Protein 4P0D (pdb70)

CATH classification: 2.60.40.740 (+1 more: 2.60.40.10)

Organism: Streptococcus pyogenes serotype M6 (strain ATCC BAA-946 / MGAS10394) (NCBI:txid286636)

Structure (mmCIF, N/CA/C/O backbone):
data_4P0D
#
_entry.id   4P0D
#
_cell.length_a   104.240
_cell.length_b   104.240
_cell.length_c   84.220
_cell.angle_alpha   90.000
_cell.angle_beta   90.000
_cell.angle_gamma   120.000
#
_symmetry.space_group_name_H-M   'P 63'
#
loop_
_entity.id
_entity.type
_entity.pdbx_description
1 polymer 'Trypsin-resistant surface T6 protein'
2 non-polymer 'IODIDE ION'
3 non-polymer 'CALCIUM ION'
4 water water
#
loop_
_atom_site.group_PDB
_atom_site.id
_atom_site.type_symbol
_atom_site.label_atom_id
_atom_site.label_alt_id
_atom_site.label_comp_id
_atom_site.label_asym_id
_atom_site.label_entity_id
_atom_site.label_seq_id
_atom_site.pdbx_PDB_ins_code
_atom_site.Cartn_x
_atom_site.Cartn_y
_atom_site.Cartn_z
_atom_site.occupancy
_atom_site.B_iso_or_equiv
_atom_site.auth_seq_id
_atom_site.auth_comp_id
_atom_site.auth_asym_id
_atom_site.auth_atom_id
_atom_site.pdbx_PDB_model_num
ATOM 1 N N . SER A 1 1 ? 7.274 91.117 -78.613 1.00 50.35 -2 SER A N 1
ATOM 2 C CA . SER A 1 1 ? 6.390 90.131 -77.922 1.00 48.77 -2 SER A CA 1
ATOM 3 C C . SER A 1 1 ? 6.348 90.395 -76.412 1.00 47.18 -2 SER A C 1
ATOM 4 O O . SER A 1 1 ? 7.227 89.945 -75.672 1.00 50.33 -2 SER A O 1
ATOM 7 N N . LEU A 1 2 ? 5.332 91.146 -75.981 1.00 43.18 -1 LEU A N 1
ATOM 8 C CA . LEU A 1 2 ? 5.077 91.409 -74.563 1.00 40.36 -1 LEU A CA 1
ATOM 9 C C . LEU A 1 2 ? 4.010 90.474 -74.054 1.00 35.99 -1 LEU A C 1
ATOM 10 O O . LEU A 1 2 ? 3.192 89.963 -74.816 1.00 35.42 -1 LEU A O 1
ATOM 15 N N . SER A 1 3 ? 4.061 90.253 -72.772 1.00 30.62 0 SER A N 1
ATOM 16 C CA . SER A 1 3 ? 3.086 89.485 -72.085 1.00 28.78 0 SER A CA 1
ATOM 17 C C . SER A 1 3 ? 2.926 90.179 -70.760 1.00 28.74 0 SER A C 1
ATOM 18 O O . SER A 1 3 ? 3.835 90.440 -69.995 1.00 26.90 0 SER A O 1
ATOM 21 C CA . LYS A 1 4 ? 1.171 89.808 -69.211 1.00 30.63 35 LYS A CA 1
ATOM 22 C C . LYS A 1 4 ? 1.964 89.114 -68.116 1.00 30.19 35 LYS A C 1
ATOM 23 O O . LYS A 1 4 ? 2.053 89.575 -67.003 1.00 29.79 35 LYS A O 1
ATOM 25 N N . ASP A 1 5 ? 2.476 87.953 -68.466 1.00 29.05 36 ASP A N 1
ATOM 26 C CA . ASP A 1 5 ? 3.273 87.086 -67.586 1.00 27.92 36 ASP A CA 1
ATOM 27 C C . ASP A 1 5 ? 4.800 87.249 -67.721 1.00 24.73 36 ASP A C 1
ATOM 28 O O . ASP A 1 5 ? 5.559 86.408 -67.220 1.00 23.30 36 ASP A O 1
ATOM 33 N N . ASP A 1 6 ? 5.245 88.313 -68.381 1.00 22.19 37 ASP A N 1
ATOM 34 C CA . ASP A 1 6 ? 6.663 88.661 -68.384 1.00 21.34 37 ASP A CA 1
ATOM 35 C C . ASP A 1 6 ? 7.147 88.844 -66.952 1.00 20.39 37 ASP A C 1
ATOM 36 O O . ASP A 1 6 ? 6.483 89.505 -66.170 1.00 19.69 37 ASP A O 1
ATOM 41 N N . THR A 1 7 ? 8.289 88.241 -66.636 1.00 19.78 38 THR A N 1
ATOM 42 C CA . THR A 1 7 ? 8.930 88.341 -65.331 1.00 19.54 38 THR A CA 1
ATOM 43 C C . THR A 1 7 ? 10.169 89.261 -65.384 1.00 18.89 38 THR A C 1
ATOM 44 O O . THR A 1 7 ? 10.801 89.408 -66.427 1.00 19.72 38 THR A O 1
ATOM 48 N N . ALA A 1 8 ? 10.462 89.913 -64.261 1.00 18.37 39 ALA A N 1
ATOM 49 C CA . ALA A 1 8 ? 11.719 90.634 -64.065 1.00 18.82 39 ALA A CA 1
ATOM 50 C C . ALA A 1 8 ? 12.029 90.661 -62.573 1.00 18.49 39 ALA A C 1
ATOM 51 O O . ALA A 1 8 ? 11.119 90.616 -61.751 1.00 18.82 39 ALA A O 1
ATOM 53 N N . GLN A 1 9 ? 13.310 90.738 -62.226 1.00 19.22 40 GLN A N 1
ATOM 54 C CA . GLN A 1 9 ? 13.721 90.655 -60.829 1.00 19.08 40 GLN A CA 1
ATOM 55 C C . GLN A 1 9 ? 13.752 92.036 -60.172 1.00 18.71 40 GLN A C 1
ATOM 56 O O . GLN A 1 9 ? 14.389 92.967 -60.668 1.00 18.68 40 GLN A O 1
ATOM 58 N N . LEU A 1 10 ? 13.067 92.141 -59.043 1.00 17.97 41 LEU A N 1
ATOM 59 C CA . LEU A 1 10 ? 13.158 93.306 -58.184 1.00 18.46 41 LEU A CA 1
ATOM 60 C C . LEU A 1 10 ? 14.062 92.928 -57.007 1.00 17.84 41 LEU A C 1
ATOM 61 O O . LEU A 1 10 ? 13.807 91.954 -56.302 1.00 17.68 41 LEU A O 1
ATOM 66 N N . LYS A 1 11 ? 15.119 93.701 -56.817 1.00 18.07 42 LYS A N 1
ATOM 67 C CA . LYS A 1 11 ? 16.190 93.321 -55.919 1.00 18.75 42 LYS A CA 1
ATOM 68 C C . LYS A 1 11 ? 16.537 94.437 -54.939 1.00 16.82 42 LYS A C 1
ATOM 69 O O . LYS A 1 11 ? 16.581 95.616 -55.289 1.00 16.94 42 LYS A O 1
ATOM 75 N N . ILE A 1 12 ? 16.783 94.042 -53.702 1.00 15.89 43 ILE A N 1
ATOM 76 C CA . ILE A 1 12 ? 17.215 94.958 -52.673 1.00 14.93 43 ILE A CA 1
ATOM 77 C C . ILE A 1 12 ? 18.576 94.473 -52.164 1.00 14.66 43 ILE A C 1
ATOM 78 O O . ILE A 1 12 ? 18.732 93.295 -51.840 1.00 14.41 43 ILE A O 1
ATOM 83 N N . THR A 1 13 ? 19.563 95.361 -52.145 1.00 13.89 44 THR A N 1
ATOM 84 C CA . THR A 1 13 ? 20.868 95.052 -51.539 1.00 14.38 44 THR A CA 1
ATOM 85 C C . THR A 1 13 ? 21.098 95.838 -50.239 1.00 14.18 44 THR A C 1
ATOM 86 O O . THR A 1 13 ? 20.267 96.667 -49.841 1.00 13.45 44 THR A O 1
ATOM 90 N N . ASN A 1 14 ? 22.221 95.560 -49.578 1.00 14.26 45 ASN A N 1
ATOM 91 C CA . ASN A 1 14 ? 22.591 96.225 -48.327 1.00 14.91 45 ASN A CA 1
ATOM 92 C C . ASN A 1 14 ? 21.603 95.983 -47.200 1.00 14.21 45 ASN A C 1
ATOM 93 O O . ASN A 1 14 ? 21.321 96.881 -46.395 1.00 14.37 45 ASN A O 1
ATOM 98 N N . ILE A 1 15 ? 21.118 94.749 -47.099 1.00 13.88 46 ILE A N 1
ATOM 99 C CA . ILE A 1 15 ? 20.193 94.372 -46.052 1.00 13.47 46 ILE A CA 1
ATOM 100 C C . ILE A 1 15 ? 20.991 93.866 -44.853 1.00 13.83 46 ILE A C 1
ATOM 101 O O . ILE A 1 15 ? 21.624 92.805 -44.910 1.00 12.79 46 ILE A O 1
ATOM 106 N N . GLU A 1 16 ? 20.970 94.645 -43.774 1.00 13.79 47 GLU A N 1
ATOM 107 C CA . GLU A 1 16 ? 21.695 94.322 -42.561 1.00 14.49 47 GLU A CA 1
ATOM 108 C C . GLU A 1 16 ? 20.717 94.049 -41.436 1.00 13.61 47 GLU A C 1
ATOM 109 O O . GLU A 1 16 ? 19.613 94.586 -41.406 1.00 13.76 47 GLU A O 1
ATOM 115 N N . GLY A 1 17 ? 21.109 93.193 -40.509 1.00 12.82 48 GLY A N 1
ATOM 116 C CA . GLY A 1 17 ? 20.327 92.998 -39.318 1.00 12.93 48 GLY A CA 1
ATOM 117 C C . GLY A 1 17 ? 19.172 92.054 -39.453 1.00 12.37 48 GLY A C 1
ATOM 118 O O . GLY A 1 17 ? 18.425 91.900 -38.515 1.00 12.81 48 GLY A O 1
ATOM 119 N N . GLY A 1 18 ? 19.048 91.391 -40.604 1.00 12.65 49 GLY A N 1
ATOM 120 C CA . GLY A 1 18 ? 18.013 90.384 -40.810 1.00 12.59 49 GLY A CA 1
ATOM 121 C C . GLY A 1 18 ? 16.567 90.813 -40.612 1.00 12.89 49 GLY A C 1
ATOM 122 O O . GLY A 1 18 ? 15.830 90.194 -39.832 1.00 12.70 49 GLY A O 1
ATOM 123 N N . PRO A 1 19 ? 16.129 91.850 -41.338 1.00 12.70 50 PRO A N 1
ATOM 124 C CA . PRO A 1 19 ? 14.743 92.288 -41.207 1.00 12.81 50 PRO A CA 1
ATOM 125 C C . PRO A 1 19 ? 13.777 91.399 -42.001 1.00 13.67 50 PRO A C 1
ATOM 126 O O . PRO A 1 19 ? 14.195 90.558 -42.777 1.00 13.78 50 PRO A O 1
ATOM 130 N N . THR A 1 20 ? 12.489 91.608 -41.782 1.00 14.75 51 THR A N 1
ATOM 131 C CA . THR A 1 20 ? 11.434 91.086 -42.622 1.00 15.65 51 THR A CA 1
ATOM 132 C C . THR A 1 20 ? 11.278 92.049 -43.778 1.00 15.21 51 THR A C 1
ATOM 133 O O . THR A 1 20 ? 11.325 93.273 -43.596 1.00 16.50 51 THR A O 1
ATOM 137 N N . VAL A 1 21 ? 11.109 91.510 -44.972 1.00 15.09 52 VAL A N 1
ATOM 138 C CA . VAL A 1 21 ? 10.868 92.325 -46.146 1.00 15.03 52 VAL A CA 1
ATOM 139 C C . VAL A 1 21 ? 9.463 91.997 -46.680 1.00 15.36 52 VAL A C 1
ATOM 140 O O . VAL A 1 21 ? 9.141 90.825 -46.965 1.00 15.36 52 VAL A O 1
ATOM 144 N N . THR A 1 22 ? 8.643 93.034 -46.784 1.00 15.82 53 THR A N 1
ATOM 145 C CA . THR A 1 22 ? 7.310 92.940 -47.336 1.00 15.90 53 THR A CA 1
ATOM 146 C C . THR A 1 22 ? 7.185 93.891 -48.522 1.00 16.36 53 THR A C 1
ATOM 147 O O . THR A 1 22 ? 7.529 95.068 -48.417 1.00 16.02 53 THR A O 1
ATOM 151 N N . LEU A 1 23 ? 6.684 93.382 -49.644 1.00 15.83 54 LEU A N 1
ATOM 152 C CA . LEU A 1 23 ? 6.447 94.189 -50.827 1.00 17.42 54 LEU A CA 1
ATOM 153 C C . LEU A 1 23 ? 4.932 94.404 -50.966 1.00 18.44 54 LEU A C 1
ATOM 154 O O . LEU A 1 23 ? 4.153 93.448 -50.887 1.00 18.40 54 LEU A O 1
ATOM 159 N N . TYR A 1 24 ? 4.528 95.659 -51.137 1.00 18.52 55 TYR A N 1
ATOM 160 C CA . TYR A 1 24 ? 3.112 95.992 -51.289 1.00 18.68 55 TYR A CA 1
ATOM 161 C C . TYR A 1 24 ? 2.887 96.512 -52.676 1.00 18.75 55 TYR A C 1
ATOM 162 O O . TYR A 1 24 ? 3.452 97.536 -53.052 1.00 19.63 55 TYR A O 1
ATOM 171 N N . LYS A 1 25 ? 2.075 95.813 -53.459 1.00 18.80 56 LYS A N 1
ATOM 172 C CA . LYS A 1 25 ? 1.840 96.256 -54.822 1.00 19.49 56 LYS A CA 1
ATOM 173 C C . LYS A 1 25 ? 0.880 97.448 -54.836 1.00 19.40 56 LYS A C 1
ATOM 174 O O . LYS A 1 25 ? -0.283 97.317 -54.448 1.00 20.89 56 LYS A O 1
ATOM 180 N N . ILE A 1 26 ? 1.386 98.580 -55.312 1.00 18.50 57 ILE A N 1
ATOM 181 C CA . ILE A 1 26 ? 0.631 99.833 -55.397 1.00 19.90 57 ILE A CA 1
ATOM 182 C C . ILE A 1 26 ? 0.305 100.249 -56.829 1.00 20.82 57 ILE A C 1
ATOM 183 O O . ILE A 1 26 ? -0.442 101.206 -57.031 1.00 21.23 57 ILE A O 1
ATOM 188 N N . GLY A 1 27 ? 0.877 99.549 -57.814 1.00 22.56 58 GLY A N 1
ATOM 189 C CA . GLY A 1 27 ? 0.666 99.861 -59.239 1.00 22.39 58 GLY A CA 1
ATOM 190 C C . GLY A 1 27 ? 0.532 98.576 -60.044 1.00 24.53 58 GLY A C 1
ATOM 191 O O . GLY A 1 27 ? 1.472 97.767 -60.082 1.00 22.36 58 GLY A O 1
ATOM 192 N N . GLU A 1 28 ? -0.645 98.381 -60.655 1.00 24.81 59 GLU A N 1
ATOM 193 C CA . GLU A 1 28 ? -0.906 97.260 -61.564 1.00 27.71 59 GLU A CA 1
ATOM 194 C C . GLU A 1 28 ? -0.599 97.676 -62.996 1.00 27.55 59 GLU A C 1
ATOM 195 O O . GLU A 1 28 ? -1.039 98.744 -63.463 1.00 26.70 59 GLU A O 1
ATOM 201 N N . GLY A 1 29 ? 0.146 96.830 -63.698 1.00 27.29 60 GLY A N 1
ATOM 202 C CA . GLY A 1 29 ? 0.359 97.019 -65.134 1.00 26.66 60 GLY A CA 1
ATOM 203 C C . GLY A 1 29 ? -0.914 96.666 -65.899 1.00 27.32 60 GLY A C 1
ATOM 204 O O . GLY A 1 29 ? -1.442 95.556 -65.753 1.00 26.76 60 GLY A O 1
ATOM 205 N N . VAL A 1 30 ? -1.412 97.602 -66.707 1.00 26.07 61 VAL A N 1
ATOM 206 C CA . VAL A 1 30 ? -2.613 97.354 -67.516 1.00 25.63 61 VAL A CA 1
ATOM 207 C C . VAL A 1 30 ? -2.213 97.013 -68.940 1.00 25.76 61 VAL A C 1
ATOM 208 O O . VAL A 1 30 ? -1.543 97.789 -69.619 1.00 23.63 61 VAL A O 1
ATOM 212 N N . TYR A 1 31 ? -2.645 95.842 -69.391 1.00 26.22 62 TYR A N 1
ATOM 213 C CA . TYR A 1 31 ? -2.413 95.418 -70.748 1.00 27.92 62 TYR A CA 1
ATOM 214 C C . TYR A 1 31 ? -3.747 95.426 -71.517 1.00 29.53 62 TYR A C 1
ATOM 215 O O . TYR A 1 31 ? -4.823 95.518 -70.911 1.00 31.49 62 TYR A O 1
ATOM 224 N N . ASN A 1 32 ? -3.660 95.344 -72.842 1.00 30.11 63 ASN A N 1
ATOM 225 C CA . ASN A 1 32 ? -4.835 95.248 -73.726 1.00 29.95 63 ASN A CA 1
ATOM 226 C C . ASN A 1 32 ? -5.604 93.932 -73.623 1.00 29.60 63 ASN A C 1
ATOM 227 O O . ASN A 1 32 ? -5.143 92.974 -72.999 1.00 30.65 63 ASN A O 1
ATOM 232 N N . GLY A 1 35 ? -3.467 91.012 -74.069 1.00 35.54 66 GLY A N 1
ATOM 233 C CA . GLY A 1 35 ? -2.332 90.619 -73.242 1.00 34.64 66 GLY A CA 1
ATOM 234 C C . GLY A 1 35 ? -0.993 90.823 -73.929 1.00 35.05 66 GLY A C 1
ATOM 235 O O . GLY A 1 35 ? 0.052 90.545 -73.340 1.00 34.52 66 GLY A O 1
ATOM 236 N N . ASP A 1 36 ? -1.033 91.331 -75.161 1.00 34.26 67 ASP A N 1
ATOM 237 C CA . ASP A 1 36 ? 0.135 91.430 -76.034 1.00 35.24 67 ASP A CA 1
ATOM 238 C C . ASP A 1 36 ? 0.632 92.869 -76.183 1.00 33.65 67 ASP A C 1
ATOM 239 O O . ASP A 1 36 ? 1.624 93.120 -76.868 1.00 33.22 67 ASP A O 1
ATOM 244 N N . SER A 1 37 ? -0.055 93.804 -75.531 1.00 32.07 68 SER A N 1
ATOM 245 C CA . SER A 1 37 ? 0.316 95.207 -75.554 1.00 31.94 68 SER A CA 1
ATOM 246 C C . SER A 1 37 ? 0.190 95.818 -74.152 1.00 29.87 68 SER A C 1
ATOM 247 O O . SER A 1 37 ? -0.789 95.571 -73.452 1.00 29.88 68 SER A O 1
ATOM 250 N N . PHE A 1 38 ? 1.183 96.606 -73.752 1.00 29.64 69 PHE A N 1
ATOM 251 C CA . PHE A 1 38 ? 1.180 97.303 -72.463 1.00 29.26 69 PHE A CA 1
ATOM 252 C C . PHE A 1 38 ? 0.585 98.700 -72.602 1.00 30.10 69 PHE A C 1
ATOM 253 O O . PHE A 1 38 ? 1.052 99.512 -73.408 1.00 29.48 69 PHE A O 1
ATOM 261 N N . ILE A 1 39 ? -0.400 99.000 -71.764 1.00 31.59 70 ILE A N 1
ATOM 262 C CA . ILE A 1 39 ? -1.115 100.273 -71.827 1.00 32.09 70 ILE A CA 1
ATOM 263 C C . ILE A 1 39 ? -0.519 101.289 -70.836 1.00 32.50 70 ILE A C 1
ATOM 264 O O . ILE A 1 39 ? 0.107 102.276 -71.240 1.00 31.68 70 ILE A O 1
ATOM 269 N N . ASN A 1 40 ? -0.705 101.031 -69.540 1.00 31.75 71 ASN A N 1
ATOM 270 C CA . ASN A 1 40 ? -0.296 101.964 -68.491 1.00 31.85 71 ASN A CA 1
ATOM 271 C C . ASN A 1 40 ? -0.306 101.276 -67.129 1.00 29.57 71 ASN A C 1
ATOM 272 O O . ASN A 1 40 ? -0.612 100.083 -67.021 1.00 27.41 71 ASN A O 1
ATOM 277 N N . PHE A 1 41 ? 0.013 102.043 -66.089 1.00 29.07 72 PHE A N 1
ATOM 278 C CA . PHE A 1 41 ? -0.148 101.580 -64.713 1.00 26.81 72 PHE A CA 1
ATOM 279 C C . PHE A 1 41 ? -1.436 102.065 -64.101 1.00 27.63 72 PHE A C 1
ATOM 280 O O . PHE A 1 41 ? -1.744 103.239 -64.204 1.00 26.67 72 PHE A O 1
ATOM 288 N N . LYS A 1 42 ? -2.165 101.159 -63.453 1.00 29.27 73 LYS A N 1
ATOM 289 C CA . LYS A 1 42 ? -3.266 101.531 -62.575 1.00 30.47 73 LYS A CA 1
ATOM 290 C C . LYS A 1 42 ? -2.803 101.499 -61.114 1.00 29.12 73 LYS A C 1
ATOM 291 O O . LYS A 1 42 ? -2.414 100.451 -60.600 1.00 27.91 73 LYS A O 1
ATOM 297 N N . TYR A 1 43 ? -2.881 102.644 -60.451 1.00 28.20 74 TYR A N 1
ATOM 298 C CA . TYR A 1 43 ? -2.400 102.794 -59.087 1.00 27.09 74 TYR A CA 1
ATOM 299 C C . TYR A 1 43 ? -3.536 102.658 -58.093 1.00 27.00 74 TYR A C 1
ATOM 300 O O . TYR A 1 43 ? -4.656 103.053 -58.381 1.00 27.71 74 TYR A O 1
ATOM 309 N N . ALA A 1 44 ? -3.242 102.123 -56.914 1.00 25.79 75 ALA A N 1
ATOM 310 C CA . ALA A 1 44 ? -4.243 101.998 -55.858 1.00 25.47 75 ALA A CA 1
ATOM 311 C C . ALA A 1 44 ? -4.808 103.375 -55.483 1.00 25.31 75 ALA A C 1
ATOM 312 O O . ALA A 1 44 ? -4.106 104.391 -55.584 1.00 23.77 75 ALA A O 1
ATOM 314 N N . GLU A 1 45 ? -6.091 103.396 -55.107 1.00 25.96 76 GLU A N 1
ATOM 315 C CA . GLU A 1 45 ? -6.787 104.628 -54.731 1.00 25.75 76 GLU A CA 1
ATOM 316 C C . GLU A 1 45 ? -6.053 105.214 -53.553 1.00 26.72 76 GLU A C 1
ATOM 317 O O . GLU A 1 45 ? -5.767 104.487 -52.597 1.00 27.47 76 GLU A O 1
ATOM 319 N N . GLY A 1 46 ? -5.741 106.505 -53.636 1.00 27.43 77 GLY A N 1
ATOM 320 C CA . GLY A 1 46 ? -5.016 107.218 -52.583 1.00 28.39 77 GLY A CA 1
ATOM 321 C C . GLY A 1 46 ? -3.528 107.368 -52.867 1.00 29.32 77 GLY A C 1
ATOM 322 O O . GLY A 1 46 ? -2.833 108.154 -52.204 1.00 29.74 77 GLY A O 1
ATOM 323 N N . VAL A 1 47 ? -3.021 106.603 -53.836 1.00 29.01 78 VAL A N 1
ATOM 324 C CA . VAL A 1 47 ? -1.631 106.706 -54.215 1.00 28.82 78 VAL A CA 1
ATOM 325 C C . VAL A 1 47 ? -1.465 107.928 -55.092 1.00 30.04 78 VAL A C 1
ATOM 326 O O . VAL A 1 47 ? -2.167 108.093 -56.090 1.00 29.60 78 VAL A O 1
ATOM 330 N N . SER A 1 48 ? -0.519 108.772 -54.705 1.00 29.07 79 SER A N 1
ATOM 331 C CA . SER A 1 48 ? -0.179 109.942 -55.454 1.00 30.47 79 SER A CA 1
ATOM 332 C C . SER A 1 48 ? 1.332 109.986 -55.592 1.00 30.34 79 SER A C 1
ATOM 333 O O . SER A 1 48 ? 2.056 109.994 -54.590 1.00 30.75 79 SER A O 1
ATOM 336 N N . LEU A 1 49 ? 1.815 109.996 -56.829 1.00 30.98 80 LEU A N 1
ATOM 337 C CA . LEU A 1 49 ? 3.247 110.148 -57.082 1.00 31.05 80 LEU A CA 1
ATOM 338 C C . LEU A 1 49 ? 3.517 110.828 -58.404 1.00 30.80 80 LEU A C 1
ATOM 339 O O . LEU A 1 49 ? 2.646 110.897 -59.270 1.00 32.25 80 LEU A O 1
ATOM 344 N N . THR A 1 50 ? 4.743 111.308 -58.543 1.00 30.87 81 THR A N 1
ATOM 345 C CA . THR A 1 50 ? 5.218 111.952 -59.752 1.00 31.11 81 THR A CA 1
ATOM 346 C C . THR A 1 50 ? 5.880 110.911 -60.657 1.00 32.85 81 THR A C 1
ATOM 347 O O . THR A 1 50 ? 6.952 110.404 -60.343 1.00 29.18 81 THR A O 1
ATOM 351 N N . GLU A 1 51 ? 5.243 110.613 -61.790 1.00 34.73 82 GLU A N 1
ATOM 352 C CA . GLU A 1 51 ? 5.672 109.519 -62.667 1.00 36.85 82 GLU A CA 1
ATOM 353 C C . GLU A 1 51 ? 7.045 109.773 -63.288 1.00 37.10 82 GLU A C 1
ATOM 354 O O . GLU A 1 51 ? 7.756 108.829 -63.620 1.00 36.09 82 GLU A O 1
ATOM 360 N N . THR A 1 52 ? 7.401 111.053 -63.414 1.00 36.42 83 THR A N 1
ATOM 361 C CA . THR A 1 52 ? 8.711 111.511 -63.857 1.00 37.75 83 THR A CA 1
ATOM 362 C C . THR A 1 52 ? 9.864 111.039 -62.994 1.00 38.71 83 THR A C 1
ATOM 363 O O . THR A 1 52 ? 10.993 110.921 -63.466 1.00 37.45 83 THR A O 1
ATOM 367 N N . GLY A 1 53 ? 9.586 110.844 -61.710 1.00 36.56 84 GLY A N 1
ATOM 368 C CA . GLY A 1 53 ? 10.615 110.509 -60.741 1.00 35.81 84 GLY A CA 1
ATOM 369 C C . GLY A 1 53 ? 10.012 110.689 -59.365 1.00 34.47 84 GLY A C 1
ATOM 370 O O . GLY A 1 53 ? 9.948 111.814 -58.859 1.00 35.43 84 GLY A O 1
ATOM 371 N N . PRO A 1 54 ? 9.506 109.600 -58.773 1.00 31.12 85 PRO A N 1
ATOM 372 C CA . PRO A 1 54 ? 8.842 109.777 -57.483 1.00 30.40 85 PRO A CA 1
ATOM 373 C C . PRO A 1 54 ? 9.792 110.324 -56.421 1.00 28.47 85 PRO A C 1
ATOM 374 O O . PRO A 1 54 ? 10.973 110.012 -56.439 1.00 31.27 85 PRO A O 1
ATOM 378 N N . THR A 1 55 ? 9.268 111.158 -55.530 1.00 26.77 86 THR A N 1
ATOM 379 C CA . THR A 1 55 ? 10.064 111.833 -54.531 1.00 26.85 86 THR A CA 1
ATOM 380 C C . THR A 1 55 ? 10.033 111.053 -53.233 1.00 24.94 86 THR A C 1
ATOM 381 O O . THR A 1 55 ? 9.132 110.248 -53.002 1.00 25.53 86 THR A O 1
ATOM 385 N N . SER A 1 56 ? 10.997 111.344 -52.370 1.00 24.08 87 SER A N 1
ATOM 386 C CA . SER A 1 56 ? 11.032 110.760 -51.034 1.00 23.57 87 SER A CA 1
ATOM 387 C C . SER A 1 56 ? 9.753 111.038 -50.239 1.00 22.85 87 SER A C 1
ATOM 388 O O . SER A 1 56 ? 9.170 110.122 -49.643 1.00 22.24 87 SER A O 1
ATOM 391 N N . GLN A 1 57 ? 9.327 112.304 -50.249 1.00 22.87 88 GLN A N 1
ATOM 392 C CA . GLN A 1 57 ? 8.071 112.737 -49.624 1.00 22.51 88 GLN A CA 1
ATOM 393 C C . GLN A 1 57 ? 6.916 111.838 -50.047 1.00 21.46 88 GLN A C 1
ATOM 394 O O . GLN A 1 57 ? 6.196 111.299 -49.207 1.00 22.18 88 GLN A O 1
ATOM 396 N N . GLU A 1 58 ? 6.750 111.672 -51.355 1.00 22.62 89 GLU A N 1
ATOM 397 C CA . GLU A 1 58 ? 5.675 110.852 -51.905 1.00 22.51 89 GLU A CA 1
ATOM 398 C C . GLU A 1 58 ? 5.771 109.403 -51.469 1.00 20.76 89 GLU A C 1
ATOM 399 O O . GLU A 1 58 ? 4.764 108.804 -51.113 1.00 21.02 89 GLU A O 1
ATOM 405 N N . ILE A 1 59 ? 6.981 108.844 -51.511 1.00 19.67 90 ILE A N 1
ATOM 406 C CA . ILE A 1 59 ? 7.195 107.419 -51.187 1.00 19.39 90 ILE A CA 1
ATOM 407 C C . ILE A 1 59 ? 6.842 107.140 -49.741 1.00 18.39 90 ILE A C 1
ATOM 408 O O . ILE A 1 59 ? 6.072 106.219 -49.448 1.00 19.38 90 ILE A O 1
ATOM 413 N N . THR A 1 60 ? 7.371 107.957 -48.837 1.00 18.34 91 THR A N 1
ATOM 414 C CA . THR A 1 60 ? 7.020 107.845 -47.419 1.00 17.09 91 THR A CA 1
ATOM 415 C C . THR A 1 60 ? 5.505 108.046 -47.169 1.00 16.86 91 THR A C 1
ATOM 416 O O . THR A 1 60 ? 4.890 107.317 -46.392 1.00 15.51 91 THR A O 1
ATOM 420 N N . THR A 1 61 ? 4.913 109.044 -47.811 1.00 17.81 92 THR A N 1
ATOM 421 C CA . THR A 1 61 ? 3.460 109.260 -47.741 1.00 18.07 92 THR A CA 1
ATOM 422 C C . THR A 1 61 ? 2.641 108.008 -48.084 1.00 18.04 92 THR A C 1
ATOM 423 O O . THR A 1 61 ? 1.683 107.673 -47.389 1.00 18.12 92 THR A O 1
ATOM 427 N N . ILE A 1 62 ? 3.033 107.305 -49.147 1.00 18.80 93 ILE A N 1
ATOM 428 C CA . ILE A 1 62 ? 2.334 106.092 -49.569 1.00 18.48 93 ILE A CA 1
ATOM 429 C C . ILE A 1 62 ? 2.463 105.031 -48.492 1.00 17.57 93 ILE A C 1
ATOM 430 O O . ILE A 1 62 ? 1.487 104.372 -48.133 1.00 17.03 93 ILE A O 1
ATOM 435 N N . ALA A 1 63 ? 3.675 104.876 -47.965 1.00 17.60 94 ALA A N 1
ATOM 436 C CA . ALA A 1 63 ? 3.934 103.896 -46.899 1.00 18.16 94 ALA A CA 1
ATOM 437 C C . ALA A 1 63 ? 3.077 104.191 -45.679 1.00 18.46 94 ALA A C 1
ATOM 438 O O . ALA A 1 63 ? 2.495 103.276 -45.087 1.00 19.29 94 ALA A O 1
ATOM 440 N N . ASN A 1 64 ? 3.001 105.466 -45.297 1.00 19.01 95 ASN A N 1
ATOM 441 C CA . ASN A 1 64 ? 2.103 105.877 -44.204 1.00 18.97 95 ASN A CA 1
ATOM 442 C C . ASN A 1 64 ? 0.683 105.351 -44.467 1.00 18.85 95 ASN A C 1
ATOM 443 O O . ASN A 1 64 ? 0.053 104.759 -43.589 1.00 20.05 95 ASN A O 1
ATOM 448 N N . GLY A 1 65 ? 0.206 105.532 -45.694 1.00 19.20 96 GLY A N 1
ATOM 449 C CA . GLY A 1 65 ? -1.164 105.159 -46.070 1.00 19.09 96 GLY A CA 1
ATOM 450 C C . GLY A 1 65 ? -1.388 103.668 -46.040 1.00 19.51 96 GLY A C 1
ATOM 451 O O . GLY A 1 65 ? -2.451 103.197 -45.651 1.00 19.69 96 GLY A O 1
ATOM 452 N N . ILE A 1 66 ? -0.372 102.914 -46.453 1.00 20.08 97 ILE A N 1
ATOM 453 C CA . ILE A 1 66 ? -0.422 101.465 -46.409 1.00 19.68 97 ILE A CA 1
ATOM 454 C C . ILE A 1 66 ? -0.559 100.985 -44.973 1.00 21.26 97 ILE A C 1
ATOM 455 O O . ILE A 1 66 ? -1.341 100.073 -44.676 1.00 20.56 97 ILE A O 1
ATOM 460 N N . ASN A 1 67 ? 0.226 101.580 -44.079 1.00 21.29 98 ASN A N 1
ATOM 461 C CA . ASN A 1 67 ? 0.207 101.172 -42.678 1.00 20.93 98 ASN A CA 1
ATOM 462 C C . ASN A 1 67 ? -1.042 101.579 -41.904 1.00 21.36 98 ASN A C 1
ATOM 463 O O . ASN A 1 67 ? -1.435 100.879 -40.979 1.00 20.88 98 ASN A O 1
ATOM 468 N N . THR A 1 68 ? -1.678 102.685 -42.277 1.00 23.14 99 THR A N 1
ATOM 469 C CA . THR A 1 68 ? -2.994 103.001 -41.687 1.00 25.12 99 THR A CA 1
ATOM 470 C C . THR A 1 68 ? -4.116 102.172 -42.288 1.00 26.72 99 THR A C 1
ATOM 471 O O . THR A 1 68 ? -5.154 101.981 -41.660 1.00 27.44 99 THR A O 1
ATOM 475 N N . GLY A 1 69 ? -3.922 101.690 -43.509 1.00 28.14 100 GLY A N 1
ATOM 476 C CA . GLY A 1 69 ? -4.987 100.999 -44.230 1.00 28.19 100 GLY A CA 1
ATOM 477 C C . GLY A 1 69 ? -5.738 101.896 -45.199 1.00 28.86 100 GLY A C 1
ATOM 478 O O . GLY A 1 69 ? -6.606 101.410 -45.916 1.00 33.19 100 GLY A O 1
ATOM 479 N N . LYS A 1 70 ? -5.417 103.191 -45.233 1.00 27.70 101 LYS A N 1
ATOM 480 C CA . LYS A 1 70 ? -6.034 104.145 -46.185 1.00 27.90 101 LYS A CA 1
ATOM 481 C C . LYS A 1 70 ? -5.763 103.809 -47.651 1.00 29.20 101 LYS A C 1
ATOM 482 O O . LYS A 1 70 ? -6.611 104.042 -48.523 1.00 25.77 101 LYS A O 1
ATOM 484 N N . ILE A 1 71 ? -4.550 103.319 -47.918 1.00 27.39 102 ILE A N 1
ATOM 485 C CA . ILE A 1 71 ? -4.183 102.795 -49.227 1.00 26.84 102 ILE A CA 1
ATOM 486 C C . ILE A 1 71 ? -4.171 101.271 -49.144 1.00 27.00 102 ILE A C 1
ATOM 487 O O . ILE A 1 71 ? -3.450 100.693 -48.313 1.00 26.86 102 ILE A O 1
ATOM 492 N N . LYS A 1 72 ? -4.984 100.608 -49.969 1.00 25.32 103 LYS A N 1
ATOM 493 C CA . LYS A 1 72 ? -5.003 99.148 -49.976 1.00 24.32 103 LYS A CA 1
ATOM 494 C C . LYS A 1 72 ? -4.177 98.679 -51.165 1.00 24.58 103 LYS A C 1
ATOM 495 O O . LYS A 1 72 ? -4.501 98.970 -52.320 1.00 23.97 103 LYS A O 1
ATOM 497 N N . PRO A 1 73 ? -3.086 97.952 -50.891 1.00 23.97 104 PRO A N 1
ATOM 498 C CA . PRO A 1 73 ? -2.312 97.470 -52.016 1.00 23.91 104 PRO A CA 1
ATOM 499 C C . PRO A 1 73 ? -3.065 96.358 -52.732 1.00 22.61 104 PRO A C 1
ATOM 500 O O . PRO A 1 73 ? -3.941 95.722 -52.150 1.00 21.49 104 PRO A O 1
ATOM 504 N N . PHE A 1 74 ? -2.731 96.148 -53.999 1.00 23.58 105 PHE A N 1
ATOM 505 C CA . PHE A 1 74 ? -3.354 95.077 -54.784 1.00 23.56 105 PHE A CA 1
ATOM 506 C C . PHE A 1 74 ? -2.914 93.702 -54.323 1.00 23.58 105 PHE A C 1
ATOM 507 O O . PHE A 1 74 ? -3.628 92.719 -54.501 1.00 22.41 105 PHE A O 1
ATOM 515 N N . SER A 1 75 ? -1.710 93.625 -53.773 1.00 23.60 106 SER A N 1
ATOM 516 C CA . SER A 1 75 ? -1.226 92.382 -53.202 1.00 23.51 106 SER A CA 1
ATOM 517 C C . SER A 1 75 ? -0.096 92.689 -52.241 1.00 23.31 106 SER A C 1
ATOM 518 O O . SER A 1 75 ? 0.505 93.763 -52.304 1.00 21.58 106 SER A O 1
ATOM 521 N N . THR A 1 76 ? 0.151 91.745 -51.341 1.00 24.17 107 THR A N 1
ATOM 522 C CA . THR A 1 76 ? 1.235 91.825 -50.375 1.00 25.03 107 THR A CA 1
ATOM 523 C C . THR A 1 76 ? 2.112 90.595 -50.529 1.00 25.53 107 THR A C 1
ATOM 524 O O . THR A 1 76 ? 1.598 89.475 -50.478 1.00 25.84 107 THR A O 1
ATOM 528 N N . GLU A 1 77 ? 3.422 90.802 -50.705 1.00 25.62 108 GLU A N 1
ATOM 529 C CA . GLU A 1 77 ? 4.397 89.692 -50.834 1.00 25.78 108 GLU A CA 1
ATOM 530 C C . GLU A 1 77 ? 5.448 89.706 -49.733 1.00 25.08 108 GLU A C 1
ATOM 531 O O . GLU A 1 77 ? 5.996 90.762 -49.375 1.00 22.94 108 GLU A O 1
ATOM 537 N N . ASN A 1 78 ? 5.749 88.520 -49.222 1.00 23.70 109 ASN A N 1
ATOM 538 C CA . ASN A 1 78 ? 6.807 88.333 -48.246 1.00 24.03 109 ASN A CA 1
ATOM 539 C C . ASN A 1 78 ? 8.037 87.856 -49.003 1.00 22.44 109 ASN A C 1
ATOM 540 O O . ASN A 1 78 ? 7.943 86.905 -49.766 1.00 20.99 109 ASN A O 1
ATOM 545 N N . VAL A 1 79 ? 9.173 88.524 -48.817 1.00 20.08 110 VAL A N 1
ATOM 546 C CA . VAL A 1 79 ? 10.353 88.230 -49.610 1.00 19.48 110 VAL A CA 1
ATOM 547 C C . VAL A 1 79 ? 11.476 87.767 -48.678 1.00 19.06 110 VAL A C 1
ATOM 548 O O . VAL A 1 79 ? 11.782 88.418 -47.690 1.00 17.11 110 VAL A O 1
ATOM 552 N N . SER A 1 80 ? 12.069 86.618 -48.986 1.00 18.97 111 SER A N 1
ATOM 553 C CA . SER A 1 80 ? 13.128 86.096 -48.140 1.00 19.05 111 SER A CA 1
ATOM 554 C C . SER A 1 80 ? 14.411 86.884 -48.365 1.00 16.87 111 SER A C 1
ATOM 555 O O . SER A 1 80 ? 14.575 87.544 -49.390 1.00 16.11 111 SER A O 1
ATOM 558 N N . ILE A 1 81 ? 15.315 86.805 -47.392 1.00 16.05 112 ILE A N 1
ATOM 559 C CA . ILE A 1 81 ? 16.631 87.415 -47.518 1.00 15.52 112 ILE A CA 1
ATOM 560 C C . ILE A 1 81 ? 17.741 86.362 -47.432 1.00 15.00 112 ILE A C 1
ATOM 561 O O . ILE A 1 81 ? 17.562 85.282 -46.857 1.00 13.75 112 ILE A O 1
ATOM 566 N N . SER A 1 82 ? 18.896 86.708 -47.994 1.00 14.07 113 SER A N 1
ATOM 567 C CA . SER A 1 82 ? 20.109 85.944 -47.762 1.00 14.18 113 SER A CA 1
ATOM 568 C C . SER A 1 82 ? 21.325 86.774 -48.109 1.00 13.90 113 SER A C 1
ATOM 569 O O . SER A 1 82 ? 21.339 87.466 -49.118 1.00 12.57 113 SER A O 1
ATOM 572 N N . ASN A 1 83 ? 22.344 86.704 -47.258 1.00 14.17 114 ASN A N 1
ATOM 573 C CA . ASN A 1 83 ? 23.633 87.305 -47.577 1.00 14.52 114 ASN A CA 1
ATOM 574 C C . ASN A 1 83 ? 23.503 88.777 -47.980 1.00 14.38 114 ASN A C 1
ATOM 575 O O . ASN A 1 83 ? 24.211 89.245 -48.868 1.00 13.72 114 ASN A O 1
ATOM 580 N N . GLY A 1 84 ? 22.563 89.495 -47.363 1.00 13.67 115 GLY A N 1
ATOM 581 C CA . GLY A 1 84 ? 22.443 90.934 -47.586 1.00 14.00 115 GLY A CA 1
ATOM 582 C C . GLY A 1 84 ? 21.578 91.376 -48.763 1.00 14.05 115 GLY A C 1
ATOM 583 O O . GLY A 1 84 ? 21.503 92.569 -49.058 1.00 13.91 115 GLY A O 1
ATOM 584 N N . THR A 1 85 ? 20.921 90.436 -49.439 1.00 14.43 116 THR A N 1
ATOM 585 C CA . THR A 1 85 ? 20.091 90.787 -50.569 1.00 15.00 116 THR A CA 1
ATOM 586 C C . THR A 1 85 ? 18.748 90.070 -50.548 1.00 15.45 116 THR A C 1
ATOM 587 O O . THR A 1 85 ? 18.581 89.020 -49.924 1.00 14.39 116 THR A O 1
ATOM 591 N N . ALA A 1 86 ? 17.778 90.664 -51.224 1.00 17.13 117 ALA A N 1
ATOM 592 C CA . ALA A 1 86 ? 16.473 90.013 -51.403 1.00 17.58 117 ALA A CA 1
ATOM 593 C C . ALA A 1 86 ? 16.093 90.164 -52.848 1.00 18.36 117 ALA A C 1
ATOM 594 O O . ALA A 1 86 ? 16.343 91.234 -53.441 1.00 19.08 117 ALA A O 1
ATOM 596 N N . THR A 1 87 ? 15.530 89.096 -53.424 1.00 18.02 118 THR A N 1
ATOM 597 C CA . THR A 1 87 ? 15.073 89.100 -54.806 1.00 18.78 118 THR A CA 1
ATOM 598 C C . THR A 1 87 ? 13.629 88.604 -54.918 1.00 17.64 118 THR A C 1
ATOM 599 O O . THR A 1 87 ? 13.243 87.610 -54.318 1.00 16.64 118 THR A O 1
ATOM 603 N N . TYR A 1 88 ? 12.852 89.318 -55.715 1.00 18.48 119 TYR A N 1
ATOM 604 C CA . TYR A 1 88 ? 11.453 89.025 -55.952 1.00 18.48 119 TYR A CA 1
ATOM 605 C C . TYR A 1 88 ? 11.217 88.998 -57.471 1.00 18.67 119 TYR A C 1
ATOM 606 O O . TYR A 1 88 ? 11.700 89.874 -58.200 1.00 18.07 119 TYR A O 1
ATOM 615 N N . ASN A 1 89 ? 10.500 87.980 -57.943 1.00 18.10 120 ASN A N 1
ATOM 616 C CA . ASN A 1 89 ? 10.230 87.833 -59.367 1.00 17.71 120 ASN A CA 1
ATOM 617 C C . ASN A 1 89 ? 8.848 88.392 -59.648 1.00 18.42 120 ASN A C 1
ATOM 618 O O . ASN A 1 89 ? 7.836 87.752 -59.346 1.00 19.44 120 ASN A O 1
ATOM 623 N N . ALA A 1 90 ? 8.806 89.593 -60.206 1.00 19.33 121 ALA A N 1
ATOM 624 C CA . ALA A 1 90 ? 7.546 90.284 -60.457 1.00 20.23 121 ALA A CA 1
ATOM 625 C C . ALA A 1 90 ? 6.890 89.641 -61.664 1.00 20.75 121 ALA A C 1
ATOM 626 O O . ALA A 1 90 ? 7.582 89.244 -62.600 1.00 21.60 121 ALA A O 1
ATOM 628 N N . ARG A 1 91 ? 5.567 89.520 -61.627 1.00 21.09 122 ARG A N 1
ATOM 629 C CA . ARG A 1 91 ? 4.800 89.031 -62.776 1.00 22.44 122 ARG A CA 1
ATOM 630 C C . ARG A 1 91 ? 4.157 90.215 -63.498 1.00 21.24 122 ARG A C 1
ATOM 631 O O . ARG A 1 91 ? 3.141 90.740 -63.056 1.00 20.87 122 ARG A O 1
ATOM 636 N N . GLY A 1 92 ? 4.770 90.632 -64.597 1.00 20.14 123 GLY A N 1
ATOM 637 C CA . GLY A 1 92 ? 4.281 91.745 -65.396 1.00 20.00 123 GLY A CA 1
ATOM 638 C C . GLY A 1 92 ? 4.707 93.067 -64.807 1.00 19.50 123 GLY A C 1
ATOM 639 O O . GLY A 1 92 ? 5.120 93.131 -63.653 1.00 19.19 123 GLY A O 1
ATOM 640 N N . ALA A 1 93 ? 4.605 94.119 -65.604 1.00 19.34 124 ALA A N 1
ATOM 641 C CA . ALA A 1 93 ? 4.952 95.450 -65.162 1.00 19.82 124 ALA A CA 1
ATOM 642 C C . ALA A 1 93 ? 4.085 95.772 -63.954 1.00 19.40 124 ALA A C 1
ATOM 643 O O . ALA A 1 93 ? 2.894 95.460 -63.931 1.00 18.63 124 ALA A O 1
ATOM 645 N N . SER A 1 94 ? 4.726 96.320 -62.927 1.00 19.86 125 SER A N 1
ATOM 646 C CA . SER A 1 94 ? 4.101 96.551 -61.639 1.00 19.72 125 SER A CA 1
ATOM 647 C C . SER A 1 94 ? 5.000 97.420 -60.781 1.00 19.41 125 SER A C 1
ATOM 648 O O . SER A 1 94 ? 6.205 97.524 -61.032 1.00 19.52 125 SER A O 1
ATOM 651 N N . VAL A 1 95 ? 4.389 98.048 -59.777 1.00 19.04 126 VAL A N 1
ATOM 652 C CA . VAL A 1 95 ? 5.056 99.031 -58.919 1.00 19.04 126 VAL A CA 1
ATOM 653 C C . VAL A 1 95 ? 4.796 98.632 -57.478 1.00 17.92 126 VAL A C 1
ATOM 654 O O . VAL A 1 95 ? 3.660 98.336 -57.120 1.00 17.82 126 VAL A O 1
ATOM 658 N N . TYR A 1 96 ? 5.849 98.619 -56.668 1.00 18.43 127 TYR A N 1
ATOM 659 C CA . TYR A 1 96 ? 5.786 98.180 -55.272 1.00 17.82 127 TYR A CA 1
ATOM 660 C C . TYR A 1 96 ? 6.442 99.168 -54.303 1.00 16.78 127 TYR A C 1
ATOM 661 O O . TYR A 1 96 ? 7.374 99.870 -54.640 1.00 17.47 127 TYR A O 1
ATOM 670 N N . ILE A 1 97 ? 5.954 99.175 -53.075 1.00 17.25 128 ILE A N 1
ATOM 671 C CA . ILE A 1 97 ? 6.685 99.759 -51.954 1.00 17.49 128 ILE A CA 1
ATOM 672 C C . ILE A 1 97 ? 7.209 98.594 -51.140 1.00 17.41 128 ILE A C 1
ATOM 673 O O . ILE A 1 97 ? 6.441 97.715 -50.774 1.00 17.52 128 ILE A O 1
ATOM 678 N N . ALA A 1 98 ? 8.511 98.591 -50.855 1.00 16.74 129 ALA A N 1
ATOM 679 C CA . ALA A 1 98 ? 9.081 97.599 -49.959 1.00 15.98 129 ALA A CA 1
ATOM 680 C C . ALA A 1 98 ? 9.330 98.235 -48.599 1.00 15.56 129 ALA A C 1
ATOM 681 O O . ALA A 1 98 ? 9.884 99.333 -48.522 1.00 16.32 129 ALA A O 1
ATOM 683 N N . LEU A 1 99 ? 8.879 97.563 -47.543 1.00 14.9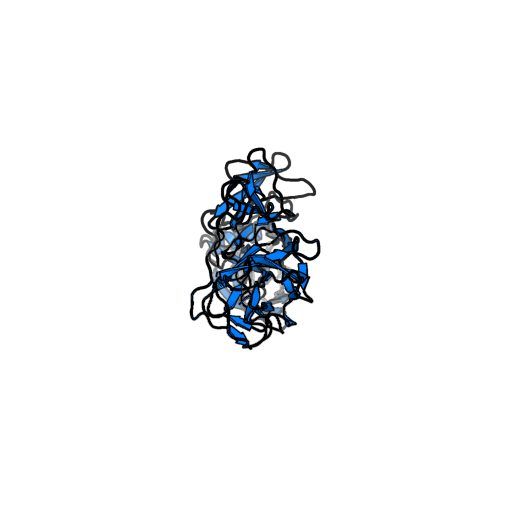0 130 LEU A N 1
ATOM 684 C CA . LEU A 1 99 ? 9.220 97.918 -46.170 1.00 15.30 130 LEU A CA 1
ATOM 685 C C . LEU A 1 99 ? 10.069 96.814 -45.514 1.00 15.39 130 LEU A C 1
ATOM 686 O O . LEU A 1 99 ? 9.720 95.609 -45.558 1.00 14.47 130 LEU A O 1
ATOM 691 N N . LEU A 1 100 ? 11.167 97.248 -44.898 1.00 15.25 131 LEU A N 1
ATOM 692 C CA . LEU A 1 100 ? 12.056 96.365 -44.144 1.00 16.00 131 LEU A CA 1
ATOM 693 C C . LEU A 1 100 ? 11.875 96.671 -42.652 1.00 16.61 131 LEU A C 1
ATOM 694 O O . LEU A 1 100 ? 12.141 97.808 -42.209 1.00 18.03 131 LEU A O 1
ATOM 699 N N . THR A 1 101 ? 11.396 95.681 -41.900 1.00 15.92 132 THR A N 1
ATOM 700 C CA . THR A 1 101 ? 10.985 95.869 -40.499 1.00 16.27 132 THR A CA 1
ATOM 701 C C . THR A 1 101 ? 11.612 94.804 -39.625 1.00 15.88 132 THR A C 1
ATOM 702 O O . THR A 1 101 ? 12.123 93.808 -40.125 1.00 14.59 132 THR A O 1
ATOM 706 N N . GLY A 1 102 ? 11.603 95.050 -38.315 1.00 16.30 133 GLY A N 1
ATOM 707 C CA . GLY A 1 102 ? 12.030 94.075 -37.324 1.00 15.76 133 GLY A CA 1
ATOM 708 C C . GLY A 1 102 ? 13.471 93.579 -37.357 1.00 15.78 133 GLY A C 1
ATOM 709 O O . GLY A 1 102 ? 13.735 92.484 -36.887 1.00 14.85 133 GLY A O 1
ATOM 710 N N . ALA A 1 103 ? 14.399 94.353 -37.911 1.00 15.92 134 ALA A N 1
ATOM 711 C CA . ALA A 1 103 ? 15.821 93.965 -37.902 1.00 16.36 134 ALA A CA 1
ATOM 712 C C . ALA A 1 103 ? 16.233 93.669 -36.470 1.00 17.04 134 ALA A C 1
ATOM 713 O O . ALA A 1 103 ? 15.918 94.441 -35.549 1.00 16.43 134 ALA A O 1
ATOM 715 N N . THR A 1 104 ? 16.924 92.556 -36.267 1.00 17.54 135 THR A N 1
ATOM 716 C CA . THR A 1 104 ? 17.245 92.130 -34.900 1.00 18.17 135 THR A CA 1
ATOM 717 C C . THR A 1 104 ? 18.386 92.911 -34.254 1.00 17.45 135 THR A C 1
ATOM 718 O O . THR A 1 104 ? 18.582 92.828 -33.042 1.00 17.40 135 THR A O 1
ATOM 722 N N . ASP A 1 105 ? 19.140 93.658 -35.050 1.00 16.51 136 ASP A N 1
ATOM 723 C CA . ASP A 1 105 ? 20.151 94.558 -34.517 1.00 16.81 136 ASP A CA 1
ATOM 724 C C . ASP A 1 105 ? 19.626 95.959 -34.141 1.00 17.38 136 ASP A C 1
ATOM 725 O O . ASP A 1 105 ? 20.410 96.830 -33.763 1.00 18.76 136 ASP A O 1
ATOM 730 N N . GLY A 1 106 ? 18.324 96.192 -34.268 1.00 17.16 137 GLY A N 1
ATOM 731 C CA . GLY A 1 106 ? 17.740 97.475 -33.883 1.00 17.47 137 GLY A CA 1
ATOM 732 C C . GLY A 1 106 ? 17.754 98.553 -34.954 1.00 17.70 137 GLY A C 1
ATOM 733 O O . GLY A 1 106 ? 17.341 99.683 -34.701 1.00 18.23 137 GLY A O 1
ATOM 734 N N . ARG A 1 107 ? 18.211 98.238 -36.161 1.00 16.57 138 ARG A N 1
ATOM 735 C CA . ARG A 1 107 ? 18.257 99.267 -37.173 1.00 16.37 138 ARG A CA 1
ATOM 736 C C . ARG A 1 107 ? 16.883 99.586 -37.732 1.00 15.14 138 ARG A C 1
ATOM 737 O O . ARG A 1 107 ? 15.937 98.797 -37.638 1.00 13.45 138 ARG A O 1
ATOM 745 N N . THR A 1 108 ? 16.797 100.775 -38.306 1.00 15.43 139 THR A N 1
ATOM 746 C CA . THR A 1 108 ? 15.559 101.271 -38.895 1.00 15.68 139 THR A CA 1
ATOM 747 C C . THR A 1 108 ? 15.848 101.703 -40.323 1.00 15.95 139 THR A C 1
ATOM 748 O O . THR A 1 108 ? 16.890 102.308 -40.596 1.00 16.86 139 THR A O 1
ATOM 752 N N . TYR A 1 109 ? 14.920 101.369 -41.222 1.00 15.87 140 TYR A N 1
ATOM 753 C CA . TYR A 1 109 ? 15.108 101.476 -42.668 1.00 16.15 140 TYR A CA 1
ATOM 754 C C . TYR A 1 109 ? 14.167 102.508 -43.270 1.00 16.48 140 TYR A C 1
ATOM 755 O O . TYR A 1 109 ? 13.055 102.683 -42.783 1.00 16.40 140 TYR A O 1
ATOM 764 N N . ASN A 1 110 ? 14.622 103.183 -44.327 1.00 17.06 141 ASN A N 1
ATOM 765 C CA . ASN A 1 110 ? 13.733 103.973 -45.155 1.00 18.26 141 ASN A CA 1
ATOM 766 C C . ASN A 1 110 ? 12.911 103.029 -46.040 1.00 18.14 141 ASN A C 1
ATOM 767 O O . ASN A 1 110 ? 13.344 101.896 -46.312 1.00 16.87 141 ASN A O 1
ATOM 772 N N . PRO A 1 111 ? 11.745 103.503 -46.508 1.00 18.46 142 PRO A N 1
ATOM 773 C CA . PRO A 1 111 ? 10.920 102.780 -47.509 1.00 17.97 142 PRO A CA 1
ATOM 774 C C . PRO A 1 111 ? 11.606 102.695 -48.875 1.00 16.89 142 PRO A C 1
ATOM 775 O O . PRO A 1 111 ? 12.446 103.524 -49.179 1.00 16.02 142 PRO A O 1
ATOM 779 N N . ILE A 1 112 ? 11.254 101.708 -49.685 1.00 16.83 143 ILE A N 1
ATOM 780 C CA . ILE A 1 112 ? 11.824 101.570 -51.026 1.00 17.23 143 ILE A CA 1
ATOM 781 C C . ILE A 1 112 ? 10.713 101.451 -52.059 1.00 17.94 143 ILE A C 1
ATOM 782 O O . ILE A 1 112 ? 9.721 100.756 -51.840 1.00 17.72 143 ILE A O 1
ATOM 787 N N . LEU A 1 113 ? 10.870 102.188 -53.158 1.00 19.17 144 LEU A N 1
ATOM 788 C CA . LEU A 1 113 ? 10.009 102.041 -54.323 1.00 19.57 144 LEU A CA 1
ATOM 789 C C . LEU A 1 113 ? 10.690 101.186 -55.388 1.00 19.40 144 LEU A C 1
ATOM 790 O O . LEU A 1 113 ? 11.772 101.525 -55.870 1.00 18.85 144 LEU A O 1
ATOM 795 N N . LEU A 1 114 ? 10.026 100.103 -55.773 1.00 19.13 145 LEU A N 1
ATOM 796 C CA . LEU A 1 114 ? 10.525 99.226 -56.812 1.00 19.47 145 LEU A CA 1
ATOM 797 C C . LEU A 1 114 ? 9.478 99.061 -57.904 1.00 18.41 145 LEU A C 1
ATOM 798 O O . LEU A 1 114 ? 8.278 98.977 -57.629 1.00 19.47 145 LEU A O 1
ATOM 803 N N . ALA A 1 115 ? 9.939 98.980 -59.136 1.00 17.87 146 ALA A N 1
ATOM 804 C CA . ALA A 1 115 ? 9.023 98.813 -60.266 1.00 18.80 146 ALA A CA 1
ATOM 805 C C . ALA A 1 115 ? 9.646 97.929 -61.332 1.00 18.94 146 ALA A C 1
ATOM 806 O O . ALA A 1 115 ? 10.841 98.042 -61.584 1.00 18.74 146 ALA A O 1
ATOM 808 N N . ALA A 1 116 ? 8.842 97.038 -61.931 1.00 19.78 147 ALA A N 1
ATOM 809 C CA . ALA A 1 116 ? 9.225 96.372 -63.178 1.00 20.07 147 ALA A CA 1
ATOM 810 C C . ALA A 1 116 ? 8.569 97.127 -64.329 1.00 20.99 147 ALA A C 1
ATOM 811 O O . ALA A 1 116 ? 7.348 97.362 -64.316 1.00 20.63 147 ALA A O 1
ATOM 813 N N . SER A 1 117 ? 9.386 97.521 -65.307 1.00 21.92 148 SER A N 1
ATOM 814 C CA . SER A 1 117 ? 8.965 98.474 -66.355 1.00 22.78 148 SER A CA 1
ATOM 815 C C . SER A 1 117 ? 9.509 98.160 -67.744 1.00 22.53 148 SER A C 1
ATOM 816 O O . SER A 1 117 ? 10.646 97.724 -67.882 1.00 21.63 148 SER A O 1
ATOM 819 N N . TYR A 1 118 ? 8.696 98.420 -68.770 1.00 23.22 149 TYR A N 1
ATOM 820 C CA . TYR A 1 118 ? 9.119 98.270 -70.155 1.00 23.73 149 TYR A CA 1
ATOM 821 C C . TYR A 1 118 ? 9.856 99.496 -70.670 1.00 25.76 149 TYR A C 1
ATOM 822 O O . TYR A 1 118 ? 10.347 99.475 -71.792 1.00 27.65 149 TYR A O 1
ATOM 831 N N . ASN A 1 119 ? 9.941 100.559 -69.870 1.00 28.05 150 ASN A N 1
ATOM 832 C CA . ASN A 1 119 ? 10.524 101.822 -70.320 1.00 30.67 150 ASN A CA 1
ATOM 833 C C . ASN A 1 119 ? 11.834 102.177 -69.640 1.00 30.95 150 ASN A C 1
ATOM 834 O O . ASN A 1 119 ? 12.180 103.357 -69.540 1.00 31.74 150 ASN A O 1
ATOM 839 N N . GLY A 1 120 ? 12.553 101.165 -69.164 1.00 30.90 151 GLY A N 1
ATOM 840 C CA . GLY A 1 120 ? 13.827 101.363 -68.465 1.00 30.67 151 GLY A CA 1
ATOM 841 C C . GLY A 1 120 ? 13.716 101.118 -66.969 1.00 30.18 151 GLY A C 1
ATOM 842 O O . GLY A 1 120 ? 12.639 101.238 -66.390 1.00 27.18 151 GLY A O 1
ATOM 843 N N . GLU A 1 121 ? 14.842 100.781 -66.338 1.00 30.96 152 GLU A N 1
ATOM 844 C CA . GLU A 1 121 ? 14.847 100.432 -64.914 1.00 29.82 152 GLU A CA 1
ATOM 845 C C . GLU A 1 121 ? 14.095 101.474 -64.101 1.00 29.84 152 GLU A C 1
ATOM 846 O O . GLU A 1 121 ? 14.448 102.645 -64.121 1.00 30.07 152 GLU A O 1
ATOM 848 N N . GLY A 1 122 ? 13.028 101.046 -63.428 1.00 29.85 153 GLY A N 1
ATOM 849 C CA . GLY A 1 122 ? 12.268 101.903 -62.509 1.00 30.62 153 GLY A CA 1
ATOM 850 C C . GLY A 1 122 ? 11.389 102.970 -63.140 1.00 31.07 153 GLY A C 1
ATOM 851 O O . GLY A 1 122 ? 10.713 103.712 -62.430 1.00 31.57 153 GLY A O 1
ATOM 852 N N . ASN A 1 123 ? 11.353 103.026 -64.468 1.00 31.43 154 ASN A N 1
ATOM 853 C CA . ASN A 1 123 ? 10.730 104.141 -65.183 1.00 31.38 154 ASN A CA 1
ATOM 854 C C . ASN A 1 123 ? 9.214 104.028 -65.183 1.00 30.99 154 ASN A C 1
ATOM 855 O O . ASN A 1 123 ? 8.661 103.091 -65.751 1.00 31.20 154 ASN A O 1
ATOM 860 N N . LEU A 1 124 ? 8.539 104.991 -64.561 1.00 30.97 155 LEU A N 1
ATOM 861 C CA . LEU A 1 124 ? 7.074 104.933 -64.418 1.00 32.35 155 LEU A CA 1
ATOM 862 C C . LEU A 1 124 ? 6.272 105.679 -65.497 1.00 32.44 155 LEU A C 1
ATOM 863 O O . LEU A 1 124 ? 5.051 105.555 -65.525 1.00 32.97 155 LEU A O 1
ATOM 868 N N . VAL A 1 125 ? 6.929 106.430 -66.384 1.00 33.46 156 VAL A N 1
ATOM 869 C CA . VAL A 1 125 ? 6.196 107.116 -67.475 1.00 35.39 156 VAL A CA 1
ATOM 870 C C . VAL A 1 125 ? 5.775 106.109 -68.553 1.00 35.96 156 VAL A C 1
ATOM 871 O O . VAL A 1 125 ? 6.593 105.323 -69.039 1.00 34.56 156 VAL A O 1
ATOM 875 N N . THR A 1 126 ? 4.487 106.109 -68.896 1.00 39.64 157 THR A N 1
ATOM 876 C CA . THR A 1 126 ? 3.935 105.121 -69.832 1.00 40.71 157 THR A CA 1
ATOM 877 C C . THR A 1 126 ? 3.474 105.709 -71.170 1.00 43.24 157 THR A C 1
ATOM 878 O O . THR A 1 126 ? 3.077 104.954 -72.060 1.00 43.65 157 THR A O 1
ATOM 882 N N . LYS A 1 127 ? 3.533 107.036 -71.314 1.00 44.56 158 LYS A N 1
ATOM 883 C CA . LYS A 1 127 ? 3.166 107.710 -72.570 1.00 43.65 158 LYS A CA 1
ATOM 884 C C . LYS A 1 127 ? 4.298 107.621 -73.593 1.00 44.36 158 LYS A C 1
ATOM 885 O O . LYS A 1 127 ? 4.161 106.993 -74.648 1.00 44.98 158 LYS A O 1
ATOM 887 N N . ASN A 1 134 ? 9.843 96.110 -75.779 1.00 33.54 165 ASN A N 1
ATOM 888 C CA . ASN A 1 134 ? 9.917 94.643 -75.872 1.00 33.02 165 ASN A CA 1
ATOM 889 C C . ASN A 1 134 ? 10.216 93.972 -74.526 1.00 32.18 165 ASN A C 1
ATOM 890 O O . ASN A 1 134 ? 9.583 92.993 -74.142 1.00 33.33 165 ASN A O 1
ATOM 892 N N . TYR A 1 135 ? 11.181 94.517 -73.806 1.00 30.49 166 TYR A N 1
ATOM 893 C CA . TYR A 1 135 ? 11.808 93.808 -72.699 1.00 29.62 166 TYR A CA 1
ATOM 894 C C . TYR A 1 135 ? 11.387 94.394 -71.346 1.00 26.92 166 TYR A C 1
ATOM 895 O O . TYR A 1 135 ? 11.393 95.606 -71.173 1.00 28.59 166 TYR A O 1
ATOM 904 N N . LEU A 1 136 ? 11.018 93.541 -70.393 1.00 24.84 167 LEU A N 1
ATOM 905 C CA . LEU A 1 136 ? 10.596 94.024 -69.067 1.00 23.51 167 LEU A CA 1
ATOM 906 C C . LEU A 1 136 ? 11.811 94.184 -68.156 1.00 22.85 167 LEU A C 1
ATOM 907 O O . LEU A 1 136 ? 12.430 93.203 -67.777 1.00 22.10 167 LEU A O 1
ATOM 912 N N . TYR A 1 137 ? 12.141 95.422 -67.806 1.00 23.26 168 TYR A N 1
ATOM 913 C CA . TYR A 1 137 ? 13.288 95.688 -66.936 1.00 23.14 168 TYR A CA 1
ATOM 914 C C . TYR A 1 137 ? 12.920 95.474 -65.465 1.00 22.52 168 TYR A C 1
ATOM 915 O O . TYR A 1 137 ? 11.838 95.849 -65.029 1.00 21.42 168 TYR A O 1
ATOM 924 N N . GLY A 1 138 ? 13.845 94.891 -64.709 1.00 21.54 169 GLY A N 1
ATOM 925 C CA . GLY A 1 138 ? 13.756 94.856 -63.266 1.00 20.86 169 GLY A CA 1
ATOM 926 C C . GLY A 1 138 ? 14.348 96.116 -62.625 1.00 20.97 169 GLY A C 1
ATOM 927 O O . GLY A 1 138 ? 14.522 97.158 -63.268 1.00 20.01 169 GLY A O 1
ATOM 928 N N . GLN A 1 139 ? 14.645 96.012 -61.340 1.00 19.93 170 GLN A N 1
ATOM 929 C CA . GLN A 1 139 ? 15.199 97.134 -60.614 1.00 20.19 170 GLN A CA 1
ATOM 930 C C . GLN A 1 139 ? 15.977 96.603 -59.432 1.00 19.50 170 GLN A C 1
ATOM 931 O O . GLN A 1 139 ? 15.569 95.642 -58.806 1.00 19.09 170 GLN A O 1
ATOM 937 N N . THR A 1 140 ? 17.103 97.241 -59.152 1.00 19.85 171 THR A N 1
ATOM 938 C CA . THR A 1 140 ? 17.900 96.965 -57.959 1.00 20.35 171 THR A CA 1
ATOM 939 C C . THR A 1 140 ? 18.027 98.254 -57.167 1.00 20.09 171 THR A C 1
ATOM 940 O O . THR A 1 140 ? 18.390 99.293 -57.733 1.00 20.51 171 THR A O 1
ATOM 944 N N . SER A 1 141 ? 17.716 98.194 -55.871 1.00 19.16 172 SER A N 1
ATOM 945 C CA . SER A 1 141 ? 17.854 99.347 -54.987 1.00 19.00 172 SER A CA 1
ATOM 946 C C . SER A 1 141 ? 18.700 99.003 -53.770 1.00 17.51 172 SER A C 1
ATOM 947 O O . SER A 1 141 ? 18.576 97.931 -53.216 1.00 16.90 172 SER A O 1
ATOM 950 N N . VAL A 1 142 ? 19.536 99.944 -53.359 1.00 17.31 173 VAL A N 1
ATOM 951 C CA . VAL A 1 142 ? 20.335 99.821 -52.133 1.00 16.62 173 VAL A CA 1
ATOM 952 C C . VAL A 1 142 ? 19.510 100.278 -50.923 1.00 15.56 173 VAL A C 1
ATOM 953 O O . VAL A 1 142 ? 19.064 101.434 -50.839 1.00 14.98 173 VAL A O 1
ATOM 957 N N . ALA A 1 143 ? 19.287 99.366 -49.993 1.00 14.48 174 ALA A N 1
ATOM 958 C CA . ALA A 1 143 ? 18.538 99.685 -48.813 1.00 14.61 174 ALA A CA 1
ATOM 959 C C . ALA A 1 143 ? 19.336 100.695 -48.015 1.00 15.60 174 ALA A C 1
ATOM 960 O O . ALA A 1 143 ? 20.582 100.703 -48.068 1.00 14.88 174 ALA A O 1
ATOM 962 N N . LYS A 1 144 ? 18.603 101.545 -47.296 1.00 16.23 175 LYS A N 1
ATOM 963 C CA . LYS A 1 144 ? 19.176 102.574 -46.451 1.00 16.85 175 LYS A CA 1
ATOM 964 C C . LYS A 1 144 ? 18.622 102.482 -45.025 1.00 16.69 175 LYS A C 1
ATOM 965 O O . LYS A 1 144 ? 17.414 102.534 -44.794 1.00 14.90 175 LYS A O 1
ATOM 971 N N . SER A 1 145 ? 19.530 102.370 -44.068 1.00 15.99 176 SER A N 1
ATOM 972 C CA . SER A 1 145 ? 19.160 102.206 -42.685 1.00 16.14 176 SER A CA 1
ATOM 973 C C . SER A 1 145 ? 20.103 103.006 -41.767 1.00 15.65 176 SER A C 1
ATOM 974 O O . SER A 1 145 ? 21.195 103.409 -42.188 1.00 15.50 176 SER A O 1
ATOM 977 N N . SER A 1 146 ? 19.664 103.220 -40.529 1.00 15.02 177 SER A N 1
ATOM 978 C CA . SER A 1 146 ? 20.488 103.822 -39.485 1.00 14.73 177 SER A CA 1
ATOM 979 C C . SER A 1 146 ? 20.435 102.958 -38.226 1.00 14.66 177 SER A C 1
ATOM 980 O O . SER A 1 146 ? 19.474 102.226 -37.987 1.00 14.38 177 SER A O 1
ATOM 983 N N . LEU A 1 147 ? 21.498 103.010 -37.429 1.00 15.05 178 LEU A N 1
ATOM 984 C CA . LEU A 1 147 ? 21.594 102.185 -36.228 1.00 14.92 178 LEU A CA 1
ATOM 985 C C . LEU A 1 147 ? 21.806 103.131 -35.055 1.00 14.28 178 LEU A C 1
ATOM 986 O O . LEU A 1 147 ? 22.894 103.652 -34.879 1.00 14.37 178 LEU A O 1
ATOM 991 N N . PRO A 1 148 ? 20.750 103.385 -34.275 1.00 14.03 179 PRO A N 1
ATOM 992 C CA . PRO A 1 148 ? 20.938 104.224 -33.104 1.00 13.82 179 PRO A CA 1
ATOM 993 C C . PRO A 1 148 ? 21.786 103.557 -32.025 1.00 14.45 179 PRO A C 1
ATOM 994 O O . PRO A 1 148 ? 22.041 102.342 -32.075 1.00 15.12 179 PRO A O 1
ATOM 998 N N . SER A 1 149 ? 22.225 104.349 -31.059 1.00 14.43 180 SER A N 1
ATOM 999 C CA . SER A 1 149 ? 22.952 103.809 -29.911 1.00 15.13 180 SER A CA 1
ATOM 1000 C C . SER A 1 149 ? 22.772 104.737 -28.738 1.00 15.45 180 SER A C 1
ATOM 1001 O O . SER A 1 149 ? 22.387 105.885 -28.906 1.00 15.22 180 SER A O 1
ATOM 1004 N N . ILE A 1 150 ? 23.049 104.214 -27.553 1.00 16.27 181 ILE A N 1
ATOM 1005 C CA . ILE A 1 150 ? 23.082 105.015 -26.343 1.00 16.94 181 ILE A CA 1
ATOM 1006 C C . ILE A 1 150 ? 24.258 104.531 -25.517 1.00 17.36 181 ILE A C 1
ATOM 1007 O O . ILE A 1 150 ? 24.456 103.326 -25.397 1.00 17.29 181 ILE A O 1
ATOM 1012 N N . THR A 1 151 ? 25.024 105.476 -24.971 1.00 16.76 182 THR A N 1
ATOM 1013 C CA . THR A 1 151 ? 26.201 105.184 -24.151 1.00 17.47 182 THR A CA 1
ATOM 1014 C C . THR A 1 151 ? 26.099 105.979 -22.859 1.00 17.17 182 THR A C 1
ATOM 1015 O O . THR A 1 151 ? 25.892 107.195 -22.901 1.00 16.11 182 THR A O 1
ATOM 1019 N N . LYS A 1 152 ? 26.227 105.292 -21.725 1.00 16.81 183 LYS A N 1
ATOM 1020 C CA . LYS A 1 152 ? 26.200 105.941 -20.434 1.00 16.97 183 LYS A CA 1
ATOM 1021 C C . LYS A 1 152 ? 27.547 105.845 -19.732 1.00 16.75 183 LYS A C 1
ATOM 1022 O O . LYS A 1 152 ? 28.193 104.792 -19.720 1.00 15.57 183 LYS A O 1
ATOM 1028 N N . LYS A 1 153 ? 27.948 106.959 -19.133 1.00 16.80 184 LYS A N 1
ATOM 1029 C CA . LYS A 1 153 ? 29.161 107.026 -18.362 1.00 17.66 184 LYS A CA 1
ATOM 1030 C C . LYS A 1 153 ? 28.865 107.586 -16.968 1.00 16.71 184 LYS A C 1
ATOM 1031 O O . LYS A 1 153 ? 27.889 108.313 -16.775 1.00 15.51 184 LYS A O 1
ATOM 1037 N N . VAL A 1 154 ? 29.722 107.235 -16.013 1.00 15.90 185 VAL A N 1
ATOM 1038 C CA . VAL A 1 154 ? 29.631 107.736 -14.656 1.00 16.37 185 VAL A CA 1
ATOM 1039 C C . VAL A 1 154 ? 31.003 108.203 -14.177 1.00 16.10 185 VAL A C 1
ATOM 1040 O O . VAL A 1 154 ? 32.025 107.600 -14.496 1.00 14.70 185 VAL A O 1
ATOM 1044 N N . THR A 1 155 ? 31.012 109.316 -13.447 1.00 15.73 186 THR A N 1
ATOM 1045 C CA . THR A 1 155 ? 32.230 109.783 -12.802 1.00 15.65 186 THR A CA 1
ATOM 1046 C C . THR A 1 155 ? 31.893 110.159 -11.370 1.00 15.27 186 THR A C 1
ATOM 1047 O O . THR A 1 155 ? 30.721 110.198 -11.004 1.00 14.87 186 THR A O 1
ATOM 1051 N N . GLY A 1 156 ? 32.920 110.393 -10.559 1.00 14.52 187 GLY A N 1
ATOM 1052 C CA . GLY A 1 156 ? 32.734 110.646 -9.121 1.00 14.36 187 GLY A CA 1
ATOM 1053 C C . GLY A 1 156 ? 33.045 109.408 -8.292 1.00 14.52 187 GLY A C 1
ATOM 1054 O O . GLY A 1 156 ? 32.987 109.440 -7.061 1.00 13.11 187 GLY A O 1
ATOM 1055 N N . THR A 1 157 ? 33.366 108.324 -8.999 1.00 14.61 188 THR A N 1
ATOM 1056 C CA . THR A 1 157 ? 33.644 107.022 -8.429 1.00 15.61 188 THR A CA 1
ATOM 1057 C C . THR A 1 157 ? 35.149 106.823 -8.281 1.00 16.45 188 THR A C 1
ATOM 1058 O O . THR A 1 157 ? 35.964 107.626 -8.787 1.00 16.08 188 THR A O 1
ATOM 1062 N N . ILE A 1 158 ? 35.513 105.729 -7.611 1.00 17.10 189 ILE A N 1
ATOM 1063 C CA . ILE A 1 158 ? 36.899 105.354 -7.428 1.00 17.80 189 ILE A CA 1
ATOM 1064 C C . ILE A 1 158 ? 37.124 104.023 -8.145 1.00 18.61 189 ILE A C 1
ATOM 1065 O O . ILE A 1 158 ? 36.434 103.054 -7.858 1.00 17.20 189 ILE A O 1
ATOM 1070 N N . ASP A 1 159 ? 38.092 103.980 -9.061 1.00 19.19 190 ASP A N 1
ATOM 1071 C CA . ASP A 1 159 ? 38.351 102.760 -9.836 1.00 21.06 190 ASP A CA 1
ATOM 1072 C C . ASP A 1 159 ? 39.018 101.696 -8.974 1.00 20.65 190 ASP A C 1
ATOM 1073 O O . ASP A 1 159 ? 40.042 101.946 -8.345 1.00 21.12 190 ASP A O 1
ATOM 1078 N N . ASP A 1 160 ? 38.403 100.522 -8.943 1.00 20.73 191 ASP A N 1
ATOM 1079 C CA . ASP A 1 160 ? 38.956 99.352 -8.279 1.00 21.29 191 ASP A CA 1
ATOM 1080 C C . ASP A 1 160 ? 39.187 98.278 -9.350 1.00 21.39 191 ASP A C 1
ATOM 1081 O O . ASP A 1 160 ? 38.289 97.488 -9.642 1.00 19.22 191 ASP A O 1
ATOM 1086 N N . VAL A 1 161 ? 40.380 98.286 -9.948 1.00 22.30 192 VAL A N 1
ATOM 1087 C CA . VAL A 1 161 ? 40.660 97.488 -11.141 1.00 24.23 192 VAL A CA 1
ATOM 1088 C C . VAL A 1 161 ? 39.599 97.879 -12.192 1.00 25.39 192 VAL A C 1
ATOM 1089 O O . VAL A 1 161 ? 39.494 99.064 -12.541 1.00 27.36 192 VAL A O 1
ATOM 1093 N N . ASN A 1 162 ? 38.792 96.943 -12.672 1.00 26.82 193 ASN A N 1
ATOM 1094 C CA . ASN A 1 162 ? 37.741 97.285 -13.628 1.00 29.24 193 ASN A CA 1
ATOM 1095 C C . ASN A 1 162 ? 36.380 97.577 -12.967 1.00 28.54 193 ASN A C 1
ATOM 1096 O O . ASN A 1 162 ? 35.361 97.587 -13.645 1.00 29.04 193 ASN A O 1
ATOM 1101 N N . LYS A 1 163 ? 36.358 97.791 -11.649 1.00 26.87 194 LYS A N 1
ATOM 1102 C CA . LYS A 1 163 ? 35.107 98.053 -10.928 1.00 26.24 194 LYS A CA 1
ATOM 1103 C C . LYS A 1 163 ? 35.043 99.510 -10.503 1.00 24.34 194 LYS A C 1
ATOM 1104 O O . LYS A 1 163 ? 35.968 100.000 -9.865 1.00 25.00 194 LYS A O 1
ATOM 1110 N N . LYS A 1 164 ? 33.956 100.203 -10.824 1.00 22.60 195 LYS A N 1
ATOM 1111 C CA . LYS A 1 164 ? 33.767 101.538 -10.277 1.00 21.47 195 LYS A CA 1
ATOM 1112 C C . LYS A 1 164 ? 33.100 101.452 -8.909 1.00 18.88 195 LYS A C 1
ATOM 1113 O O . LYS A 1 164 ? 32.058 100.844 -8.765 1.00 18.31 195 LYS A O 1
ATOM 1119 N N . THR A 1 165 ? 33.740 102.051 -7.905 1.00 17.24 196 THR A N 1
ATOM 1120 C CA . THR A 1 165 ? 33.267 101.967 -6.527 1.00 16.37 196 THR A CA 1
ATOM 1121 C C . THR A 1 165 ? 32.946 103.350 -5.943 1.00 15.59 196 THR A C 1
ATOM 1122 O O . THR A 1 165 ? 33.419 104.368 -6.422 1.00 16.66 196 THR A O 1
ATOM 1126 N N . THR A 1 166 ? 32.149 103.367 -4.891 1.00 15.00 197 THR A N 1
ATOM 1127 C CA . THR A 1 166 ? 31.731 104.615 -4.274 1.00 14.81 197 THR A CA 1
ATOM 1128 C C . THR A 1 166 ? 31.443 104.409 -2.783 1.00 15.12 197 THR A C 1
ATOM 1129 O O . THR A 1 166 ? 31.592 103.293 -2.247 1.00 15.98 197 THR A O 1
ATOM 1133 N N . SER A 1 167 ? 31.006 105.465 -2.111 1.00 15.51 198 SER A N 1
ATOM 1134 C CA . SER A 1 167 ? 30.758 105.398 -0.686 1.00 15.30 198 SER A CA 1
ATOM 1135 C C . SER A 1 167 ? 29.480 106.152 -0.337 1.00 15.25 198 SER A C 1
ATOM 1136 O O . SER A 1 167 ? 28.998 106.986 -1.123 1.00 14.68 198 SER A O 1
ATOM 1139 N N . LEU A 1 168 ? 28.922 105.845 0.830 1.00 14.75 199 LEU A N 1
ATOM 1140 C CA . LEU A 1 168 ? 27.726 106.546 1.338 1.00 14.61 199 LEU A CA 1
ATOM 1141 C C . LEU A 1 168 ? 27.931 108.061 1.328 1.00 14.25 199 LEU A C 1
ATOM 1142 O O . LEU A 1 168 ? 28.953 108.567 1.800 1.00 14.22 199 LEU A O 1
ATOM 1147 N N . GLY A 1 169 ? 26.971 108.775 0.764 1.00 13.68 200 GLY A N 1
ATOM 1148 C CA . GLY A 1 169 ? 27.025 110.236 0.693 1.00 13.69 200 GLY A CA 1
ATOM 1149 C C . GLY A 1 169 ? 27.786 110.789 -0.496 1.00 13.30 200 GLY A C 1
ATOM 1150 O O . GLY A 1 169 ? 27.879 111.991 -0.629 1.00 13.12 200 GLY A O 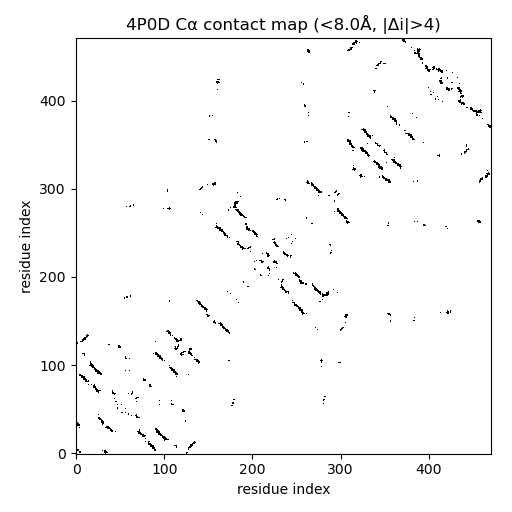1
ATOM 1151 N N . SER A 1 170 ? 28.302 109.937 -1.383 1.00 13.19 201 SER A N 1
ATOM 1152 C CA . SER A 1 170 ? 29.007 110.413 -2.580 1.00 13.32 201 SER A CA 1
ATOM 1153 C C . SER A 1 170 ? 28.048 110.830 -3.703 1.00 13.16 201 SER A C 1
ATOM 1154 O O . SER A 1 170 ? 27.067 110.146 -3.976 1.00 13.12 201 SER A O 1
ATOM 1157 N N . VAL A 1 171 ? 28.338 111.942 -4.363 1.00 13.56 202 VAL A N 1
ATOM 1158 C CA . VAL A 1 171 ? 27.549 112.370 -5.518 1.00 13.66 202 VAL A CA 1
ATOM 1159 C C . VAL A 1 171 ? 28.199 111.819 -6.790 1.00 13.12 202 VAL A C 1
ATOM 1160 O O . VAL A 1 171 ? 29.391 112.032 -7.063 1.00 12.52 202 VAL A O 1
ATOM 1164 N N . LEU A 1 172 ? 27.399 111.099 -7.562 1.00 12.64 203 LEU A N 1
ATOM 1165 C CA . LEU A 1 172 ? 27.864 110.492 -8.810 1.00 12.59 203 LEU A CA 1
ATOM 1166 C C . LEU A 1 172 ? 27.274 111.232 -10.000 1.00 12.61 203 LEU A C 1
ATOM 1167 O O . LEU A 1 172 ? 26.082 111.603 -9.976 1.00 14.17 203 LEU A O 1
ATOM 1172 N N . SER A 1 173 ? 28.087 111.435 -11.026 1.00 12.12 204 SER A N 1
ATOM 1173 C CA . SER A 1 173 ? 27.723 112.270 -12.170 1.00 12.71 204 SER A CA 1
ATOM 1174 C C . SER A 1 173 ? 27.618 111.381 -13.397 1.00 13.12 204 SER A C 1
ATOM 1175 O O . SER A 1 173 ? 28.598 110.812 -13.843 1.00 13.28 204 SER A O 1
ATOM 1178 N N . TYR A 1 174 ? 26.410 111.283 -13.924 1.00 12.70 205 TYR A N 1
ATOM 1179 C CA . TYR A 1 174 ? 26.121 110.440 -15.062 1.00 13.18 205 TYR A CA 1
ATOM 1180 C C . TYR A 1 174 ? 25.951 111.300 -16.316 1.00 13.42 205 TYR A C 1
ATOM 1181 O O . TYR A 1 174 ? 25.502 112.442 -16.260 1.00 12.48 205 TYR A O 1
ATOM 1190 N N . SER A 1 175 ? 26.313 110.721 -17.447 1.00 15.05 206 SER A N 1
ATOM 1191 C CA . SER A 1 175 ? 26.231 111.388 -18.743 1.00 15.96 206 SER A CA 1
ATOM 1192 C C . SER A 1 175 ? 25.803 110.396 -19.825 1.00 16.46 206 SER A C 1
ATOM 1193 O O . SER A 1 175 ? 26.253 109.242 -19.837 1.00 15.83 206 SER A O 1
ATOM 1196 N N . LEU A 1 176 ? 24.913 110.851 -20.701 1.00 16.10 207 LEU A N 1
ATOM 1197 C CA . LEU A 1 176 ? 24.416 110.037 -21.791 1.00 17.35 207 LEU A CA 1
ATOM 1198 C C . LEU A 1 176 ? 24.771 110.701 -23.098 1.00 17.46 207 LEU A C 1
ATOM 1199 O O . LEU A 1 176 ? 24.627 111.917 -23.243 1.00 17.28 207 LEU A O 1
ATOM 1204 N N . THR A 1 177 ? 25.256 109.920 -24.052 1.00 17.94 208 THR A N 1
ATOM 1205 C CA . THR A 1 177 ? 25.319 110.383 -25.440 1.00 19.16 208 THR A CA 1
ATOM 1206 C C . THR A 1 177 ? 24.596 109.351 -26.297 1.00 19.61 208 THR A C 1
ATOM 1207 O O . THR A 1 177 ? 24.471 108.189 -25.906 1.00 18.97 208 THR A O 1
ATOM 1211 N N . PHE A 1 178 ? 24.110 109.761 -27.457 1.00 19.77 209 PHE A N 1
ATOM 1212 C CA . PHE A 1 178 ? 23.432 108.817 -28.329 1.00 20.55 209 PHE A CA 1
ATOM 1213 C C . PHE A 1 178 ? 23.486 109.174 -29.802 1.00 20.49 209 PHE A C 1
ATOM 1214 O O . PHE A 1 178 ? 23.719 110.335 -30.159 1.00 20.69 209 PHE A O 1
ATOM 1222 N N . GLU A 1 179 ? 23.321 108.150 -30.647 1.00 18.07 210 GLU A N 1
ATOM 1223 C CA . GLU A 1 179 ? 23.242 108.330 -32.096 1.00 17.62 210 GLU A CA 1
ATOM 1224 C C . GLU A 1 179 ? 21.782 108.232 -32.485 1.00 15.79 210 GLU A C 1
ATOM 1225 O O . GLU A 1 179 ? 21.092 107.325 -32.068 1.00 14.53 210 GLU A O 1
ATOM 1231 N N . LEU A 1 180 ? 21.314 109.201 -33.261 1.00 15.02 211 LEU A N 1
ATOM 1232 C CA . LEU A 1 180 ? 19.911 109.280 -33.635 1.00 14.19 211 LEU A CA 1
ATOM 1233 C C . LEU A 1 180 ? 19.539 108.328 -34.756 1.00 14.20 211 LEU A C 1
ATOM 1234 O O . LEU A 1 180 ? 20.355 108.036 -35.623 1.00 13.42 211 LEU A O 1
ATOM 1239 N N . PRO A 1 181 ? 18.273 107.887 -34.781 1.00 14.03 212 PRO A N 1
ATOM 1240 C CA . PRO A 1 181 ? 17.788 107.275 -36.011 1.00 14.59 212 PRO A CA 1
ATOM 1241 C C . PRO A 1 181 ? 17.734 108.347 -37.099 1.00 15.05 212 PRO A C 1
ATOM 1242 O O . PRO A 1 181 ? 17.762 109.543 -36.786 1.00 14.03 212 PRO A O 1
ATOM 1246 N N . SER A 1 182 ? 17.691 107.918 -38.349 1.00 15.71 213 SER A N 1
ATOM 1247 C CA . SER A 1 182 ? 17.488 108.808 -39.467 1.00 17.22 213 SER A CA 1
ATOM 1248 C C . SER A 1 182 ? 16.082 108.541 -39.990 1.00 17.11 213 SER A C 1
ATOM 1249 O O . SER A 1 182 ? 15.805 107.454 -40.473 1.00 16.95 213 SER A O 1
ATOM 1252 N N . TYR A 1 183 ? 15.186 109.521 -39.855 1.00 16.91 214 TYR A N 1
ATOM 1253 C CA . TYR A 1 183 ? 13.800 109.394 -40.355 1.00 16.84 214 TYR A CA 1
ATOM 1254 C C . TYR A 1 183 ? 13.618 110.299 -41.561 1.00 17.49 214 TYR A C 1
ATOM 1255 O O . TYR A 1 183 ? 14.140 111.411 -41.573 1.00 18.03 214 TYR A O 1
ATOM 1264 N N . THR A 1 184 ? 12.896 109.833 -42.571 1.00 18.18 215 THR A N 1
ATOM 1265 C CA . THR A 1 184 ? 12.479 110.702 -43.667 1.00 19.05 215 THR A CA 1
ATOM 1266 C C . THR A 1 184 ? 11.463 111.712 -43.135 1.00 20.35 215 THR A C 1
ATOM 1267 O O . THR A 1 184 ? 10.769 111.464 -42.147 1.00 19.35 215 THR A O 1
ATOM 1271 N N . LYS A 1 185 ? 11.390 112.848 -43.810 1.00 23.68 216 LYS A N 1
ATOM 1272 C CA . LYS A 1 185 ? 10.629 114.017 -43.334 1.00 24.42 216 LYS A CA 1
ATOM 1273 C C . LYS A 1 185 ? 9.154 113.737 -43.017 1.00 24.36 216 LYS A C 1
ATOM 1274 O O . LYS A 1 185 ? 8.632 114.218 -42.013 1.00 23.31 216 LYS A O 1
ATOM 1278 N N . GLU A 1 186 ? 8.490 112.929 -43.849 1.00 24.52 217 GLU A N 1
ATOM 1279 C CA . GLU A 1 186 ? 7.049 112.645 -43.674 1.00 22.50 217 GLU A CA 1
ATOM 1280 C C . GLU A 1 186 ? 6.726 111.471 -42.763 1.00 20.18 217 GLU A C 1
ATOM 1281 O O . GLU A 1 186 ? 5.556 111.119 -42.608 1.00 18.96 217 GLU A O 1
ATOM 1287 N N . ALA A 1 187 ? 7.731 110.862 -42.125 1.00 19.81 218 ALA A N 1
ATOM 1288 C CA . ALA A 1 187 ? 7.456 109.729 -41.231 1.00 18.78 218 ALA A CA 1
ATOM 1289 C C . ALA A 1 187 ? 6.444 110.125 -40.170 1.00 18.10 218 ALA A C 1
ATOM 1290 O O . ALA A 1 187 ? 6.521 111.221 -39.644 1.00 18.38 218 ALA A O 1
ATOM 1292 N N . VAL A 1 188 ? 5.513 109.224 -39.862 1.00 17.86 219 VAL A N 1
ATOM 1293 C CA . VAL A 1 188 ? 4.481 109.445 -38.837 1.00 17.79 219 VAL A CA 1
ATOM 1294 C C . VAL A 1 188 ? 4.942 109.086 -37.412 1.00 17.56 219 VAL A C 1
ATOM 1295 O O . VAL A 1 188 ? 4.379 109.591 -36.439 1.00 17.69 219 VAL A O 1
ATOM 1299 N N . ASN A 1 189 ? 5.945 108.207 -37.294 1.00 16.19 220 ASN A N 1
ATOM 1300 C CA . ASN A 1 189 ? 6.518 107.852 -36.008 1.00 15.85 220 ASN A CA 1
ATOM 1301 C C . ASN A 1 189 ? 7.995 108.293 -35.946 1.00 16.20 220 ASN A C 1
ATOM 1302 O O . ASN A 1 189 ? 8.908 107.615 -36.472 1.00 15.28 220 ASN A O 1
ATOM 1307 N N . LYS A 1 190 ? 8.222 109.463 -35.343 1.00 16.21 221 LYS A N 1
ATOM 1308 C CA . LYS A 1 190 ? 9.579 109.964 -35.165 1.00 15.93 221 LYS A CA 1
ATOM 1309 C C . LYS A 1 190 ? 9.973 109.950 -33.692 1.00 15.12 221 LYS A C 1
ATOM 1310 O O . LYS A 1 190 ? 10.589 110.886 -33.214 1.00 14.19 221 LYS A O 1
ATOM 1316 N N . THR A 1 191 ? 9.634 108.875 -32.991 1.00 14.33 222 THR A N 1
ATOM 1317 C CA . THR A 1 191 ? 9.907 108.769 -31.576 1.00 14.90 222 THR A CA 1
ATOM 1318 C C . THR A 1 191 ? 11.421 108.933 -31.316 1.00 15.01 222 THR A C 1
ATOM 1319 O O . THR A 1 191 ? 12.261 108.309 -31.979 1.00 14.09 222 THR A O 1
ATOM 1323 N N . VAL A 1 192 ? 11.729 109.821 -30.373 1.00 14.95 223 VAL A N 1
ATOM 1324 C CA . VAL A 1 192 ? 13.093 110.048 -29.855 1.00 16.36 223 VAL A CA 1
ATOM 1325 C C . VAL A 1 192 ? 12.927 110.244 -28.359 1.00 15.37 223 VAL A C 1
ATOM 1326 O O . VAL A 1 192 ? 12.644 111.355 -27.931 1.00 15.32 223 VAL A O 1
ATOM 1330 N N . TYR A 1 193 ? 13.080 109.186 -27.565 1.00 14.78 224 TYR A N 1
ATOM 1331 C CA . TYR A 1 193 ? 12.629 109.193 -26.174 1.00 14.33 224 TYR A CA 1
ATOM 1332 C C . TYR A 1 193 ? 13.670 108.562 -25.235 1.00 14.01 224 TYR A C 1
ATOM 1333 O O . TYR A 1 193 ? 14.031 107.398 -25.412 1.00 13.77 224 TYR A O 1
ATOM 1342 N N . VAL A 1 194 ? 14.103 109.314 -24.221 1.00 14.07 225 VAL A N 1
ATOM 1343 C CA . VAL A 1 194 ? 15.174 108.870 -23.312 1.00 14.84 225 VAL A CA 1
ATOM 1344 C C . VAL A 1 194 ? 14.668 108.672 -21.874 1.00 15.96 225 VAL A C 1
ATOM 1345 O O . VAL A 1 194 ? 13.870 109.474 -21.351 1.00 15.35 225 VAL A O 1
ATOM 1349 N N . SER A 1 195 ? 15.079 107.552 -21.263 1.00 17.01 226 SER A N 1
ATOM 1350 C CA . SER A 1 195 ? 14.710 107.235 -19.883 1.00 18.06 226 SER A CA 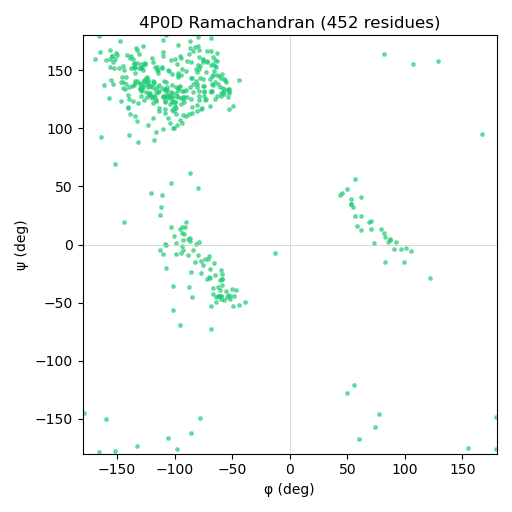1
ATOM 1351 C C . SER A 1 195 ? 15.912 106.740 -19.081 1.00 17.98 226 SER A C 1
ATOM 1352 O O . SER A 1 195 ? 16.861 106.174 -19.632 1.00 17.53 226 SER A O 1
ATOM 1355 N N . ASP A 1 196 ? 15.862 106.967 -17.772 1.00 17.66 227 ASP A N 1
ATOM 1356 C CA . ASP A 1 196 ? 16.719 106.254 -16.825 1.00 16.80 227 ASP A CA 1
ATOM 1357 C C . ASP A 1 196 ? 15.971 106.104 -15.525 1.00 17.45 227 ASP A C 1
ATOM 1358 O O . ASP A 1 196 ? 15.066 106.891 -15.219 1.00 16.05 227 ASP A O 1
ATOM 1363 N N . ASN A 1 197 ? 16.300 105.042 -14.794 1.00 17.96 228 ASN A N 1
ATOM 1364 C CA . ASN A 1 197 ? 15.840 104.878 -13.425 1.00 19.99 228 ASN A CA 1
ATOM 1365 C C . ASN A 1 197 ? 16.985 104.303 -12.601 1.00 19.56 228 ASN A C 1
ATOM 1366 O O . ASN A 1 197 ? 17.623 103.321 -12.978 1.00 19.22 228 ASN A O 1
ATOM 1371 N N . MET A 1 198 ? 17.258 104.957 -11.496 1.00 20.26 229 MET A N 1
ATOM 1372 C CA . MET A 1 198 ? 18.362 104.579 -10.630 1.00 21.40 229 MET A CA 1
ATOM 1373 C C . MET A 1 198 ? 17.894 103.481 -9.692 1.00 19.01 229 MET A C 1
ATOM 1374 O O . MET A 1 198 ? 16.758 103.514 -9.225 1.00 19.14 229 MET A O 1
ATOM 1379 N N . SER A 1 199 ? 18.768 102.529 -9.387 1.00 18.10 230 SER A N 1
ATOM 1380 C CA . SER A 1 199 ? 18.462 101.529 -8.352 1.00 18.59 230 SER A CA 1
ATOM 1381 C C . SER A 1 199 ? 18.304 102.243 -7.012 1.00 18.68 230 SER A C 1
ATOM 1382 O O . SER A 1 199 ? 18.696 103.417 -6.869 1.00 17.06 230 SER A O 1
ATOM 1385 N N . GLU A 1 200 ? 17.732 101.547 -6.034 1.00 19.54 231 GLU A N 1
ATOM 1386 C CA . GLU A 1 200 ? 17.217 102.245 -4.857 1.00 20.72 231 GLU A CA 1
ATOM 1387 C C . GLU A 1 200 ? 18.291 102.845 -3.963 1.00 18.38 231 GLU A C 1
ATOM 1388 O O . GLU A 1 200 ? 17.996 103.760 -3.225 1.00 17.51 231 GLU A O 1
ATOM 1394 N N . GLY A 1 201 ? 19.524 102.352 -4.052 1.00 17.82 232 GLY A N 1
ATOM 1395 C CA . GLY A 1 201 ? 20.635 102.867 -3.250 1.00 17.63 232 GLY A CA 1
ATOM 1396 C C . GLY A 1 201 ? 21.245 104.173 -3.753 1.00 17.23 232 GLY A C 1
ATOM 1397 O O . GLY A 1 201 ? 22.239 104.656 -3.200 1.00 17.28 232 GLY A O 1
ATOM 1398 N N . LEU A 1 202 ? 20.670 104.717 -4.825 1.00 16.69 233 LEU A N 1
ATOM 1399 C CA . LEU A 1 202 ? 21.070 105.999 -5.384 1.00 17.52 233 LEU A CA 1
ATOM 1400 C C . LEU A 1 202 ? 19.841 106.880 -5.402 1.00 17.41 233 LEU A C 1
ATOM 1401 O O . LEU A 1 202 ? 18.776 106.411 -5.766 1.00 18.61 233 LEU A O 1
ATOM 1406 N N . THR A 1 203 ? 19.960 108.133 -4.985 1.00 16.37 234 THR A N 1
ATOM 1407 C CA . THR A 1 203 ? 18.836 109.038 -4.980 1.00 16.16 234 THR A CA 1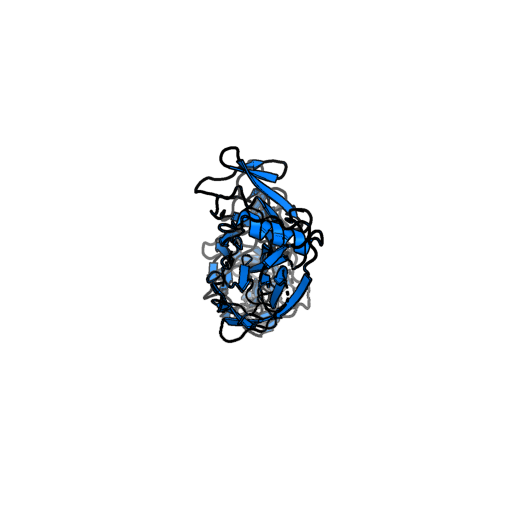
ATOM 1408 C C . THR A 1 203 ? 19.040 110.019 -6.137 1.00 16.01 234 THR A C 1
ATOM 1409 O O . THR A 1 203 ? 19.943 110.855 -6.110 1.00 16.72 234 THR A O 1
ATOM 1413 N N . PHE A 1 204 ? 18.215 109.872 -7.168 1.00 15.17 235 PHE A N 1
ATOM 1414 C CA . PHE A 1 204 ? 18.267 110.702 -8.375 1.00 14.69 235 PHE A CA 1
ATOM 1415 C C . PHE A 1 204 ? 17.897 112.132 -8.065 1.00 15.16 235 PHE A C 1
ATOM 1416 O O . PHE A 1 204 ? 16.955 112.355 -7.316 1.00 15.35 235 PHE A O 1
ATOM 1424 N N . ASN A 1 205 ? 18.639 113.084 -8.631 1.00 15.63 236 ASN A N 1
ATOM 1425 C CA . ASN A 1 205 ? 18.349 114.507 -8.471 1.00 16.84 236 ASN A CA 1
ATOM 1426 C C . ASN A 1 205 ? 17.850 115.089 -9.784 1.00 16.16 236 ASN A C 1
ATOM 1427 O O . ASN A 1 205 ? 18.646 115.434 -10.663 1.00 15.66 236 ASN A O 1
ATOM 1432 N N . PHE A 1 206 ? 16.533 115.221 -9.906 1.00 15.90 237 PHE A N 1
ATOM 1433 C CA . PHE A 1 206 ? 15.941 115.730 -11.146 1.00 16.22 237 PHE A CA 1
ATOM 1434 C C . PHE A 1 206 ? 16.408 117.145 -11.468 1.00 15.14 237 PHE A C 1
ATOM 1435 O O . PHE A 1 206 ? 16.660 117.469 -12.616 1.00 14.08 237 PHE A O 1
ATOM 1443 N N . ASN A 1 207 ? 16.532 117.973 -10.435 1.00 15.16 238 ASN A N 1
ATOM 1444 C CA . ASN A 1 207 ? 17.029 119.329 -10.571 1.00 15.49 238 ASN A CA 1
ATOM 1445 C C . ASN A 1 207 ? 18.443 119.418 -11.144 1.00 15.54 238 ASN A C 1
ATOM 1446 O O . ASN A 1 207 ? 18.812 120.463 -11.666 1.00 14.92 238 ASN A O 1
ATOM 1448 N N . SER A 1 208 ? 19.231 118.336 -11.045 1.00 14.17 239 SER A N 1
ATOM 1449 C CA . SER A 1 208 ? 20.570 118.297 -11.633 1.00 14.21 239 SER A CA 1
ATOM 1450 C C . SER A 1 208 ? 20.560 118.020 -13.136 1.00 14.19 239 SER A C 1
ATOM 1451 O O . SER A 1 208 ? 21.585 118.094 -13.752 1.00 13.87 239 SER A O 1
ATOM 1454 N N . LEU A 1 209 ? 19.412 117.677 -13.707 1.00 14.82 240 LEU A N 1
ATOM 1455 C CA . LEU A 1 209 ? 19.339 117.263 -15.115 1.00 16.29 240 LEU A CA 1
ATOM 1456 C C . LEU A 1 209 ? 19.712 118.411 -16.033 1.00 16.14 240 LEU A C 1
ATOM 1457 O O . LEU A 1 209 ? 19.150 119.504 -15.945 1.00 16.71 240 LEU A O 1
ATOM 1462 N N . THR A 1 210 ? 20.679 118.173 -16.904 1.00 16.02 241 THR A N 1
ATOM 1463 C CA . THR A 1 210 ? 21.068 119.172 -17.868 1.00 16.46 241 THR A CA 1
ATOM 1464 C C . THR A 1 210 ? 21.087 118.567 -19.249 1.00 16.01 241 THR A C 1
ATOM 1465 O O . THR A 1 210 ? 21.230 117.360 -19.429 1.00 17.33 241 THR A O 1
ATOM 1469 N N . VAL A 1 211 ? 20.926 119.418 -20.241 1.00 16.01 242 VAL A N 1
ATOM 1470 C CA . VAL A 1 211 ? 20.915 118.992 -21.620 1.00 15.51 242 VAL A CA 1
ATOM 1471 C C . VAL A 1 211 ? 21.761 120.009 -22.381 1.00 15.79 242 VAL A C 1
ATOM 1472 O O . VAL A 1 211 ? 21.537 121.212 -22.250 1.00 16.84 242 VAL A O 1
ATOM 1476 N N A GLU A 1 212 ? 22.760 119.537 -23.125 0.70 15.71 243 GLU A N 1
ATOM 1477 N N B GLU A 1 212 ? 22.705 119.515 -23.173 0.30 15.47 243 GLU A N 1
ATOM 1478 C CA A GLU A 1 212 ? 23.525 120.372 -24.045 0.70 16.24 243 GLU A CA 1
ATOM 1479 C CA B GLU A 1 212 ? 23.517 120.353 -24.032 0.30 15.40 243 GLU A CA 1
ATOM 1480 C C A GLU A 1 212 ? 23.153 119.931 -25.452 0.70 16.04 243 GLU A C 1
ATOM 1481 C C B GLU A 1 212 ? 23.289 119.924 -25.478 0.30 15.58 243 GLU A C 1
ATOM 1482 O O A GLU A 1 212 ? 22.967 118.748 -25.713 0.70 16.34 243 GLU A O 1
ATOM 1483 O O B GLU A 1 212 ? 23.377 118.738 -25.802 0.30 15.68 243 GLU A O 1
ATOM 1494 N N . TRP A 1 213 ? 23.016 120.895 -26.344 1.00 15.65 244 TRP A N 1
ATOM 1495 C CA . TRP A 1 213 ? 22.687 120.632 -27.746 1.00 16.10 244 TRP A CA 1
ATOM 1496 C C . TRP A 1 213 ? 23.322 121.752 -28.570 1.00 17.25 244 TRP A C 1
ATOM 1497 O O . TRP A 1 213 ? 23.197 122.931 -28.233 1.00 15.72 244 TRP A O 1
ATOM 1508 N N . LYS A 1 214 ? 24.026 121.363 -29.626 1.00 19.05 245 LYS A N 1
ATOM 1509 C CA . LYS A 1 214 ? 24.794 122.298 -30.457 1.00 20.90 245 LYS A CA 1
ATOM 1510 C C . LYS A 1 214 ? 25.763 123.165 -29.649 1.00 20.28 245 LYS A C 1
ATOM 1511 O O . LYS A 1 214 ? 25.975 124.320 -29.977 1.00 19.90 245 LYS A O 1
ATOM 1517 N N . GLY A 1 215 ? 26.336 122.611 -28.586 1.00 18.77 246 GLY A N 1
ATOM 1518 C CA . GLY A 1 215 ? 27.284 123.344 -27.773 1.00 18.51 246 GLY A CA 1
ATOM 1519 C C . GLY A 1 215 ? 26.668 124.459 -26.939 1.00 18.16 246 GLY A C 1
ATOM 1520 O O . GLY A 1 215 ? 27.376 125.365 -26.511 1.00 17.60 246 GLY A O 1
ATOM 1521 N N . LYS A 1 216 ? 25.356 124.381 -26.712 1.00 17.57 247 LYS A N 1
ATOM 1522 C CA . LYS A 1 216 ? 24.620 125.338 -25.882 1.00 18.68 247 LYS A CA 1
ATOM 1523 C C . LYS A 1 216 ? 23.897 124.597 -24.765 1.00 18.02 247 LYS A C 1
ATOM 1524 O O . LYS A 1 216 ? 23.348 123.537 -24.993 1.00 16.72 247 LYS A O 1
ATOM 1530 N N . MET A 1 217 ? 23.873 125.157 -23.563 1.00 18.30 248 MET A N 1
ATOM 1531 C CA . MET A 1 217 ? 23.127 124.536 -22.474 1.00 19.21 248 MET A CA 1
ATOM 1532 C C . MET A 1 217 ? 21.655 124.897 -22.611 1.00 19.18 248 MET A C 1
ATOM 1533 O O . MET A 1 217 ? 21.294 126.048 -22.878 1.00 18.01 248 MET A O 1
ATOM 1538 N N . ALA A 1 218 ? 20.819 123.901 -22.428 1.00 17.85 249 ALA A N 1
ATOM 1539 C CA . ALA A 1 218 ? 19.396 124.118 -22.360 1.00 18.48 249 ALA A CA 1
ATOM 1540 C C . ALA A 1 218 ? 19.019 124.671 -20.999 1.00 18.52 249 ALA A C 1
ATOM 1541 O O . ALA A 1 218 ? 19.748 124.482 -20.015 1.00 18.31 249 ALA A O 1
ATOM 1543 N N . ASN A 1 219 ? 17.914 125.409 -20.968 1.00 18.52 250 ASN A N 1
ATOM 1544 C CA . ASN A 1 219 ? 17.234 125.741 -19.726 1.00 19.86 250 ASN A CA 1
ATOM 1545 C C . ASN A 1 219 ? 15.997 124.876 -19.691 1.00 18.76 250 ASN A C 1
ATOM 1546 O O . ASN A 1 219 ? 15.211 124.856 -20.641 1.00 17.21 250 ASN A O 1
ATOM 1551 N N . ILE A 1 220 ? 15.840 124.131 -18.612 1.00 17.89 251 ILE A N 1
ATOM 1552 C CA . ILE A 1 220 ? 14.670 123.313 -18.444 1.00 17.87 251 ILE A CA 1
ATOM 1553 C C . ILE A 1 220 ? 13.738 124.103 -17.532 1.00 18.50 251 ILE A C 1
ATOM 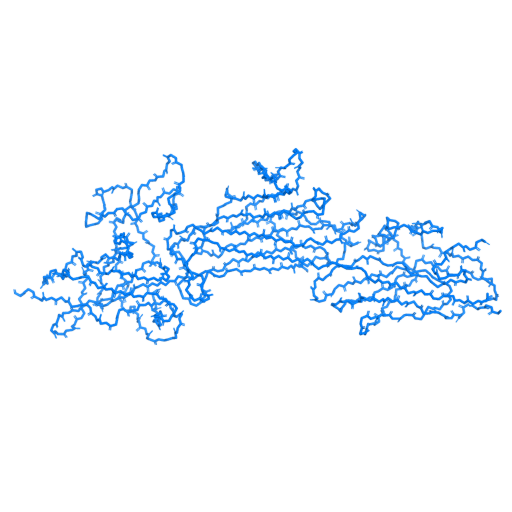1554 O O . ILE A 1 220 ? 14.074 124.377 -16.391 1.00 16.92 251 ILE A O 1
ATOM 1559 N N . THR A 1 221 ? 12.565 124.469 -18.036 1.00 18.84 252 THR A N 1
ATOM 1560 C CA . THR A 1 221 ? 11.638 125.228 -17.233 1.00 18.64 252 THR A CA 1
ATOM 1561 C C . THR A 1 221 ? 10.737 124.355 -16.366 1.00 19.71 252 THR A C 1
ATOM 1562 O O . THR A 1 221 ? 10.767 123.122 -16.424 1.00 19.16 252 THR A O 1
ATOM 1566 N N . GLU A 1 222 ? 9.945 125.030 -15.541 1.00 21.01 253 GLU A N 1
ATOM 1567 C CA . GLU A 1 222 ? 9.075 124.407 -14.557 1.00 22.26 253 GLU A CA 1
ATOM 1568 C C . GLU A 1 222 ? 8.218 123.267 -15.107 1.00 20.52 253 GLU A C 1
ATOM 1569 O O . GLU A 1 222 ? 8.127 122.232 -14.477 1.00 20.29 253 GLU A O 1
ATOM 1575 N N . ASP A 1 223 ? 7.606 123.442 -16.272 1.00 18.71 254 ASP A N 1
ATOM 1576 C CA . ASP A 1 223 ? 6.750 122.394 -16.864 1.00 19.13 254 ASP A CA 1
ATOM 1577 C C . ASP A 1 223 ? 7.510 121.283 -17.625 1.00 18.19 254 ASP A C 1
ATOM 1578 O O . ASP A 1 223 ? 6.884 120.364 -18.169 1.00 18.67 254 ASP A O 1
ATOM 1583 N N . GLY A 1 224 ? 8.838 121.388 -17.649 1.00 17.40 255 GLY A N 1
ATOM 1584 C CA . GLY A 1 224 ? 9.715 120.340 -18.162 1.00 17.08 255 GLY A CA 1
ATOM 1585 C C . GLY A 1 224 ? 10.299 120.666 -19.520 1.00 16.51 255 GLY A C 1
ATOM 1586 O O . GLY A 1 224 ? 11.149 119.926 -20.012 1.00 16.37 255 GLY A O 1
ATOM 1587 N N . SER A 1 225 ? 9.856 121.785 -20.108 1.00 15.15 256 SER A N 1
ATOM 1588 C CA . SER A 1 225 ? 10.291 122.183 -21.424 1.00 14.22 256 SER A CA 1
ATOM 1589 C C . SER A 1 225 ? 11.784 122.377 -21.458 1.00 13.52 256 SER A C 1
ATOM 1590 O O . SER A 1 225 ? 12.354 123.099 -20.639 1.00 13.20 256 SER A O 1
ATOM 1593 N N . VAL A 1 226 ? 12.406 121.727 -22.421 1.00 13.39 257 VAL A N 1
ATOM 1594 C CA . VAL A 1 226 ? 13.838 121.830 -22.637 1.00 13.54 257 VAL A CA 1
ATOM 1595 C C . VAL A 1 226 ? 14.041 122.896 -23.709 1.00 13.93 257 VAL A C 1
ATOM 1596 O O . VAL A 1 226 ? 13.746 122.660 -24.891 1.00 14.06 257 VAL A O 1
ATOM 1600 N N . MET A 1 227 ? 14.529 124.066 -23.293 1.00 14.00 258 MET A N 1
ATOM 1601 C CA . MET A 1 227 ? 14.625 125.230 -24.184 1.00 14.51 258 MET A CA 1
ATOM 1602 C C . MET A 1 227 ? 16.066 125.554 -24.552 1.00 14.66 258 MET A C 1
ATOM 1603 O O . MET A 1 227 ? 16.907 125.705 -23.666 1.00 14.27 258 MET A O 1
ATOM 1608 N N . VAL A 1 228 ? 16.345 125.655 -25.847 1.00 15.54 259 VAL A N 1
ATOM 1609 C CA . VAL A 1 228 ? 17.609 126.181 -26.362 1.00 17.37 259 VAL A CA 1
ATOM 1610 C C . VAL A 1 228 ? 17.302 127.146 -27.504 1.00 19.68 259 VAL A C 1
ATOM 1611 O O . VAL A 1 228 ? 16.461 126.856 -28.360 1.00 20.64 259 VAL A O 1
ATOM 1615 N N . GLU A 1 229 ? 17.995 128.274 -27.531 1.00 21.43 260 GLU A N 1
ATOM 1616 C CA . GLU A 1 229 ? 17.811 129.309 -28.577 1.00 23.26 260 GLU A CA 1
ATOM 1617 C C . GLU A 1 229 ? 16.334 129.648 -28.892 1.00 21.48 260 GLU A C 1
ATOM 1618 O O . GLU A 1 229 ? 15.964 129.817 -30.055 1.00 22.04 260 GLU A O 1
ATOM 1624 N N . ASN A 1 230 ? 15.527 129.796 -27.828 1.00 19.65 261 ASN A N 1
ATOM 1625 C CA . ASN A 1 230 ? 14.076 130.015 -27.915 1.00 18.41 261 ASN A CA 1
ATOM 1626 C C . ASN A 1 230 ? 13.319 128.865 -28.592 1.00 18.26 261 ASN A C 1
ATOM 1627 O O . ASN A 1 230 ? 12.145 129.004 -28.938 1.00 18.75 261 ASN A O 1
ATOM 1632 N N . THR A 1 231 ? 13.987 127.737 -28.773 1.00 17.94 262 THR A N 1
ATOM 1633 C CA . THR A 1 231 ? 13.391 126.560 -29.373 1.00 18.45 262 THR A CA 1
ATOM 1634 C C . THR A 1 231 ? 13.192 125.509 -28.308 1.00 18.30 262 THR A C 1
ATOM 1635 O O . THR A 1 231 ? 14.091 125.231 -27.525 1.00 18.89 262 THR A O 1
ATOM 1639 N N . LYS A 1 232 ? 12.018 124.916 -28.285 1.00 18.40 263 LYS A N 1
ATOM 1640 C CA . LYS A 1 232 ? 11.775 123.764 -27.427 1.00 19.00 263 LYS A CA 1
ATOM 1641 C C . LYS A 1 232 ? 12.231 122.486 -28.147 1.00 18.17 263 LYS A C 1
ATOM 1642 O O . LYS A 1 232 ? 11.639 122.088 -29.153 1.00 18.91 263 LYS A O 1
ATOM 1648 N N . ILE A 1 233 ? 13.276 121.837 -27.644 1.00 16.55 264 ILE A N 1
ATOM 1649 C CA . ILE A 1 233 ? 13.773 120.629 -28.303 1.00 15.84 264 ILE A CA 1
ATOM 1650 C C . ILE A 1 233 ? 13.272 119.350 -27.640 1.00 15.67 264 ILE A C 1
ATOM 1651 O O . ILE A 1 233 ? 13.507 118.249 -28.141 1.00 15.35 264 ILE A O 1
ATOM 1656 N N . GLY A 1 234 ? 12.615 119.485 -26.501 1.00 15.07 265 GLY A N 1
ATOM 1657 C CA . GLY A 1 234 ? 12.085 118.338 -25.813 1.00 15.07 265 GLY A CA 1
ATOM 1658 C C . GLY A 1 234 ? 11.393 118.732 -24.523 1.00 15.85 265 GLY A C 1
ATOM 1659 O O . GLY A 1 234 ? 11.262 119.913 -24.212 1.00 16.15 265 GLY A O 1
ATOM 1660 N N . ILE A 1 235 ? 10.954 117.725 -23.784 1.00 16.17 266 ILE A N 1
ATOM 1661 C CA . ILE A 1 235 ? 10.286 117.910 -22.497 1.00 16.15 266 ILE A CA 1
ATOM 1662 C C . ILE A 1 235 ? 10.711 116.759 -21.596 1.00 16.03 266 ILE A C 1
ATOM 1663 O O . ILE A 1 235 ? 10.729 115.590 -22.017 1.00 15.42 266 ILE A O 1
ATOM 1668 N N . ALA A 1 236 ? 11.049 117.111 -20.360 1.00 15.38 267 ALA A N 1
ATOM 1669 C CA . ALA A 1 236 ? 11.512 116.187 -19.363 1.00 15.23 267 ALA A CA 1
ATOM 1670 C C . ALA A 1 236 ? 10.531 116.116 -18.217 1.00 16.57 267 ALA A C 1
ATOM 1671 O O . ALA A 1 236 ? 9.874 117.129 -17.891 1.00 16.36 267 ALA A O 1
ATOM 1673 N N . LYS A 1 237 ? 10.474 114.944 -17.582 1.00 16.18 268 LYS A N 1
ATOM 1674 C CA . LYS A 1 237 ? 9.651 114.723 -16.396 1.00 17.49 268 LYS A CA 1
ATOM 1675 C C . LYS A 1 237 ? 10.315 113.737 -15.446 1.00 16.58 268 LYS A C 1
ATOM 1676 O O . LYS A 1 237 ? 10.901 112.738 -15.876 1.00 15.55 268 LYS A O 1
ATOM 1682 N N . GLU A 1 238 ? 10.211 114.035 -14.153 1.00 15.98 269 GLU A N 1
ATOM 1683 C CA . GLU A 1 238 ? 10.697 113.166 -13.106 1.00 16.26 269 GLU A CA 1
ATOM 1684 C C . GLU A 1 238 ? 9.703 112.035 -12.890 1.00 16.83 269 GLU A C 1
ATOM 1685 O O . GLU A 1 238 ? 8.525 112.283 -12.621 1.00 16.90 269 GLU A O 1
ATOM 1691 N N . VAL A 1 239 ? 10.180 110.800 -12.990 1.00 16.45 270 VAL A N 1
ATOM 1692 C CA . VAL A 1 239 ? 9.338 109.623 -12.820 1.00 17.17 270 VAL A CA 1
ATOM 1693 C C . VAL A 1 239 ? 10.114 108.584 -12.027 1.00 17.75 270 VAL A C 1
ATOM 1694 O O . VAL A 1 239 ? 11.210 108.196 -12.418 1.00 17.31 270 VAL A O 1
ATOM 1698 N N . ASN A 1 240 ? 9.513 108.134 -10.928 1.00 19.76 271 ASN A N 1
ATOM 1699 C CA . ASN A 1 240 ? 10.162 107.251 -9.951 1.00 20.89 271 ASN A CA 1
ATOM 1700 C C . ASN A 1 240 ? 11.546 107.811 -9.541 1.00 18.81 271 ASN A C 1
ATOM 1701 O O . ASN A 1 240 ? 11.633 108.976 -9.179 1.00 18.52 271 ASN A O 1
ATOM 1706 N N . ASN A 1 241 ? 12.603 107.017 -9.618 1.00 17.39 272 ASN A N 1
ATOM 1707 C CA . ASN A 1 241 ? 13.935 107.470 -9.217 1.00 16.29 272 ASN A CA 1
ATOM 1708 C C . ASN A 1 241 ? 14.736 107.784 -10.474 1.00 15.89 272 ASN A C 1
ATOM 1709 O O . ASN A 1 241 ? 15.830 107.246 -10.690 1.00 15.16 272 ASN A O 1
ATOM 1714 N N . GLY A 1 242 ? 14.156 108.625 -11.337 1.00 15.07 273 GLY A N 1
ATOM 1715 C CA . GLY A 1 242 ? 14.741 108.892 -12.644 1.00 14.30 273 GLY A CA 1
ATOM 1716 C C . GLY A 1 242 ? 13.880 109.862 -13.439 1.00 13.89 273 GLY A C 1
ATOM 1717 O O . GLY A 1 242 ? 13.210 110.725 -12.863 1.00 14.23 273 GLY A O 1
ATOM 1718 N N . PHE A 1 243 ? 13.895 109.704 -14.758 1.00 13.05 274 PHE A N 1
ATOM 1719 C CA . PHE A 1 243 ? 13.239 110.628 -15.656 1.00 12.54 274 PHE A CA 1
ATOM 1720 C C . PHE A 1 243 ? 12.876 109.988 -16.988 1.00 12.80 274 PHE A C 1
ATOM 1721 O O . PHE A 1 243 ? 13.460 108.974 -17.397 1.00 11.71 274 PHE A O 1
ATOM 1729 N N . ASN A 1 244 ? 11.926 110.630 -17.657 1.00 13.53 275 ASN A N 1
ATOM 1730 C CA . ASN A 1 244 ? 11.676 110.438 -19.078 1.00 14.08 275 ASN A CA 1
ATOM 1731 C C . ASN A 1 244 ? 11.892 111.773 -19.769 1.00 14.34 275 ASN A C 1
ATOM 1732 O O . ASN A 1 244 ? 11.572 112.825 -19.212 1.00 15.28 275 ASN A O 1
ATOM 1737 N N . LEU A 1 245 ? 12.486 111.727 -20.951 1.00 15.29 276 LEU A N 1
ATOM 1738 C CA . LEU A 1 245 ? 12.750 112.920 -21.737 1.00 15.38 276 LEU A CA 1
ATOM 1739 C C . LEU A 1 245 ? 12.444 112.594 -23.210 1.00 15.46 276 LEU A C 1
ATOM 1740 O O . LEU A 1 245 ? 13.124 111.780 -23.842 1.00 14.19 276 LEU A O 1
ATOM 1745 N N . SER A 1 246 ? 11.402 113.222 -23.738 1.00 15.37 277 SER A N 1
ATOM 1746 C CA . SER A 1 246 ? 11.005 113.007 -25.116 1.00 16.25 277 SER A CA 1
ATOM 1747 C C . SER A 1 246 ? 11.489 114.193 -25.914 1.00 16.77 277 SER A C 1
ATOM 1748 O O . SER A 1 246 ? 11.129 115.330 -25.602 1.00 18.26 277 SER A O 1
ATOM 1751 N N . PHE A 1 247 ? 12.296 113.944 -26.942 1.00 16.68 278 PHE A N 1
ATOM 1752 C CA . PHE A 1 247 ? 12.746 115.032 -27.818 1.00 16.59 278 PHE A CA 1
ATOM 1753 C C . PHE A 1 247 ? 11.852 115.173 -29.043 1.00 16.94 278 PHE A C 1
ATOM 1754 O O . PHE A 1 247 ? 11.118 114.254 -29.405 1.00 16.12 278 PHE A O 1
ATOM 1762 N N . ILE A 1 248 ? 11.930 116.345 -29.664 1.00 16.49 279 ILE A N 1
ATOM 1763 C CA . ILE A 1 248 ? 11.193 116.662 -30.871 1.00 17.55 279 ILE A CA 1
ATOM 1764 C C . ILE A 1 248 ? 12.141 116.518 -32.055 1.00 16.16 279 ILE A C 1
ATOM 1765 O O . ILE A 1 248 ? 12.952 117.420 -32.337 1.00 15.14 279 ILE A O 1
ATOM 1770 N N . TYR A 1 249 ? 12.032 115.380 -32.749 1.00 16.01 280 TYR A N 1
ATOM 1771 C CA . TYR A 1 249 ? 13.021 114.980 -33.781 1.00 15.94 280 TYR A CA 1
ATOM 1772 C C . TYR A 1 249 ? 13.434 116.099 -34.719 1.00 16.57 280 TYR A C 1
ATOM 1773 O O . TYR A 1 249 ? 14.632 116.360 -34.916 1.00 16.18 280 TYR A O 1
ATOM 1782 N N . ASP A 1 250 ? 12.436 116.752 -35.304 1.00 18.63 281 ASP A N 1
ATOM 1783 C CA . ASP A 1 250 ? 12.686 117.792 -36.295 1.00 21.06 281 ASP A CA 1
ATOM 1784 C C . ASP A 1 250 ? 13.511 118.952 -35.709 1.00 21.25 281 ASP A C 1
ATOM 1785 O O . ASP A 1 250 ? 14.397 119.477 -36.399 1.00 24.16 281 ASP A O 1
ATOM 1790 N N A SER A 1 251 ? 13.261 119.308 -34.443 0.70 20.26 282 SER A N 1
ATOM 1791 N N B SER A 1 251 ? 13.259 119.318 -34.453 0.30 20.10 282 SER A N 1
ATOM 1792 C CA A SER A 1 251 ? 13.971 120.419 -33.787 0.70 19.77 282 SER A CA 1
ATOM 1793 C CA B SER A 1 251 ? 13.965 120.437 -33.827 0.30 19.24 282 SER A CA 1
ATOM 1794 C C A SER A 1 251 ? 15.460 120.154 -33.521 0.70 19.48 282 SER A C 1
ATOM 1795 C C B SER A 1 251 ? 15.437 120.147 -33.470 0.30 19.20 282 SER A C 1
ATOM 1796 O O A SER A 1 251 ? 16.213 121.080 -33.216 0.70 18.00 282 SER A O 1
ATOM 1797 O O B SER A 1 251 ? 16.162 121.060 -33.068 0.30 18.57 282 SER A O 1
ATOM 1802 N N . LEU A 1 252 ? 15.877 118.893 -33.605 1.00 19.14 283 LEU A N 1
ATOM 1803 C CA . LEU A 1 252 ? 17.270 118.524 -33.317 1.00 18.58 283 LEU A CA 1
ATOM 1804 C C . LEU A 1 252 ? 18.238 118.812 -34.459 1.00 19.19 283 LEU A C 1
ATOM 1805 O O . LEU A 1 252 ? 19.457 118.864 -34.241 1.00 17.76 283 LEU A O 1
ATOM 1810 N N . GLU A 1 253 ? 17.718 119.023 -35.674 1.00 20.11 284 GLU A N 1
ATOM 1811 C CA . GLU A 1 253 ? 18.571 119.312 -36.837 1.00 21.12 284 GLU A CA 1
ATOM 1812 C C . GLU A 1 253 ? 19.657 118.236 -37.004 1.00 21.16 284 GLU A C 1
ATOM 1813 O O . GLU A 1 253 ? 20.805 118.552 -37.285 1.00 20.12 284 GLU A O 1
ATOM 1819 N N . SER A 1 254 ? 19.291 116.981 -36.763 1.00 21.28 285 SER A N 1
ATOM 1820 C CA . SER A 1 254 ? 20.212 115.837 -36.864 1.00 22.25 285 SER A CA 1
ATOM 1821 C C . SER A 1 254 ? 21.473 115.929 -35.982 1.00 21.63 285 SER A C 1
ATOM 1822 O O . SER A 1 254 ? 22.490 115.307 -36.282 1.00 21.28 285 SER A O 1
ATOM 1825 N N . ILE A 1 255 ? 21.406 116.697 -34.896 1.00 21.10 286 ILE A N 1
ATOM 1826 C CA . ILE A 1 255 ? 22.515 116.794 -33.941 1.00 21.01 286 ILE A CA 1
ATOM 1827 C C . ILE A 1 255 ? 22.005 116.246 -32.607 1.00 19.91 286 ILE A C 1
ATOM 1828 O O . ILE A 1 255 ? 20.956 116.669 -32.128 1.00 18.79 286 ILE A O 1
ATOM 1833 N N . SER A 1 256 ? 22.716 115.289 -32.019 1.00 19.63 287 SER A N 1
ATOM 1834 C CA . SER A 1 256 ? 22.246 114.652 -30.777 1.00 19.85 287 SER A CA 1
ATOM 1835 C C . SER A 1 256 ? 22.529 115.520 -29.569 1.00 18.17 287 SER A C 1
ATOM 1836 O O . SER A 1 256 ? 23.635 116.000 -29.424 1.00 17.55 287 SER A O 1
ATOM 1839 N N A PRO A 1 257 ? 21.548 115.665 -28.678 0.70 18.24 288 PRO A N 1
ATOM 1840 N N B PRO A 1 257 ? 21.522 115.740 -28.706 0.30 18.15 288 PRO A N 1
ATOM 1841 C CA A PRO A 1 257 ? 21.787 116.339 -27.412 0.70 18.38 288 PRO A CA 1
ATOM 1842 C CA B PRO A 1 257 ? 21.784 116.380 -27.411 0.30 18.21 288 PRO A CA 1
ATOM 1843 C C A PRO A 1 257 ? 22.619 115.451 -26.489 0.70 18.56 288 PRO A C 1
ATOM 1844 C C B PRO A 1 257 ? 22.521 115.464 -26.425 0.30 18.42 288 PRO A C 1
ATOM 1845 O O A PRO A 1 257 ? 22.668 114.242 -26.694 0.70 19.13 288 PRO A O 1
ATOM 1846 O O B PRO A 1 257 ? 22.360 114.250 -26.483 0.30 18.75 288 PRO A O 1
ATOM 1853 N N . ASN A 1 258 ? 23.300 116.063 -25.522 1.00 18.61 289 ASN A N 1
ATOM 1854 C CA . ASN A 1 258 ? 24.080 115.352 -24.522 1.00 18.85 289 ASN A CA 1
ATOM 1855 C C . ASN A 1 258 ? 23.420 115.627 -23.165 1.00 19.11 289 ASN A C 1
ATOM 1856 O O . ASN A 1 258 ? 23.127 116.778 -22.832 1.00 18.93 289 ASN A O 1
ATOM 1861 N N . ILE A 1 259 ? 23.119 114.558 -22.420 1.00 17.78 290 ILE A N 1
ATOM 1862 C CA . ILE A 1 259 ? 22.332 114.653 -21.206 1.00 16.79 290 ILE A CA 1
ATOM 1863 C C . ILE A 1 259 ? 23.238 114.345 -20.011 1.00 16.88 290 ILE A C 1
ATOM 1864 O O . ILE A 1 259 ? 23.990 113.375 -20.049 1.00 18.77 290 ILE A O 1
ATOM 1869 N N . SER A 1 260 ? 23.146 115.148 -18.958 1.00 16.44 291 SER A N 1
ATOM 1870 C CA . SER A 1 260 ? 23.857 114.877 -17.722 1.00 16.27 291 SER A CA 1
ATOM 1871 C C . SER A 1 260 ? 22.921 114.938 -16.526 1.00 14.52 291 SER A C 1
ATOM 1872 O O . SER A 1 260 ? 21.895 115.622 -16.555 1.00 14.38 291 SER A O 1
ATOM 1875 N N . TYR A 1 261 ? 23.261 114.188 -15.487 1.00 13.57 292 TYR A N 1
ATOM 1876 C CA . TYR A 1 261 ? 22.496 114.209 -14.245 1.00 13.57 292 TYR A CA 1
ATOM 1877 C C . TYR A 1 261 ? 23.280 113.570 -13.109 1.00 13.85 292 TYR A C 1
ATOM 1878 O O . TYR A 1 261 ? 24.283 112.901 -13.330 1.00 13.15 292 TYR A O 1
ATOM 1887 N N . LYS A 1 262 ? 22.820 113.797 -11.891 1.00 13.92 293 LYS A N 1
ATOM 1888 C CA . LYS A 1 262 ? 23.531 113.329 -10.722 1.00 14.50 293 LYS A CA 1
ATOM 1889 C C . LYS A 1 262 ? 22.650 112.507 -9.837 1.00 13.65 293 LYS A C 1
ATOM 1890 O O . LYS A 1 262 ? 21.441 112.690 -9.831 1.00 14.20 293 LYS A O 1
ATOM 1896 N N . ALA A 1 263 ? 23.266 111.634 -9.050 1.00 13.05 294 ALA A N 1
ATOM 1897 C CA . ALA A 1 263 ? 22.597 110.971 -7.971 1.00 13.10 294 ALA A CA 1
ATOM 1898 C C . ALA A 1 263 ? 23.539 110.829 -6.782 1.00 13.37 294 ALA A C 1
ATOM 1899 O O . ALA A 1 263 ? 24.756 110.872 -6.942 1.00 14.03 294 ALA A O 1
ATOM 1901 N N A VAL A 1 264 ? 22.984 110.688 -5.582 0.50 13.48 295 VAL A N 1
ATOM 1902 N N B VAL A 1 264 ? 22.956 110.687 -5.596 0.50 13.57 295 VAL A N 1
ATOM 1903 C CA A VAL A 1 264 ? 23.807 110.558 -4.374 0.50 13.17 295 VAL A CA 1
ATOM 1904 C CA B VAL A 1 264 ? 23.711 110.549 -4.352 0.50 13.36 295 VAL A CA 1
ATOM 1905 C C A VAL A 1 264 ? 23.564 109.223 -3.664 0.50 13.32 295 VAL A C 1
ATOM 1906 C C B VAL A 1 264 ? 23.580 109.115 -3.833 0.50 13.53 295 VAL A C 1
ATOM 1907 O O A VAL A 1 264 ? 22.415 108.815 -3.442 0.50 13.20 295 VAL A O 1
ATOM 1908 O O B VAL A 1 264 ? 22.523 108.491 -3.979 0.50 13.67 295 VAL A O 1
ATOM 1915 N N . VAL A 1 265 ? 24.660 108.580 -3.271 1.00 13.30 296 VAL A N 1
ATOM 1916 C CA . VAL A 1 265 ? 24.634 107.226 -2.723 1.00 13.58 296 VAL A CA 1
ATOM 1917 C C . VAL A 1 265 ? 23.996 107.339 -1.346 1.00 13.69 296 VAL A C 1
ATOM 1918 O O . VAL A 1 265 ? 24.425 108.155 -0.528 1.00 12.75 296 VAL A O 1
ATOM 1922 N N . ASN A 1 266 ? 22.925 106.578 -1.120 1.00 14.83 297 ASN A N 1
ATOM 1923 C CA . ASN A 1 266 ? 22.185 106.605 0.162 1.00 15.02 297 ASN A CA 1
ATOM 1924 C C . ASN A 1 266 ? 22.434 105.331 0.983 1.00 15.75 297 ASN A C 1
ATOM 1925 O O . ASN A 1 266 ? 23.196 104.468 0.582 1.00 15.45 297 ASN A O 1
ATOM 1930 N N . ASN A 1 267 ? 21.821 105.252 2.150 1.00 17.57 298 ASN A N 1
ATOM 1931 C CA . ASN A 1 267 ? 22.068 104.147 3.087 1.00 19.68 298 ASN A CA 1
ATOM 1932 C C . ASN A 1 267 ? 21.606 102.768 2.593 1.00 19.63 298 ASN A C 1
ATOM 1933 O O . ASN A 1 267 ? 22.038 101.763 3.138 1.00 18.76 298 ASN A O 1
ATOM 1938 N N . LYS A 1 268 ? 20.756 102.730 1.561 1.00 19.22 299 LYS A N 1
ATOM 1939 C CA . LYS A 1 268 ? 20.303 101.467 0.960 1.00 20.55 299 LYS A CA 1
ATOM 1940 C C . LYS A 1 268 ? 21.245 100.940 -0.124 1.00 19.60 299 LYS A C 1
ATOM 1941 O O . LYS A 1 268 ? 20.945 99.929 -0.772 1.00 20.14 299 LYS A O 1
ATOM 1947 N N . ALA A 1 269 ? 22.388 101.593 -0.322 1.00 19.18 300 ALA A N 1
ATOM 1948 C CA . ALA A 1 269 ? 23.319 101.143 -1.328 1.00 19.37 300 ALA A CA 1
ATOM 1949 C C . ALA A 1 269 ? 23.717 99.709 -1.021 1.00 20.05 300 ALA A C 1
ATOM 1950 O O . ALA A 1 269 ? 24.078 99.365 0.114 1.00 19.84 300 ALA A O 1
ATOM 1952 N N . ILE A 1 270 ? 23.649 98.884 -2.048 1.00 19.95 301 ILE A N 1
ATOM 1953 C CA . ILE A 1 270 ? 24.015 97.471 -1.941 1.00 20.71 301 ILE A CA 1
ATOM 1954 C C . ILE A 1 270 ? 25.526 97.305 -1.858 1.00 19.75 301 ILE A C 1
ATOM 1955 O O . ILE A 1 270 ? 26.259 97.944 -2.618 1.00 18.15 301 ILE A O 1
ATOM 1960 N N . VAL A 1 271 ? 25.992 96.426 -0.959 1.00 20.04 302 VAL A N 1
ATOM 1961 C CA . VAL A 1 271 ? 27.412 96.080 -0.895 1.00 21.58 302 VAL A CA 1
ATOM 1962 C C . VAL A 1 271 ? 27.692 94.781 -1.674 1.00 23.86 302 VAL A C 1
ATOM 1963 O O . VAL A 1 271 ? 26.871 93.867 -1.673 1.00 26.04 302 VAL A O 1
ATOM 1967 N N . GLY A 1 272 ? 28.845 94.716 -2.330 1.00 24.90 303 GLY A N 1
ATOM 1968 C CA . GLY A 1 272 ? 29.277 93.524 -3.049 1.00 26.14 303 GLY A CA 1
ATOM 1969 C C . GLY A 1 272 ? 28.548 93.275 -4.366 1.00 26.43 303 GLY A C 1
ATOM 1970 O O . GLY A 1 272 ? 27.929 94.167 -4.919 1.00 23.78 303 GLY A O 1
ATOM 1971 N N . GLY A 1 273 ? 28.567 92.014 -4.789 1.00 28.29 304 GLY A N 1
ATOM 1972 C CA . GLY A 1 273 ? 28.253 91.555 -6.150 1.00 29.09 304 GLY A CA 1
ATOM 1973 C C . GLY A 1 273 ? 27.136 92.173 -6.964 1.00 27.88 304 GLY A C 1
ATOM 1974 O O . GLY A 1 273 ? 27.335 92.486 -8.136 1.00 31.43 304 GLY A O 1
ATOM 1975 N N . GLU A 1 274 ? 25.959 92.297 -6.377 1.00 26.12 305 GLU A N 1
ATOM 1976 C CA . GLU A 1 274 ? 24.824 92.883 -7.061 1.00 27.15 305 GLU A CA 1
ATOM 1977 C C . GLU A 1 274 ? 25.112 94.327 -7.523 1.00 26.55 305 GLU A C 1
ATOM 1978 O O . GLU A 1 274 ? 24.635 94.761 -8.570 1.00 26.80 305 GLU A O 1
ATOM 1980 N N . GLY A 1 275 ? 25.879 95.078 -6.736 1.00 23.70 306 GLY A N 1
ATOM 1981 C CA . GLY A 1 275 ? 26.175 96.467 -7.088 1.00 21.77 306 GLY A CA 1
ATOM 1982 C C . GLY A 1 275 ? 24.934 97.332 -7.200 1.00 20.33 306 GLY A C 1
ATOM 1983 O O . GLY A 1 275 ? 23.834 96.954 -6.780 1.00 19.34 306 GLY A O 1
ATOM 1984 N N . ASN A 1 276 ? 25.110 98.521 -7.764 1.00 18.58 307 ASN A N 1
ATOM 1985 C CA . ASN A 1 276 ? 24.045 99.509 -7.766 1.00 17.65 307 ASN A CA 1
ATOM 1986 C C . ASN A 1 276 ? 23.893 100.066 -9.178 1.00 18.64 307 ASN A C 1
ATOM 1987 O O . ASN A 1 276 ? 24.559 101.059 -9.518 1.00 17.69 307 ASN A O 1
ATOM 1992 N N . PRO A 1 277 ? 23.059 99.401 -10.011 1.00 18.06 308 PRO A N 1
ATOM 1993 C CA . PRO A 1 277 ? 22.941 99.792 -11.392 1.00 18.96 308 PRO A CA 1
ATOM 1994 C C . PRO A 1 277 ? 21.877 100.847 -11.668 1.00 18.32 308 PRO A C 1
ATOM 1995 O O . PRO A 1 277 ? 20.932 101.028 -10.897 1.00 18.78 308 PRO A O 1
ATOM 1999 N N . ASN A 1 278 ? 22.038 101.537 -12.770 1.00 18.20 309 ASN A N 1
ATOM 2000 C CA . ASN A 1 278 ? 20.985 102.269 -13.412 1.00 18.43 309 ASN A CA 1
ATOM 2001 C C . ASN A 1 278 ? 20.524 101.518 -14.671 1.00 20.56 309 ASN A C 1
ATOM 2002 O O . ASN A 1 278 ? 20.855 100.392 -14.847 1.00 22.08 309 ASN A O 1
ATOM 2006 N N . LYS A 1 279 ? 19.768 102.165 -15.529 1.00 20.86 310 LYS A N 1
ATOM 2007 C CA . LYS A 1 279 ? 19.347 101.549 -16.770 1.00 23.08 310 LYS A CA 1
ATOM 2008 C C . LYS A 1 279 ? 18.839 102.616 -17.715 1.00 20.24 310 LYS A C 1
ATOM 2009 O O . LYS A 1 279 ? 17.679 102.996 -17.670 1.00 19.96 310 LYS A O 1
ATOM 2015 N N . ALA A 1 280 ? 19.723 103.116 -18.551 1.00 18.71 311 ALA A N 1
ATOM 2016 C CA . ALA A 1 280 ? 19.364 104.162 -19.477 1.00 18.02 311 ALA A CA 1
ATOM 2017 C C . ALA A 1 280 ? 18.806 103.533 -20.731 1.00 17.31 311 ALA A C 1
ATOM 2018 O O . ALA A 1 280 ? 19.363 102.567 -21.239 1.00 17.76 311 ALA A O 1
ATOM 2020 N N . GLU A 1 281 ? 17.704 104.083 -21.232 1.00 17.05 312 GLU A N 1
ATOM 2021 C CA . GLU A 1 281 ? 17.017 103.525 -22.396 1.00 17.27 312 GLU A CA 1
ATOM 2022 C C . GLU A 1 281 ? 16.752 104.601 -23.415 1.00 16.36 312 GLU A C 1
ATOM 2023 O O . GLU A 1 281 ? 16.334 105.697 -23.046 1.00 16.20 312 GLU A O 1
ATOM 2029 N N . PHE A 1 282 ? 17.025 104.291 -24.684 1.00 15.76 313 PHE A N 1
ATOM 2030 C CA . PHE A 1 282 ? 16.742 105.173 -25.805 1.00 15.68 313 PHE A CA 1
ATOM 2031 C C . PHE A 1 282 ? 15.763 104.484 -26.749 1.00 15.66 313 PHE A C 1
ATOM 2032 O O . PHE A 1 282 ? 16.119 103.507 -27.427 1.00 15.59 313 PHE A O 1
ATOM 2040 N N . PHE A 1 283 ? 14.526 104.996 -26.757 1.00 15.02 314 PHE A N 1
ATOM 2041 C CA . PHE A 1 283 ? 13.437 104.453 -27.570 1.00 15.68 314 PHE A CA 1
ATOM 2042 C C . PHE A 1 283 ? 13.307 105.244 -28.840 1.00 14.54 314 PHE A C 1
ATOM 2043 O O . PHE A 1 283 ? 13.296 106.476 -28.796 1.00 13.62 314 PHE A O 1
ATOM 2051 N N . TYR A 1 284 ? 13.159 104.530 -29.958 1.00 14.16 315 TYR A N 1
ATOM 2052 C CA . TYR A 1 284 ? 12.958 105.153 -31.269 1.00 14.29 315 TYR A CA 1
ATOM 2053 C C . TYR A 1 284 ? 12.065 104.212 -32.104 1.00 14.19 315 TYR A C 1
ATOM 2054 O O . TYR A 1 284 ? 11.714 103.114 -31.639 1.00 14.04 315 TYR A O 1
ATOM 2063 N N . SER A 1 285 ? 11.674 104.649 -33.302 1.00 14.38 316 SER A N 1
ATOM 2064 C CA . SER A 1 285 ? 10.871 103.802 -34.180 1.00 14.26 316 SER A CA 1
ATOM 2065 C C . SER A 1 285 ? 11.734 103.009 -35.160 1.00 14.49 316 SER A C 1
ATOM 2066 O O . SER A 1 285 ? 12.590 103.567 -35.818 1.00 14.07 316 SER A O 1
ATOM 2069 N N . ASN A 1 286 ? 11.472 101.705 -35.259 1.00 15.29 317 ASN A N 1
ATOM 2070 C CA . ASN A 1 286 ? 12.058 100.885 -36.325 1.00 16.49 317 ASN A CA 1
ATOM 2071 C C . ASN A 1 286 ? 11.058 100.565 -37.447 1.00 17.09 317 ASN A C 1
ATOM 2072 O O . ASN A 1 286 ? 11.288 99.678 -38.277 1.00 17.69 317 ASN A O 1
ATOM 2077 N N . ASN A 1 287 ? 9.953 101.304 -37.462 1.00 17.28 318 ASN A N 1
ATOM 2078 C CA . ASN A 1 287 ? 8.954 101.214 -38.520 1.00 16.78 318 ASN A CA 1
ATOM 2079 C C . ASN A 1 287 ? 8.294 102.576 -38.585 1.00 15.97 318 ASN A C 1
ATOM 2080 O O . ASN A 1 287 ? 7.131 102.734 -38.206 1.00 14.90 318 ASN A O 1
ATOM 2085 N N . PRO A 1 288 ? 9.052 103.588 -39.046 1.00 15.46 319 PRO A N 1
ATOM 2086 C CA . PRO A 1 288 ? 8.603 104.954 -38.851 1.00 15.87 319 PRO A CA 1
ATOM 2087 C C . PRO A 1 288 ? 7.378 105.379 -39.684 1.00 16.97 319 PRO A C 1
ATOM 2088 O O . PRO A 1 288 ? 6.851 106.477 -39.470 1.00 16.76 319 PRO A O 1
ATOM 2092 N N . THR A 1 289 ? 6.963 104.558 -40.648 1.00 17.89 320 THR A N 1
ATOM 2093 C CA . THR A 1 289 ? 5.769 104.874 -41.432 1.00 18.52 320 THR A CA 1
ATOM 2094 C C . THR A 1 289 ? 4.514 104.247 -40.819 1.00 18.26 320 THR A C 1
ATOM 2095 O O . THR A 1 289 ? 3.453 104.283 -41.410 1.00 18.90 320 THR A O 1
ATOM 2099 N N . LYS A 1 290 ? 4.639 103.696 -39.622 1.00 19.74 321 LYS A N 1
ATOM 2100 C CA . LYS A 1 290 ? 3.529 103.073 -38.918 1.00 20.76 321 LYS A CA 1
ATOM 2101 C C . LYS A 1 290 ? 3.342 103.733 -37.564 1.00 21.98 321 LYS A C 1
ATOM 2102 O O . LYS A 1 290 ? 4.319 104.002 -36.872 1.00 20.81 321 LYS A O 1
ATOM 2108 N N . GLY A 1 291 ? 2.081 103.956 -37.180 1.00 21.85 322 GLY A N 1
ATOM 2109 C CA . GLY A 1 291 ? 1.760 104.514 -35.877 1.00 22.08 322 GLY A CA 1
ATOM 2110 C C . GLY A 1 291 ? 1.984 106.019 -35.783 1.00 22.21 322 GLY A C 1
ATOM 2111 O O . GLY A 1 291 ? 1.772 106.761 -36.747 1.00 22.35 322 GLY A O 1
ATOM 2112 N N . ASN A 1 292 ? 2.402 106.450 -34.594 1.00 21.99 323 ASN A N 1
ATOM 2113 C CA . ASN A 1 292 ? 2.525 107.844 -34.220 1.00 22.17 323 ASN A CA 1
ATOM 2114 C C . ASN A 1 292 ? 3.740 108.015 -33.325 1.00 20.30 323 ASN A C 1
ATOM 2115 O O . ASN A 1 292 ? 4.088 107.116 -32.574 1.00 21.02 323 ASN A O 1
ATOM 2120 N N . THR A 1 293 ? 4.344 109.185 -33.378 1.00 18.65 324 THR A N 1
ATOM 2121 C CA . THR A 1 293 ? 5.380 109.576 -32.437 1.00 17.88 324 THR A CA 1
ATOM 2122 C C . THR A 1 293 ? 4.909 109.433 -30.993 1.00 17.81 324 THR A C 1
ATOM 2123 O O . THR A 1 293 ? 3.843 109.928 -30.624 1.00 17.11 324 THR A O 1
ATOM 2127 N N . TYR A 1 294 ? 5.684 108.725 -30.182 1.00 17.82 325 TYR A N 1
ATOM 2128 C CA . TYR A 1 294 ? 5.369 108.577 -28.769 1.00 18.23 325 TYR A CA 1
ATOM 2129 C C . TYR A 1 294 ? 6.060 109.650 -27.939 1.00 20.07 325 TYR A C 1
ATOM 2130 O O . TYR A 1 294 ? 7.295 109.822 -28.009 1.00 19.72 325 TYR A O 1
ATOM 2139 N N . ASP A 1 295 ? 5.274 110.357 -27.133 1.00 20.95 326 ASP A N 1
ATOM 2140 C CA . ASP A 1 295 ? 5.840 111.391 -26.269 1.00 21.94 326 ASP A CA 1
ATOM 2141 C C . ASP A 1 295 ? 5.161 111.487 -24.914 1.00 21.42 326 ASP A C 1
ATOM 2142 O O . ASP A 1 295 ? 5.278 112.516 -24.249 1.00 23.80 326 ASP A O 1
ATOM 2147 N N . ASN A 1 296 ? 4.445 110.443 -24.493 1.00 19.79 327 ASN A N 1
ATOM 2148 C CA . ASN A 1 296 ? 3.850 110.449 -23.176 1.00 19.54 327 ASN A CA 1
ATOM 2149 C C . ASN A 1 296 ? 4.981 110.349 -22.143 1.00 18.21 327 ASN A C 1
ATOM 2150 O O . ASN A 1 296 ? 5.709 109.377 -22.142 1.00 17.35 327 ASN A O 1
ATOM 2155 N N . LEU A 1 297 ? 5.126 111.350 -21.279 1.00 18.10 328 LEU A N 1
ATOM 2156 C CA . LEU A 1 297 ? 6.237 111.376 -20.323 1.00 18.40 328 LEU A CA 1
ATOM 2157 C C . LEU A 1 297 ? 5.947 110.680 -19.004 1.00 18.09 328 LEU A C 1
ATOM 2158 O O . LEU A 1 297 ? 6.854 110.485 -18.213 1.00 17.91 328 LEU A O 1
ATOM 2163 N N . ASP A 1 298 ? 4.697 110.292 -18.759 1.00 18.39 329 ASP A N 1
ATOM 2164 C CA . ASP A 1 298 ? 4.371 109.546 -17.550 1.00 19.27 329 ASP A CA 1
ATOM 2165 C C . ASP A 1 298 ? 4.959 108.151 -17.583 1.00 20.42 329 ASP A C 1
ATOM 2166 O O . ASP A 1 298 ? 5.246 107.583 -16.547 1.00 20.39 329 ASP A O 1
ATOM 2171 N N . LYS A 1 299 ? 5.121 107.596 -18.773 1.00 21.03 330 LYS A N 1
ATOM 2172 C CA . LYS A 1 299 ? 5.403 106.196 -18.899 1.00 22.91 330 LYS A CA 1
ATOM 2173 C C . LYS A 1 299 ? 6.084 105.953 -20.221 1.00 22.79 330 LYS A C 1
ATOM 2174 O O . LYS A 1 299 ? 5.564 106.324 -21.288 1.00 20.75 330 LYS A O 1
ATOM 2180 N N . LYS A 1 300 ? 7.242 105.317 -20.150 1.00 22.06 331 LYS A N 1
ATOM 2181 C CA . LYS A 1 300 ? 7.984 105.000 -21.352 1.00 23.20 331 LYS A CA 1
ATOM 2182 C C . LYS A 1 300 ? 7.184 104.027 -22.222 1.00 22.93 331 LYS A C 1
ATOM 2183 O O . LYS A 1 300 ? 6.348 103.286 -21.727 1.00 21.86 331 LYS A O 1
ATOM 2189 N N . PRO A 1 301 ? 7.408 104.065 -23.533 1.00 23.71 332 PRO A N 1
ATOM 2190 C CA . PRO A 1 301 ? 6.599 103.247 -24.425 1.00 24.88 332 PRO A CA 1
ATOM 2191 C C . PRO A 1 301 ? 6.923 101.752 -24.335 1.00 26.72 332 PRO A C 1
ATOM 2192 O O . PRO A 1 301 ? 8.025 101.378 -23.912 1.00 27.41 332 PRO A O 1
ATOM 2196 N N . ASP A 1 302 ? 5.971 100.918 -24.747 1.00 29.17 333 ASP A N 1
ATOM 2197 C CA . ASP A 1 302 ? 6.215 99.482 -24.923 1.00 31.66 333 ASP A CA 1
ATOM 2198 C C . ASP A 1 302 ? 6.920 99.237 -26.257 1.00 31.59 333 ASP A C 1
ATOM 2199 O O . ASP A 1 302 ? 6.779 100.036 -27.192 1.00 31.50 333 ASP A O 1
ATOM 2204 N N . LYS A 1 303 ? 7.669 98.136 -26.344 1.00 31.48 334 LYS A N 1
ATOM 2205 C CA . LYS A 1 303 ? 8.517 97.853 -27.514 1.00 32.19 334 LYS A CA 1
ATOM 2206 C C . LYS A 1 303 ? 7.898 96.876 -28.518 1.00 32.80 334 LYS A C 1
ATOM 2207 O O . LYS A 1 303 ? 6.976 96.145 -28.179 1.00 31.90 334 LYS A O 1
ATOM 2213 N N . GLY A 1 306 ? 6.454 98.698 -33.531 1.00 21.67 337 GLY A N 1
ATOM 2214 C CA . GLY A 1 306 ? 7.082 99.805 -34.273 1.00 20.86 337 GLY A CA 1
ATOM 2215 C C . GLY A 1 306 ? 8.020 100.673 -33.444 1.00 20.20 337 GLY A C 1
ATOM 2216 O O . GLY A 1 306 ? 8.673 101.564 -33.982 1.00 20.10 337 GLY A O 1
ATOM 2217 N N . ILE A 1 307 ? 8.054 100.433 -32.136 1.00 18.34 338 ILE A N 1
ATOM 2218 C CA . ILE A 1 307 ? 9.012 101.071 -31.244 1.00 18.80 338 ILE A CA 1
ATOM 2219 C C . ILE A 1 307 ? 9.959 100.013 -30.686 1.00 18.10 338 ILE A C 1
ATOM 2220 O O . ILE A 1 307 ? 9.541 98.945 -30.229 1.00 18.93 338 ILE A O 1
ATOM 2225 N N . THR A 1 308 ? 11.246 100.314 -30.747 1.00 17.71 339 THR A N 1
ATOM 2226 C CA . THR A 1 308 ? 12.250 99.490 -30.102 1.00 17.57 339 THR A CA 1
ATOM 2227 C C . THR A 1 308 ? 13.221 100.371 -29.306 1.00 17.27 339 THR A C 1
ATOM 2228 O O . THR A 1 308 ? 12.976 101.566 -29.149 1.00 16.84 339 THR A O 1
ATOM 2232 N N . SER A 1 309 ? 14.287 99.784 -28.765 1.00 17.53 340 SER A N 1
ATOM 2233 C CA . SER A 1 309 ? 15.226 100.568 -27.977 1.00 18.62 340 SER A CA 1
ATOM 2234 C C . SER A 1 309 ? 16.635 100.042 -27.980 1.00 19.94 340 SER A C 1
ATOM 2235 O O . SER A 1 309 ? 16.876 98.882 -28.302 1.00 21.02 340 SER A O 1
ATOM 2238 N N . LYS A 1 310 ? 17.564 100.932 -27.643 1.00 18.95 341 LYS A N 1
ATOM 2239 C CA . LYS A 1 310 ? 18.896 100.563 -27.211 1.00 19.27 341 LYS A CA 1
ATOM 2240 C C . LYS A 1 310 ? 18.995 100.894 -25.734 1.00 19.87 341 LYS A C 1
ATOM 2241 O O . LYS A 1 310 ? 18.199 101.677 -25.191 1.00 18.95 341 LYS A O 1
ATOM 2247 N N . GLU A 1 311 ? 19.975 100.319 -25.065 1.00 20.66 342 GLU A N 1
ATOM 2248 C CA . GLU A 1 311 ? 20.125 100.605 -23.649 1.00 21.54 342 GLU A CA 1
ATOM 2249 C C . GLU A 1 311 ? 21.554 100.493 -23.192 1.00 20.08 342 GLU A C 1
ATOM 2250 O O . GLU A 1 311 ? 22.407 99.982 -23.903 1.00 18.35 342 GLU A O 1
ATOM 2256 N N . ASP A 1 312 ? 21.806 101.048 -22.011 1.00 19.63 343 ASP A N 1
ATOM 2257 C CA . ASP A 1 312 ? 23.105 100.977 -21.378 1.00 19.10 343 ASP A CA 1
ATOM 2258 C C . ASP A 1 312 ? 22.921 101.155 -19.870 1.00 19.06 343 ASP A C 1
ATOM 2259 O O . ASP A 1 312 ? 21.968 101.792 -19.409 1.00 17.55 343 ASP A O 1
ATOM 2264 N N . SER A 1 313 ?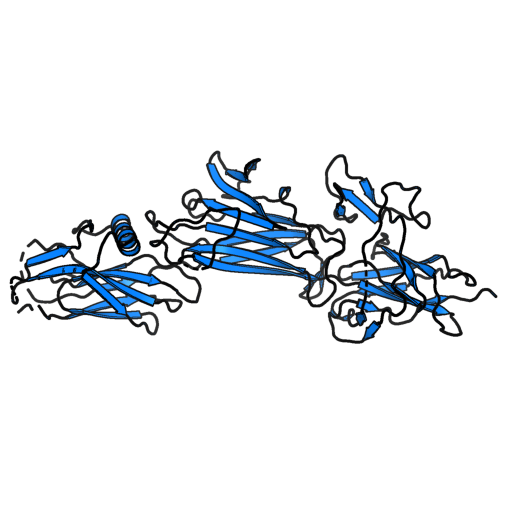 23.856 100.571 -19.128 1.00 19.59 344 SER A N 1
ATOM 2265 C CA . SER A 1 313 ? 23.818 100.533 -17.684 1.00 19.45 344 SER A CA 1
ATOM 2266 C C . SER A 1 313 ? 25.236 100.601 -17.142 1.00 19.89 344 SER A C 1
ATOM 2267 O O . SER A 1 313 ? 26.178 100.065 -17.749 1.00 19.67 344 SER A O 1
ATOM 2270 N N . LYS A 1 314 ? 25.404 101.286 -16.017 1.00 19.15 345 LYS A N 1
ATOM 2271 C CA . LYS A 1 314 ? 26.672 101.288 -15.287 1.00 19.37 345 LYS A CA 1
ATOM 2272 C C . LYS A 1 314 ? 26.381 100.770 -13.882 1.00 18.91 345 LYS A C 1
ATOM 2273 O O . LYS A 1 314 ? 25.381 101.132 -13.268 1.00 20.26 345 LYS A O 1
ATOM 2279 N N . ILE A 1 315 ? 27.227 99.897 -13.385 1.00 19.29 346 ILE A N 1
ATOM 2280 C CA . ILE A 1 315 ? 27.038 99.360 -12.047 1.00 19.33 346 ILE A CA 1
ATOM 2281 C C . ILE A 1 315 ? 28.103 100.006 -11.206 1.00 19.08 346 ILE A C 1
ATOM 2282 O O . ILE A 1 315 ? 29.287 100.066 -11.600 1.00 20.49 346 ILE A O 1
ATOM 2287 N N . VAL A 1 316 ? 27.705 100.504 -10.049 1.00 18.63 347 VAL A N 1
ATOM 2288 C CA . VAL A 1 316 ? 28.666 101.036 -9.125 1.00 18.09 347 VAL A CA 1
ATOM 2289 C C . VAL A 1 316 ? 28.616 100.206 -7.855 1.00 17.53 347 VAL A C 1
ATOM 2290 O O . VAL A 1 316 ? 27.548 99.814 -7.413 1.00 16.08 347 VAL A O 1
ATOM 2294 N N . TYR A 1 317 ? 29.792 99.949 -7.293 1.00 17.12 348 TYR A N 1
ATOM 2295 C CA . TYR A 1 317 ? 29.945 99.015 -6.164 1.00 17.72 348 TYR A CA 1
ATOM 2296 C C . TYR A 1 317 ? 30.313 99.723 -4.854 1.00 18.00 348 TYR A C 1
ATOM 2297 O O . TYR A 1 317 ? 30.921 100.795 -4.857 1.00 18.14 348 TYR A O 1
ATOM 2306 N N . THR A 1 318 ? 29.925 99.121 -3.731 1.00 18.00 349 THR A N 1
ATOM 2307 C CA . THR A 1 318 ? 30.403 99.564 -2.421 1.00 17.79 349 THR A CA 1
ATOM 2308 C C . THR A 1 318 ? 30.775 98.331 -1.613 1.00 17.27 349 THR A C 1
ATOM 2309 O O . THR A 1 318 ? 30.287 97.226 -1.889 1.00 16.72 349 THR A O 1
ATOM 2313 N N . TYR A 1 319 ? 31.605 98.548 -0.593 1.00 16.69 350 TYR A N 1
ATOM 2314 C CA . TYR A 1 319 ? 31.992 97.509 0.353 1.00 16.49 350 TYR A CA 1
ATOM 2315 C C . TYR A 1 319 ? 31.740 98.006 1.768 1.00 16.86 350 TYR A C 1
ATOM 2316 O O . TYR A 1 319 ? 31.465 99.190 1.995 1.00 15.05 350 TYR A O 1
ATOM 2325 N N . GLN A 1 320 ? 31.874 97.098 2.726 1.00 16.91 351 GLN A N 1
ATOM 2326 C CA . GLN A 1 320 ? 31.773 97.476 4.120 1.00 17.26 351 GLN A CA 1
ATOM 2327 C C . GLN A 1 320 ? 32.895 96.843 4.909 1.00 16.67 351 GLN A C 1
ATOM 2328 O O . GLN A 1 320 ? 33.373 95.758 4.568 1.00 15.71 351 GLN A O 1
ATOM 2334 N N . ILE A 1 321 ? 33.337 97.561 5.931 1.00 15.78 352 ILE A N 1
ATOM 2335 C CA . ILE A 1 321 ? 34.428 97.125 6.777 1.00 17.21 352 ILE A CA 1
ATOM 2336 C C . ILE A 1 321 ? 33.871 96.512 8.058 1.00 17.06 352 ILE A C 1
ATOM 2337 O O . ILE A 1 321 ? 32.988 97.076 8.686 1.00 17.93 352 ILE A O 1
ATOM 2342 N N . ALA A 1 322 ? 34.444 95.376 8.442 1.00 17.07 353 ALA A N 1
ATOM 2343 C CA . ALA A 1 322 ? 34.044 94.646 9.635 1.00 17.49 353 ALA A CA 1
ATOM 2344 C C . ALA A 1 322 ? 35.291 94.220 10.402 1.00 16.84 353 ALA A C 1
ATOM 2345 O O . ALA A 1 322 ? 36.365 94.051 9.824 1.00 16.02 353 ALA A O 1
ATOM 2347 N N . PHE A 1 323 ? 35.150 94.072 11.707 1.00 17.88 354 PHE A N 1
ATOM 2348 C CA . PHE A 1 323 ? 36.245 93.596 12.543 1.00 18.20 354 PHE A CA 1
ATOM 2349 C C . PHE A 1 323 ? 35.672 92.975 13.815 1.00 19.83 354 PHE A C 1
ATOM 2350 O O . PHE A 1 323 ? 34.491 93.124 14.118 1.00 18.88 354 PHE A O 1
ATOM 2358 N N . ARG A 1 324 ? 36.518 92.272 14.555 1.00 21.06 355 ARG A N 1
ATOM 2359 C CA . ARG A 1 324 ? 36.089 91.695 15.810 1.00 22.67 355 ARG A CA 1
ATOM 2360 C C . ARG A 1 324 ? 36.972 92.190 16.946 1.00 21.74 355 ARG A C 1
ATOM 2361 O O . ARG A 1 324 ? 38.199 92.267 16.808 1.00 22.61 355 ARG A O 1
ATOM 2369 N N . LYS A 1 325 ? 36.322 92.524 18.062 1.00 21.76 356 LYS A N 1
ATOM 2370 C CA . LYS A 1 325 ? 36.990 92.985 19.262 1.00 21.77 356 LYS A CA 1
ATOM 2371 C C . LYS A 1 325 ? 37.082 91.855 20.280 1.00 21.69 356 LYS A C 1
ATOM 2372 O O . LYS A 1 325 ? 36.060 91.265 20.626 1.00 22.16 356 LYS A O 1
ATOM 2378 N N . VAL A 1 326 ? 38.292 91.570 20.773 1.00 21.81 357 VAL A N 1
ATOM 2379 C CA . VAL A 1 326 ? 38.480 90.473 21.730 1.00 21.41 357 VAL A CA 1
ATOM 2380 C C . VAL A 1 326 ? 39.424 90.847 22.872 1.00 21.72 357 VAL A C 1
ATOM 2381 O O . VAL A 1 326 ? 40.178 91.818 22.776 1.00 21.49 357 VAL A O 1
ATOM 2385 N N . ASP A 1 327 ? 39.359 90.060 23.951 1.00 21.96 358 ASP A N 1
ATOM 2386 C CA . ASP A 1 327 ? 40.301 90.155 25.071 1.00 21.67 358 ASP A CA 1
ATOM 2387 C C . ASP A 1 327 ? 41.677 89.696 24.599 1.00 22.42 358 ASP A C 1
ATOM 2388 O O . ASP A 1 327 ? 41.817 88.641 23.955 1.00 21.58 358 ASP A O 1
ATOM 2393 N N . SER A 1 328 ? 42.702 90.475 24.914 1.00 22.40 359 SER A N 1
ATOM 2394 C CA . SER A 1 328 ? 44.045 90.205 24.388 1.00 24.33 359 SER A CA 1
ATOM 2395 C C . SER A 1 328 ? 44.625 88.818 24.754 1.00 25.66 359 SER A C 1
ATOM 2396 O O . SER A 1 328 ? 45.495 88.308 24.042 1.00 25.64 359 SER A O 1
ATOM 2399 N N . VAL A 1 329 ? 44.174 88.232 25.864 1.00 25.64 360 VAL A N 1
ATOM 2400 C CA . VAL A 1 329 ? 44.672 86.913 26.305 1.00 26.18 360 VAL A CA 1
ATOM 2401 C C . VAL A 1 329 ? 43.715 85.774 25.982 1.00 25.78 360 VAL A C 1
ATOM 2402 O O . VAL A 1 329 ? 44.095 84.793 25.342 1.00 25.68 360 VAL A O 1
ATOM 2406 N N . SER A 1 330 ? 42.482 85.894 26.458 1.00 26.56 361 SER A N 1
ATOM 2407 C CA . SER A 1 330 ? 41.480 84.843 26.291 1.00 27.56 361 SER A CA 1
ATOM 2408 C C . SER A 1 330 ? 40.893 84.752 24.875 1.00 29.39 361 SER A C 1
ATOM 2409 O O . SER A 1 330 ? 40.278 83.740 24.519 1.00 28.19 361 SER A O 1
ATOM 2412 N N . LYS A 1 331 ? 41.066 85.822 24.094 1.00 29.03 362 LYS A N 1
ATOM 2413 C CA . LYS A 1 331 ? 40.469 85.981 22.762 1.00 29.81 362 LYS A CA 1
ATOM 2414 C C . LYS A 1 331 ? 38.947 85.898 22.742 1.00 28.90 362 LYS A C 1
ATOM 2415 O O . LYS A 1 331 ? 38.348 85.757 21.679 1.00 29.85 362 LYS A O 1
ATOM 2421 N N . THR A 1 332 ? 38.308 86.019 23.897 1.00 28.86 363 THR A N 1
ATOM 2422 C CA . THR A 1 332 ? 36.866 85.986 23.934 1.00 29.30 363 THR A CA 1
ATOM 2423 C C . THR A 1 332 ? 36.346 87.355 23.471 1.00 28.69 363 THR A C 1
ATOM 2424 O O . THR A 1 332 ? 36.971 88.389 23.759 1.00 27.82 363 THR A O 1
ATOM 2428 N N . PRO A 1 333 ? 35.222 87.366 22.736 1.00 28.18 364 PRO A N 1
ATOM 2429 C CA . PRO A 1 333 ? 34.679 88.589 22.129 1.00 28.47 364 PRO A CA 1
ATOM 2430 C C . PRO A 1 333 ? 34.178 89.585 23.157 1.00 27.11 364 PRO A C 1
ATOM 2431 O O . PRO A 1 333 ? 33.650 89.177 24.179 1.00 26.47 364 PRO A O 1
ATOM 2435 N N . LEU A 1 334 ? 34.349 90.877 22.872 1.00 25.61 365 LEU A N 1
ATOM 2436 C CA . LEU A 1 334 ? 33.968 91.954 23.790 1.00 24.34 365 LEU A CA 1
ATOM 2437 C C . LEU A 1 334 ? 32.861 92.832 23.212 1.00 24.76 365 LEU A C 1
ATOM 2438 O O . LEU A 1 334 ? 32.940 93.314 22.077 1.00 23.59 365 LEU A O 1
ATOM 2443 N N . ILE A 1 335 ? 31.835 93.052 24.020 1.00 24.87 366 ILE A N 1
ATOM 2444 C CA . ILE A 1 335 ? 30.681 93.858 23.631 1.00 25.13 366 ILE A CA 1
ATOM 2445 C C . ILE A 1 335 ? 30.894 95.324 23.989 1.00 25.26 366 ILE A C 1
ATOM 2446 O O . ILE A 1 335 ? 31.598 95.636 24.951 1.00 25.58 366 ILE A O 1
ATOM 2451 N N . GLY A 1 336 ? 30.304 96.213 23.192 1.00 23.45 367 GLY A N 1
ATOM 2452 C CA . GLY A 1 336 ? 30.157 97.616 23.540 1.00 23.15 367 GLY A CA 1
ATOM 2453 C C . GLY A 1 336 ? 31.367 98.510 23.363 1.00 22.07 367 GLY A C 1
ATOM 2454 O O . GLY A 1 336 ? 31.380 99.617 23.883 1.00 22.64 367 GLY A O 1
ATOM 2455 N N . ALA A 1 337 ? 32.392 98.025 22.658 1.00 21.85 368 ALA A N 1
ATOM 2456 C CA . ALA A 1 337 ? 33.554 98.836 22.297 1.00 20.23 368 ALA A CA 1
ATOM 2457 C C . ALA A 1 337 ? 33.143 99.792 21.174 1.00 21.22 368 ALA A C 1
ATOM 2458 O O . ALA A 1 337 ? 32.515 99.373 20.192 1.00 21.04 368 ALA A O 1
ATOM 2460 N N . ILE A 1 338 ? 33.462 101.069 21.330 1.00 20.66 369 ILE A N 1
ATOM 2461 C CA . ILE A 1 338 ? 33.148 102.067 20.299 1.00 20.77 369 ILE A CA 1
ATOM 2462 C C . ILE A 1 338 ? 34.396 102.429 19.514 1.00 19.93 369 ILE A C 1
ATOM 2463 O O . ILE A 1 338 ? 35.421 102.806 20.092 1.00 21.51 369 ILE A O 1
ATOM 2468 N N . PHE A 1 339 ? 34.279 102.316 18.192 1.00 19.63 370 PHE A N 1
ATOM 2469 C CA . PHE A 1 339 ? 35.355 102.562 17.247 1.00 19.60 370 PHE A CA 1
ATOM 2470 C C . PHE A 1 339 ? 34.963 103.595 16.219 1.00 18.83 370 PHE A C 1
ATOM 2471 O O . PHE A 1 339 ? 33.808 103.642 15.786 1.00 20.48 370 PHE A O 1
ATOM 2479 N N . GLY A 1 340 ? 35.936 104.409 15.834 1.00 17.88 371 GLY A N 1
ATOM 2480 C CA . GLY A 1 340 ? 35.850 105.239 14.649 1.00 18.73 371 GLY A CA 1
ATOM 2481 C C . GLY A 1 340 ? 36.490 104.545 13.452 1.00 18.51 371 GLY A C 1
ATOM 2482 O O . GLY A 1 340 ? 37.450 103.793 13.587 1.00 18.85 371 GLY A O 1
ATOM 2483 N N . VAL A 1 341 ? 35.929 104.786 12.278 1.00 18.81 372 VAL A N 1
ATOM 2484 C CA . VAL A 1 341 ? 36.485 104.309 11.027 1.00 19.46 372 VAL A CA 1
ATOM 2485 C C . VAL A 1 341 ? 36.802 105.543 10.208 1.00 20.24 372 VAL A C 1
ATOM 2486 O O . VAL A 1 341 ? 35.906 106.336 9.946 1.00 20.72 372 VAL A O 1
ATOM 2490 N N . TYR A 1 342 ? 38.066 105.704 9.825 1.00 21.16 373 TYR A N 1
ATOM 2491 C CA . TYR A 1 342 ? 38.534 106.900 9.134 1.00 21.78 373 TYR A CA 1
ATOM 2492 C C . TYR A 1 342 ? 39.014 106.523 7.755 1.00 23.26 373 TYR A C 1
ATOM 2493 O O . TYR A 1 342 ? 39.427 105.386 7.532 1.00 22.85 373 TYR A O 1
ATOM 2502 N N . ASP A 1 343 ? 38.946 107.478 6.832 1.00 25.15 374 ASP A N 1
ATOM 2503 C CA . ASP A 1 343 ? 39.528 107.303 5.518 1.00 26.46 374 ASP A CA 1
ATOM 2504 C C . ASP A 1 343 ? 41.021 107.547 5.616 1.00 29.14 374 ASP A C 1
ATOM 2505 O O . ASP A 1 343 ? 41.538 107.873 6.691 1.00 29.65 374 ASP A O 1
ATOM 2510 N N . THR A 1 344 ? 41.709 107.394 4.494 1.00 33.04 375 THR A N 1
ATOM 2511 C CA . THR A 1 344 ? 43.166 107.513 4.451 1.00 35.33 375 THR A CA 1
ATOM 2512 C C . THR A 1 344 ? 43.703 108.879 4.926 1.00 37.30 375 THR A C 1
ATOM 2513 O O . THR A 1 344 ? 44.811 108.965 5.451 1.00 39.90 375 THR A O 1
ATOM 2517 N N . SER A 1 345 ? 42.921 109.941 4.751 1.00 39.14 376 SER A N 1
ATOM 2518 C CA . SER A 1 345 ? 43.320 111.266 5.228 1.00 40.25 376 SER A CA 1
ATOM 2519 C C . SER A 1 345 ? 42.832 111.560 6.658 1.00 39.10 376 SER A C 1
ATOM 2520 O O . SER A 1 345 ? 42.867 112.702 7.103 1.00 37.59 376 SER A O 1
ATOM 2523 N N . ASN A 1 346 ? 42.414 110.523 7.380 1.00 37.46 377 ASN A N 1
ATOM 2524 C CA . ASN A 1 346 ? 41.957 110.632 8.776 1.00 36.92 377 ASN A CA 1
ATOM 2525 C C . ASN A 1 346 ? 40.630 111.364 8.978 1.00 31.31 377 ASN A C 1
ATOM 2526 O O . ASN A 1 346 ? 40.327 111.789 10.082 1.00 28.68 377 ASN A O 1
ATOM 2531 N N . LYS A 1 347 ? 39.828 111.483 7.926 1.00 28.49 378 LYS A N 1
ATOM 2532 C CA . LYS A 1 347 ? 38.488 112.013 8.077 1.00 26.18 378 LYS A CA 1
ATOM 2533 C C . LYS A 1 347 ? 37.618 110.894 8.638 1.00 24.86 378 LYS A C 1
ATOM 2534 O O . LYS A 1 347 ? 37.645 109.778 8.141 1.00 25.01 378 LYS A O 1
ATOM 2536 N N . LEU A 1 348 ? 36.847 111.196 9.669 1.00 23.67 379 LEU A N 1
ATOM 2537 C CA . LEU A 1 348 ? 35.909 110.225 10.224 1.00 22.44 379 LEU A CA 1
ATOM 2538 C C . LEU A 1 348 ? 34.823 109.879 9.219 1.00 22.08 379 LEU A C 1
ATOM 2539 O O . LEU A 1 348 ? 34.131 110.768 8.713 1.00 21.73 379 LEU A O 1
ATOM 2544 N N A ILE A 1 349 ? 34.685 108.581 8.952 0.50 21.18 380 ILE A N 1
ATOM 2545 N N B ILE A 1 349 ? 34.669 108.591 8.926 0.50 21.34 380 ILE A N 1
ATOM 2546 C CA A ILE A 1 349 ? 33.701 108.047 8.019 0.50 20.89 380 ILE A CA 1
ATOM 2547 C CA B ILE A 1 349 ? 33.619 108.126 8.022 0.50 21.15 380 ILE A CA 1
ATOM 2548 C C A ILE A 1 349 ? 32.449 107.526 8.740 0.50 19.64 380 ILE A C 1
ATOM 2549 C C B ILE A 1 349 ? 32.411 107.548 8.760 0.50 19.78 380 ILE A C 1
ATOM 2550 O O A ILE A 1 349 ? 31.325 107.727 8.277 0.50 19.26 380 ILE A O 1
ATOM 2551 O O B ILE A 1 349 ? 31.272 107.722 8.323 0.50 19.34 380 ILE A O 1
ATOM 2560 N N . ASP A 1 350 ? 32.654 106.854 9.868 1.00 18.44 381 ASP A N 1
ATOM 2561 C CA . ASP A 1 350 ? 31.577 106.178 10.584 1.00 18.26 381 ASP A CA 1
ATOM 2562 C C . ASP A 1 350 ? 32.018 105.891 12.020 1.00 17.94 381 ASP A C 1
ATOM 2563 O O . ASP A 1 350 ? 33.226 105.932 12.331 1.00 16.26 381 ASP A O 1
ATOM 2568 N N . ILE A 1 351 ? 31.033 105.616 12.874 1.00 17.69 382 ILE A N 1
ATOM 2569 C CA . ILE A 1 351 ? 31.248 105.189 14.263 1.00 19.05 382 ILE A CA 1
ATOM 2570 C C . ILE A 1 351 ? 30.441 103.921 14.495 1.00 19.07 382 ILE A C 1
ATOM 2571 O O . ILE A 1 351 ? 29.270 103.820 14.119 1.00 18.33 382 ILE A O 1
ATOM 2576 N N . VAL A 1 352 ? 31.080 102.933 15.097 1.00 19.53 383 VAL A N 1
ATOM 2577 C CA . VAL A 1 352 ? 30.442 101.636 15.291 1.00 19.51 383 VAL A CA 1
ATOM 2578 C C . VAL A 1 352 ? 30.643 101.159 16.726 1.00 20.34 383 VAL A C 1
ATOM 2579 O O . VAL A 1 352 ? 31.582 101.560 17.399 1.00 21.66 383 VAL A O 1
ATOM 2583 N N . THR A 1 353 ? 29.741 100.298 17.170 1.00 21.35 384 THR A N 1
ATOM 2584 C CA . THR A 1 353 ? 29.796 99.721 18.503 1.00 21.26 384 THR A CA 1
ATOM 2585 C C . THR A 1 353 ? 29.784 98.208 18.393 1.00 20.13 384 THR A C 1
ATOM 2586 O O . THR A 1 353 ? 28.948 97.670 17.677 1.00 19.94 384 THR A O 1
ATOM 2590 N N . THR A 1 354 ? 30.694 97.504 19.081 1.00 21.09 385 THR A N 1
ATOM 2591 C CA . THR A 1 354 ? 30.737 96.039 18.939 1.00 21.42 385 THR A CA 1
ATOM 2592 C C . THR A 1 354 ? 29.555 95.367 19.639 1.00 22.11 385 THR A C 1
ATOM 2593 O O . THR A 1 354 ? 29.048 95.860 20.643 1.00 23.24 385 THR A O 1
ATOM 2597 N N . ASN A 1 355 ? 29.115 94.239 19.094 1.00 23.57 386 ASN A N 1
ATOM 2598 C CA . ASN A 1 355 ? 27.960 93.513 19.630 1.00 25.14 386 ASN A CA 1
ATOM 2599 C C . ASN A 1 355 ? 28.372 92.351 20.540 1.00 26.16 386 ASN A C 1
ATOM 2600 O O . ASN A 1 355 ? 29.566 92.176 20.827 1.00 26.00 386 ASN A O 1
ATOM 2605 N N . LYS A 1 356 ? 27.394 91.572 21.005 1.00 28.20 387 LYS A N 1
ATOM 2606 C CA . LYS A 1 356 ? 27.657 90.413 21.874 1.00 29.10 387 LYS A CA 1
ATOM 2607 C C . LYS A 1 356 ? 28.799 89.532 21.373 1.00 29.34 387 LYS A C 1
ATOM 2608 O O . LYS A 1 356 ? 29.622 89.049 22.158 1.00 30.03 387 LYS A O 1
ATOM 2610 N N . ASN A 1 357 ? 28.865 89.350 20.061 1.00 28.32 388 ASN A N 1
ATOM 2611 C CA . ASN A 1 357 ? 29.825 88.438 19.443 1.00 28.84 388 ASN A CA 1
ATOM 2612 C C . ASN A 1 357 ? 31.129 89.135 19.008 1.00 26.02 388 ASN A C 1
ATOM 2613 O O . ASN A 1 357 ? 31.946 88.536 18.314 1.00 26.03 388 ASN A O 1
ATOM 2618 N N . GLY A 1 358 ? 31.322 90.391 19.417 1.00 22.90 389 GLY A N 1
ATOM 2619 C CA . GLY A 1 358 ? 32.595 91.103 19.187 1.00 22.69 389 GLY A CA 1
ATOM 2620 C C . GLY A 1 358 ? 32.662 91.893 17.893 1.00 21.36 389 GLY A C 1
ATOM 2621 O O . GLY A 1 358 ? 33.635 92.621 17.664 1.00 21.47 389 GLY A O 1
ATOM 2622 N N . TYR A 1 359 ? 31.615 91.787 17.077 1.00 20.48 390 TYR A N 1
ATOM 2623 C CA . TYR A 1 359 ? 31.649 92.226 15.678 1.00 20.87 390 TYR A CA 1
ATOM 2624 C C . TYR A 1 359 ? 31.073 93.618 15.510 1.00 19.76 390 TYR A C 1
ATOM 2625 O O . TYR A 1 359 ? 30.130 93.983 16.204 1.00 20.53 390 TYR A O 1
ATOM 2634 N N . ALA A 1 360 ? 31.647 94.376 14.570 1.00 18.97 391 ALA A N 1
ATOM 2635 C CA . ALA A 1 360 ? 31.101 95.664 14.132 1.00 17.77 391 ALA A CA 1
ATOM 2636 C C . ALA A 1 360 ? 31.197 95.772 12.601 1.00 17.69 391 ALA A C 1
ATOM 2637 O O . ALA A 1 360 ? 32.078 95.171 12.000 1.00 17.15 391 ALA A O 1
ATOM 2639 N N . ILE A 1 361 ? 30.291 96.527 11.979 1.00 18.01 392 ILE A N 1
ATOM 2640 C CA . ILE A 1 361 ? 30.347 96.756 10.539 1.00 18.54 392 ILE A CA 1
ATOM 2641 C C . ILE A 1 361 ? 30.125 98.233 10.215 1.00 17.47 392 ILE A C 1
ATOM 2642 O O . ILE A 1 361 ? 29.283 98.894 10.820 1.00 17.56 392 ILE A O 1
ATOM 2647 N N . SER A 1 362 ? 30.880 98.730 9.246 1.00 16.64 393 SER A N 1
ATOM 2648 C CA . SER A 1 362 ? 30.798 100.127 8.834 1.00 16.16 393 SER A CA 1
ATOM 2649 C C . SER A 1 362 ? 29.676 100.345 7.824 1.00 15.63 393 SER A C 1
ATOM 2650 O O . SER A 1 362 ? 29.151 99.392 7.247 1.00 16.08 393 SER A O 1
ATOM 2653 N N . THR A 1 363 ? 29.346 101.608 7.597 1.00 14.74 394 THR A N 1
ATOM 2654 C CA . THR A 1 363 ? 28.558 102.016 6.441 1.00 15.01 394 THR A CA 1
ATOM 2655 C C . THR A 1 363 ? 29.374 101.823 5.149 1.00 14.88 394 THR A C 1
ATOM 2656 O O . THR A 1 363 ? 30.558 101.454 5.192 1.00 15.10 394 THR A O 1
ATOM 2660 N N . GLN A 1 364 ? 28.766 102.118 4.004 1.00 14.61 395 GLN A N 1
ATOM 2661 C CA . GLN A 1 364 ? 29.335 101.739 2.700 1.00 14.54 395 GLN A CA 1
ATOM 2662 C C . GLN A 1 364 ? 30.521 102.597 2.268 1.00 14.77 395 GLN A C 1
ATOM 2663 O O . GLN A 1 364 ? 30.460 103.828 2.288 1.00 14.82 395 GLN A O 1
ATOM 2669 N N . VAL A 1 365 ? 31.583 101.929 1.837 1.00 15.07 396 VAL A N 1
ATOM 2670 C CA . VAL A 1 365 ? 32.830 102.563 1.478 1.00 15.94 396 VAL A CA 1
ATOM 2671 C C . VAL A 1 365 ? 33.329 102.151 0.095 1.00 16.07 396 VAL A C 1
ATOM 2672 O O . VAL A 1 365 ? 33.065 101.051 -0.369 1.00 15.83 396 VAL A O 1
ATOM 2676 N N . SER A 1 366 ? 34.096 103.034 -0.535 1.00 16.85 397 SER A N 1
ATOM 2677 C CA . SER A 1 366 ? 34.699 102.737 -1.833 1.00 17.62 397 SER A CA 1
ATOM 2678 C C . SER A 1 366 ? 35.975 101.934 -1.619 1.00 18.85 397 SER A C 1
ATOM 2679 O O . SER A 1 366 ? 36.467 101.833 -0.499 1.00 20.42 397 SER A O 1
ATOM 2682 N N . SER A 1 367 ? 36.543 101.407 -2.698 1.00 19.40 398 SER A N 1
ATOM 2683 C CA . SER A 1 367 ? 37.842 100.760 -2.606 1.00 19.23 398 SER A CA 1
ATOM 2684 C C . SER A 1 367 ? 38.830 101.758 -2.039 1.00 19.74 398 SER A C 1
ATOM 2685 O O . SER A 1 367 ? 38.744 102.965 -2.334 1.00 20.64 398 SER A O 1
ATOM 2688 N N . GLY A 1 368 ? 39.743 101.289 -1.192 1.00 18.95 399 GLY A N 1
ATOM 2689 C CA . GLY A 1 368 ? 40.730 102.174 -0.590 1.00 19.40 399 GLY A CA 1
ATOM 2690 C C . GLY A 1 368 ? 41.271 101.678 0.729 1.00 19.76 399 GLY A C 1
ATOM 2691 O O . GLY A 1 368 ? 40.963 100.567 1.166 1.00 21.17 399 GLY A O 1
ATOM 2692 N N . LYS A 1 369 ? 42.094 102.507 1.362 1.00 20.62 400 LYS A N 1
ATOM 2693 C CA . LYS A 1 369 ? 42.703 102.189 2.661 1.00 20.76 400 LYS A CA 1
ATOM 2694 C C . LYS A 1 369 ? 41.952 102.938 3.756 1.00 21.00 400 LYS A C 1
ATOM 2695 O O . LYS A 1 369 ? 41.646 104.140 3.596 1.00 20.12 400 LYS A O 1
ATOM 2698 N N . TYR A 1 370 ? 41.681 102.249 4.867 1.00 19.88 401 TYR A N 1
ATOM 2699 C CA . TYR A 1 370 ? 40.952 102.833 5.990 1.00 20.47 401 TYR A CA 1
ATOM 2700 C C . TYR A 1 370 ? 41.641 102.547 7.311 1.00 21.29 401 TYR A C 1
ATOM 2701 O O . TYR A 1 370 ? 42.561 101.733 7.380 1.00 22.13 401 TYR A O 1
ATOM 2710 N N . LYS A 1 371 ? 41.205 103.256 8.344 1.00 21.64 402 LYS A N 1
ATOM 2711 C CA . LYS A 1 371 ? 41.791 103.158 9.662 1.00 22.73 402 LYS A CA 1
ATOM 2712 C C . LYS A 1 371 ? 40.703 102.957 10.702 1.00 21.54 402 LYS A C 1
ATOM 2713 O O . LYS A 1 371 ? 39.641 103.590 10.651 1.00 20.64 402 LYS A O 1
ATOM 2719 N N . ILE A 1 372 ? 40.981 102.060 11.640 1.00 20.35 403 ILE A N 1
ATOM 2720 C CA . ILE A 1 372 ? 40.057 101.715 12.686 1.00 19.69 403 ILE A CA 1
ATOM 2721 C C . ILE A 1 372 ? 40.769 102.072 13.954 1.00 19.29 403 ILE A C 1
ATOM 2722 O O . ILE A 1 372 ? 41.908 101.638 14.160 1.00 18.69 403 ILE A O 1
ATOM 2727 N N . LYS A 1 373 ? 40.118 102.879 14.774 1.00 18.47 404 LYS A N 1
ATOM 2728 C CA . LYS A 1 373 ? 40.720 103.371 16.009 1.00 20.47 404 LYS A CA 1
ATOM 2729 C C . LYS A 1 373 ? 39.663 103.438 17.094 1.00 20.15 404 LYS A C 1
ATOM 2730 O O . LYS A 1 373 ? 38.556 103.919 16.858 1.00 21.32 404 LYS A O 1
ATOM 2732 N N . GLU A 1 374 ? 39.998 102.946 18.282 1.00 20.46 405 GLU A N 1
ATOM 2733 C CA . GLU A 1 374 ? 39.027 102.856 19.366 1.00 21.84 405 GLU A CA 1
ATOM 2734 C C . GLU A 1 374 ? 38.757 104.224 19.981 1.00 22.76 405 GLU A C 1
ATOM 2735 O O . GLU A 1 374 ? 39.674 105.016 20.190 1.00 24.22 405 GLU A O 1
ATOM 2741 N N . LEU A 1 375 ? 37.484 104.497 20.227 1.00 23.99 406 LEU A N 1
ATOM 2742 C CA . LEU A 1 375 ? 37.033 105.710 20.904 1.00 25.43 406 LEU A CA 1
ATOM 2743 C C . LEU A 1 375 ? 36.708 105.423 22.362 1.00 26.68 406 LEU A C 1
ATOM 2744 O O . LEU A 1 375 ? 36.952 106.276 23.224 1.00 27.37 406 LEU A O 1
ATOM 2749 N N . LYS A 1 376 ? 36.159 104.234 22.635 1.00 26.59 407 LYS A N 1
ATOM 2750 C CA . LYS A 1 376 ? 35.811 103.845 23.986 1.00 27.20 407 LYS A CA 1
ATOM 2751 C C . LYS A 1 376 ? 35.995 102.354 24.205 1.00 26.31 407 LYS A C 1
ATOM 2752 O O . LYS A 1 376 ? 35.412 101.512 23.492 1.00 23.22 407 LYS A O 1
ATOM 2758 N N . ALA A 1 377 ? 36.806 102.023 25.210 1.00 24.43 408 ALA A N 1
ATOM 2759 C CA . ALA A 1 377 ? 37.046 100.626 25.551 1.00 24.74 408 ALA A CA 1
ATOM 2760 C C . ALA A 1 377 ? 35.767 99.940 26.046 1.00 24.48 408 ALA A C 1
ATOM 2761 O O . ALA A 1 377 ? 34.863 100.583 26.569 1.00 24.34 408 ALA A O 1
ATOM 2763 N N . PRO A 1 378 ? 35.685 98.617 25.868 1.00 24.49 409 PRO A N 1
ATOM 2764 C CA . PRO A 1 378 ? 34.647 97.910 26.604 1.00 25.31 409 PRO A CA 1
ATOM 2765 C C . PRO A 1 378 ? 34.907 98.031 28.118 1.00 25.87 409 PRO A C 1
ATOM 2766 O O . PRO A 1 378 ? 36.068 98.131 28.536 1.00 25.27 409 PRO A O 1
ATOM 2770 N N . LYS A 1 379 ? 33.839 98.093 28.914 1.00 27.04 410 LYS A N 1
ATOM 2771 C CA . LYS A 1 379 ? 33.956 98.187 30.367 1.00 27.77 410 LYS A CA 1
ATOM 2772 C C . LYS A 1 379 ? 34.861 97.058 30.867 1.00 27.80 410 LYS A C 1
ATOM 2773 O O . LYS A 1 379 ? 34.724 95.907 30.437 1.00 26.62 410 LYS A O 1
ATOM 2775 N N . GLY A 1 380 ? 35.803 97.406 31.748 1.00 27.64 411 GLY A N 1
ATOM 2776 C CA . GLY A 1 380 ? 36.772 96.442 32.277 1.00 27.12 411 GLY A CA 1
ATOM 2777 C C . GLY A 1 380 ? 38.068 96.367 31.483 1.00 26.50 411 GLY A C 1
ATOM 2778 O O . GLY A 1 380 ? 38.964 95.581 31.829 1.00 25.00 411 GLY A O 1
ATOM 2779 N N . TYR A 1 381 ? 38.195 97.206 30.447 1.00 26.51 412 TYR A N 1
ATOM 2780 C CA . TYR A 1 381 ? 39.375 97.185 29.574 1.00 26.24 412 TYR A CA 1
ATOM 2781 C C . TYR A 1 381 ? 40.013 98.552 29.440 1.00 26.58 412 TYR A C 1
ATOM 2782 O O . TYR A 1 381 ? 39.345 99.567 29.523 1.00 26.62 412 TYR A O 1
ATOM 2791 N N . SER A 1 382 ? 41.320 98.567 29.230 1.00 27.68 413 SER A N 1
ATOM 2792 C CA . SER A 1 382 ? 42.016 99.798 28.918 1.00 28.90 413 SER A CA 1
ATOM 2793 C C . SER A 1 382 ? 41.814 100.096 27.432 1.00 28.08 413 SER A C 1
ATOM 2794 O O . SER A 1 382 ? 41.638 99.185 26.608 1.00 28.13 413 SER A O 1
ATOM 2797 N N . LEU A 1 383 ? 41.785 101.381 27.109 1.00 26.44 414 LEU A N 1
ATOM 2798 C CA . LEU A 1 383 ? 41.638 101.841 25.741 1.00 25.81 414 LEU A CA 1
ATOM 2799 C C . LEU A 1 383 ? 42.827 101.392 24.881 1.00 26.57 414 LEU A C 1
ATOM 2800 O O . LEU A 1 383 ? 43.979 101.605 25.249 1.00 26.29 414 LEU A O 1
ATOM 2805 N N . ASN A 1 384 ? 42.535 100.759 23.745 1.00 25.68 415 ASN A N 1
ATOM 2806 C CA . ASN A 1 384 ? 43.558 100.440 22.757 1.00 27.37 415 ASN A CA 1
ATOM 2807 C C . ASN A 1 384 ? 43.831 101.679 21.920 1.00 28.25 415 ASN A C 1
ATOM 2808 O O . ASN A 1 384 ? 42.956 102.133 21.181 1.00 27.64 415 ASN A O 1
ATOM 2813 N N . THR A 1 385 ? 45.048 102.209 22.020 1.00 29.07 416 THR A N 1
ATOM 2814 C CA . THR A 1 385 ? 45.407 103.483 21.373 1.00 29.72 416 THR A CA 1
ATOM 2815 C C . THR A 1 385 ? 46.014 103.301 19.988 1.00 28.21 416 THR A C 1
ATOM 2816 O O . THR A 1 385 ? 46.422 104.268 19.345 1.00 28.56 416 THR A O 1
ATOM 2820 N N . GLU A 1 386 ? 46.060 102.061 19.523 1.00 29.18 417 GLU A N 1
ATOM 2821 C CA . GLU A 1 386 ? 46.678 101.742 18.249 1.00 28.51 417 GLU A CA 1
ATOM 2822 C C . GLU A 1 386 ? 45.701 101.918 17.110 1.00 26.17 417 GLU A C 1
ATOM 2823 O O . GLU A 1 386 ? 44.540 101.622 17.256 1.00 24.61 417 GLU A O 1
ATOM 2829 N N . THR A 1 387 ? 46.188 102.403 15.976 1.00 26.16 418 THR A N 1
ATOM 2830 C CA . THR A 1 387 ? 45.387 102.471 14.765 1.00 26.07 418 THR A CA 1
ATOM 2831 C C . THR A 1 387 ? 45.553 101.174 13.975 1.00 25.61 418 THR A C 1
ATOM 2832 O O . THR A 1 387 ? 46.670 100.693 13.779 1.00 25.32 418 THR A O 1
ATOM 2836 N N . TYR A 1 388 ? 44.441 100.611 13.521 1.00 25.30 419 TYR A N 1
ATOM 2837 C CA . TYR A 1 388 ? 44.458 99.396 12.695 1.00 25.52 419 TYR A CA 1
ATOM 2838 C C . TYR A 1 388 ? 44.083 99.746 11.271 1.00 25.90 419 TYR A C 1
ATOM 2839 O O . TYR A 1 388 ? 43.014 100.302 11.021 1.00 26.24 419 TYR A O 1
ATOM 2848 N N . GLU A 1 389 ? 44.968 99.420 10.338 1.00 27.53 420 GLU A N 1
ATOM 2849 C CA . GLU A 1 389 ? 44.724 99.690 8.939 1.00 29.39 420 GLU A CA 1
ATOM 2850 C C . GLU A 1 389 ? 44.088 98.488 8.250 1.00 28.72 420 GLU A C 1
ATOM 2851 O O . GLU A 1 389 ? 44.265 97.336 8.660 1.00 29.29 420 GLU A O 1
ATOM 2857 N N . ILE A 1 390 ? 43.311 98.777 7.220 1.00 26.36 421 ILE A N 1
ATOM 2858 C CA . ILE A 1 390 ? 42.658 97.760 6.428 1.00 25.53 421 ILE A CA 1
ATOM 2859 C C . ILE A 1 390 ? 42.421 98.322 5.032 1.00 26.63 421 ILE A C 1
ATOM 2860 O O . ILE A 1 390 ? 42.076 99.507 4.868 1.00 25.26 421 ILE A O 1
ATOM 2865 N N . THR A 1 391 ? 42.662 97.478 4.035 1.00 26.33 422 THR A N 1
ATOM 2866 C CA . THR A 1 391 ? 42.490 97.828 2.639 1.00 25.22 422 THR A CA 1
ATOM 2867 C C . THR A 1 391 ? 41.203 97.167 2.176 1.00 24.73 422 THR A C 1
ATOM 2868 O O . THR A 1 391 ? 41.008 95.964 2.381 1.00 22.41 422 THR A O 1
ATOM 2872 N N . ALA A 1 392 ? 40.315 97.963 1.575 1.00 22.84 423 ALA A N 1
ATOM 2873 C CA . ALA A 1 392 ? 39.045 97.459 1.064 1.00 22.81 423 ALA A CA 1
ATOM 2874 C C . ALA A 1 392 ? 39.035 97.484 -0.462 1.00 23.08 423 ALA A C 1
ATOM 2875 O O . ALA A 1 392 ? 39.319 98.517 -1.069 1.00 23.15 423 ALA A O 1
ATOM 2877 N N . ASN A 1 393 ? 38.707 96.346 -1.064 1.00 23.55 424 ASN A N 1
ATOM 2878 C CA . ASN A 1 393 ? 38.485 96.243 -2.509 1.00 24.74 424 ASN A CA 1
ATOM 2879 C C . ASN A 1 393 ? 37.793 94.926 -2.885 1.00 25.00 424 ASN A C 1
ATOM 2880 O O . ASN A 1 393 ? 37.485 94.097 -2.029 1.00 24.92 424 ASN A O 1
ATOM 2885 N N . TRP A 1 394 ? 37.536 94.736 -4.171 1.00 25.54 425 TRP A N 1
ATOM 2886 C CA . TRP A 1 394 ? 36.852 93.542 -4.639 1.00 25.64 425 TRP A CA 1
ATOM 2887 C C . TRP A 1 394 ? 37.578 92.295 -4.135 1.00 25.58 425 TRP A C 1
ATOM 2888 O O . TRP A 1 394 ? 36.937 91.375 -3.637 1.00 25.53 425 TRP A O 1
ATOM 2899 N N . VAL A 1 395 ? 38.908 92.312 -4.222 1.00 26.52 426 VAL A N 1
ATOM 2900 C CA . VAL A 1 395 ? 39.756 91.187 -3.805 1.00 28.23 426 VAL A CA 1
ATOM 2901 C C . VAL A 1 395 ? 39.721 90.932 -2.298 1.00 27.26 426 VAL A C 1
ATOM 2902 O O . VAL A 1 395 ? 39.630 89.789 -1.897 1.00 29.12 426 VAL A O 1
ATOM 2906 N N . THR A 1 396 ? 39.772 91.974 -1.468 1.00 26.01 427 THR A N 1
ATOM 2907 C CA . THR A 1 396 ? 39.724 91.786 -0.010 1.00 24.91 427 THR A CA 1
ATOM 2908 C C . THR A 1 396 ? 38.291 91.622 0.556 1.00 24.84 427 THR A C 1
ATOM 2909 O O . THR A 1 396 ? 38.134 91.152 1.682 1.00 23.98 427 THR A O 1
ATOM 2913 N N . ALA A 1 397 ? 37.248 91.957 -0.211 1.00 24.12 428 ALA A N 1
ATOM 2914 C CA . ALA A 1 397 ? 35.872 91.865 0.294 1.00 24.65 428 ALA A CA 1
ATOM 2915 C C . ALA A 1 397 ? 35.276 90.463 0.093 1.00 25.67 428 ALA A C 1
ATOM 2916 O O . ALA A 1 397 ? 34.257 90.293 -0.573 1.00 24.63 428 ALA A O 1
ATOM 2918 N N . THR A 1 398 ? 35.901 89.475 0.726 1.00 25.94 429 THR A N 1
ATOM 2919 C CA . THR A 1 398 ? 35.572 88.069 0.523 1.00 26.12 429 THR A CA 1
ATOM 2920 C C . THR A 1 398 ? 34.549 87.542 1.514 1.00 27.04 429 THR A C 1
ATOM 2921 O O . THR A 1 398 ? 34.125 86.385 1.404 1.00 27.82 429 THR A O 1
ATOM 2925 N N . VAL A 1 399 ? 34.156 88.369 2.478 1.00 25.65 430 VAL A N 1
ATOM 2926 C CA . VAL A 1 399 ? 33.236 87.931 3.504 1.00 25.93 430 VAL A CA 1
ATOM 2927 C C . VAL A 1 399 ? 31.800 88.291 3.149 1.00 28.52 430 VAL A C 1
ATOM 2928 O O . VAL A 1 399 ? 31.496 89.396 2.659 1.00 26.63 430 VAL A O 1
ATOM 2932 N N . LYS A 1 400 ? 30.919 87.323 3.379 1.00 30.24 431 LYS A N 1
ATOM 2933 C CA . LYS A 1 400 ? 29.499 87.526 3.225 1.00 34.63 431 LYS A CA 1
ATOM 2934 C C . LYS A 1 400 ? 28.877 87.512 4.618 1.00 35.79 431 LYS A C 1
ATOM 2935 O O . LYS A 1 400 ? 29.080 86.583 5.399 1.00 37.33 431 LYS A O 1
ATOM 2941 N N . THR A 1 401 ? 28.121 88.557 4.915 1.00 36.31 432 THR A N 1
ATOM 2942 C CA . THR A 1 401 ? 27.474 88.693 6.200 1.00 37.75 432 THR A CA 1
ATOM 2943 C C . THR A 1 401 ? 25.964 88.556 6.031 1.00 40.38 432 THR A C 1
ATOM 2944 O O . THR A 1 401 ? 25.421 88.860 4.969 1.00 39.28 432 THR A O 1
ATOM 2948 N N . SER A 1 402 ? 25.291 88.103 7.083 1.00 42.77 433 SER A N 1
ATOM 2949 C CA . SER A 1 402 ? 23.841 88.023 7.078 1.00 45.06 433 SER A CA 1
ATOM 2950 C C . SER A 1 402 ? 23.198 89.318 7.592 1.00 48.70 433 SER A C 1
ATOM 2951 O O . SER A 1 402 ? 22.030 89.311 7.975 1.00 53.03 433 SER A O 1
ATOM 2954 N N . ALA A 1 403 ? 23.947 90.425 7.591 1.00 50.71 434 ALA A N 1
ATOM 2955 C CA . ALA A 1 403 ? 23.471 91.700 8.154 1.00 51.78 434 ALA A CA 1
ATOM 2956 C C . ALA A 1 403 ? 22.517 92.416 7.210 1.00 51.96 434 ALA A C 1
ATOM 2957 O O . ALA A 1 403 ? 22.931 92.895 6.157 1.00 50.99 434 ALA A O 1
ATOM 2959 N N . LYS A 1 406 ? 22.485 99.083 7.467 1.00 52.51 437 LYS A N 1
ATOM 2960 C CA . LYS A 1 406 ? 22.442 100.182 8.436 1.00 50.94 437 LYS A CA 1
ATOM 2961 C C . LYS A 1 406 ? 21.636 101.363 7.911 1.00 50.83 437 LYS A C 1
ATOM 2962 O O . LYS A 1 406 ? 21.523 101.566 6.696 1.00 51.65 437 LYS A O 1
ATOM 2968 N N . SER A 1 407 ? 21.080 102.135 8.840 1.00 48.03 438 SER A N 1
ATOM 2969 C CA . SER A 1 407 ? 20.623 103.491 8.552 1.00 45.34 438 SER A CA 1
ATOM 2970 C C . SER A 1 407 ? 21.173 104.365 9.672 1.00 42.44 438 SER A C 1
ATOM 2971 O O . SER A 1 407 ? 20.714 104.280 10.807 1.00 44.06 438 SER A O 1
ATOM 2974 N N . THR A 1 408 ? 22.190 105.164 9.365 1.00 37.17 439 THR A N 1
ATOM 2975 C CA . THR A 1 408 ? 22.833 106.009 10.375 1.00 32.84 439 THR A CA 1
ATOM 2976 C C . THR A 1 408 ? 21.870 107.084 10.863 1.00 32.04 439 THR A C 1
ATOM 2977 O O . THR A 1 408 ? 21.045 107.597 10.096 1.00 31.91 439 THR A O 1
ATOM 2981 N N . THR A 1 409 ? 21.998 107.421 12.142 1.00 30.67 440 THR A N 1
ATOM 2982 C CA .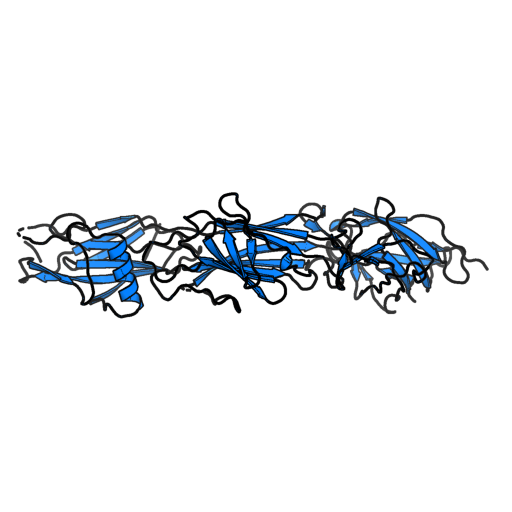 THR A 1 409 ? 21.251 108.501 12.752 1.00 30.28 440 THR A CA 1
ATOM 2983 C C . THR A 1 409 ? 22.128 109.735 12.896 1.00 28.16 440 THR A C 1
ATOM 2984 O O . THR A 1 409 ? 23.113 109.720 13.633 1.00 25.93 440 THR A O 1
ATOM 2988 N N . TYR A 1 410 ? 21.750 110.799 12.192 1.00 26.94 441 TYR A N 1
ATOM 2989 C CA . TYR A 1 410 ? 22.499 112.042 12.206 1.00 27.96 441 TYR A CA 1
ATOM 2990 C C . TYR A 1 410 ? 21.823 113.075 13.065 1.00 29.68 441 TYR A C 1
ATOM 2991 O O . TYR A 1 410 ? 20.619 112.978 13.334 1.00 30.25 441 TYR A O 1
ATOM 3000 N N . THR A 1 411 ? 22.618 114.052 13.500 1.00 28.37 442 THR A N 1
ATOM 3001 C CA . THR A 1 411 ? 22.111 115.286 14.073 1.00 30.08 442 THR A CA 1
ATOM 3002 C C . THR A 1 411 ? 22.914 116.397 13.439 1.00 30.77 442 THR A C 1
ATOM 3003 O O . THR A 1 411 ? 24.035 116.163 12.990 1.00 30.70 442 THR A O 1
ATOM 3007 N N . SER A 1 412 ? 22.347 117.597 13.395 1.00 32.91 443 SER A N 1
ATOM 3008 C CA . SER A 1 412 ? 23.088 118.787 12.977 1.00 34.81 443 SER A CA 1
ATOM 3009 C C . SER A 1 412 ? 23.569 119.584 14.192 1.00 35.30 443 SER A C 1
ATOM 3010 O O . SER A 1 412 ? 24.222 120.627 14.064 1.00 34.50 443 SER A O 1
ATOM 3013 N N . ASP A 1 413 ? 23.271 119.067 15.379 1.00 35.29 444 ASP A N 1
ATOM 3014 C CA . ASP A 1 413 ? 23.685 119.701 16.623 1.00 35.63 444 ASP A CA 1
ATOM 3015 C C . ASP A 1 413 ? 25.015 119.113 17.087 1.00 35.65 444 ASP A C 1
ATOM 3016 O O . ASP A 1 413 ? 25.051 117.990 17.607 1.00 34.42 444 ASP A O 1
ATOM 3021 N N . LYS A 1 414 ? 26.101 119.871 16.917 1.00 35.43 445 LYS A N 1
ATOM 3022 C CA . LYS A 1 414 ? 27.440 119.409 17.303 1.00 37.60 445 LYS A CA 1
ATOM 3023 C C . LYS A 1 414 ? 27.502 118.849 18.732 1.00 39.67 445 LYS A C 1
ATOM 3024 O O . LYS A 1 414 ? 28.194 117.869 18.990 1.00 40.28 445 LYS A O 1
ATOM 3026 N N . ASN A 1 415 ? 26.774 119.472 19.656 1.00 42.17 446 ASN A N 1
ATOM 3027 C CA . ASN A 1 415 ? 26.789 119.052 21.064 1.00 43.17 446 ASN A CA 1
ATOM 3028 C C . ASN A 1 415 ? 26.084 117.715 21.322 1.00 42.14 446 ASN A C 1
ATOM 3029 O O . ASN A 1 415 ? 26.226 117.147 22.405 1.00 42.29 446 ASN A O 1
ATOM 3031 N N . LYS A 1 416 ? 25.328 117.218 20.341 1.00 42.15 447 LYS A N 1
ATOM 3032 C CA . LYS A 1 416 ? 24.679 115.910 20.444 1.00 41.61 447 LYS A CA 1
ATOM 3033 C C . LYS A 1 416 ? 25.425 114.795 19.690 1.00 40.14 447 LYS A C 1
ATOM 3034 O O . LYS A 1 416 ? 24.925 113.674 19.574 1.00 38.93 447 LYS A O 1
ATOM 3040 N N . ALA A 1 417 ? 26.615 115.104 19.186 1.00 39.86 448 ALA A N 1
ATOM 3041 C CA . ALA A 1 417 ? 27.475 114.098 18.573 1.00 39.92 448 ALA A CA 1
ATOM 3042 C C . ALA A 1 417 ? 27.963 113.107 19.636 1.00 40.87 448 ALA A C 1
ATOM 3043 O O . ALA A 1 417 ? 28.425 113.514 20.708 1.00 39.84 448 ALA A O 1
ATOM 3045 N N . THR A 1 418 ? 27.849 111.813 19.340 1.00 43.72 449 THR A N 1
ATOM 3046 C CA . THR A 1 418 ? 28.401 110.765 20.209 1.00 45.93 449 THR A CA 1
ATOM 3047 C C . THR A 1 418 ? 29.898 110.940 20.351 1.00 46.07 449 THR A C 1
ATOM 3048 O O . THR A 1 418 ? 30.563 111.326 19.387 1.00 44.68 449 THR A O 1
ATOM 3052 N N . ASP A 1 419 ? 30.420 110.656 21.546 1.00 45.31 450 ASP A N 1
ATOM 3053 C CA . ASP A 1 419 ? 31.866 110.664 21.809 1.00 46.65 450 ASP A CA 1
ATOM 3054 C C . ASP A 1 419 ? 32.546 111.985 21.449 1.00 46.27 450 ASP A C 1
ATOM 3055 O O . ASP A 1 419 ? 33.715 111.991 21.037 1.00 46.24 450 ASP A O 1
ATOM 3057 N N . ASN A 1 420 ? 31.810 113.091 21.603 1.00 47.24 451 ASN A N 1
ATOM 3058 C CA . ASN A 1 420 ? 32.256 114.429 21.165 1.00 47.52 451 ASN A CA 1
ATOM 3059 C C . ASN A 1 420 ? 32.905 114.401 19.767 1.00 45.77 451 ASN A C 1
ATOM 3060 O O . ASN A 1 420 ? 33.922 115.055 19.527 1.00 46.85 451 ASN A O 1
ATOM 3062 N N . SER A 1 421 ? 32.289 113.648 18.852 1.00 42.62 452 SER A N 1
ATOM 3063 C CA . SER A 1 421 ? 32.893 113.311 17.567 1.00 39.50 452 SER A CA 1
ATOM 3064 C C . SER A 1 421 ? 32.815 114.433 16.542 1.00 37.42 452 SER A C 1
ATOM 3065 O O . SER A 1 421 ? 31.981 115.337 16.632 1.00 36.62 452 SER A O 1
ATOM 3068 N N . GLU A 1 422 ? 33.670 114.329 15.535 1.00 34.64 453 GLU A N 1
ATOM 3069 C CA . GLU A 1 422 ? 33.720 115.330 14.487 1.00 33.59 453 GLU A CA 1
ATOM 3070 C C . GLU A 1 422 ? 32.591 115.160 13.467 1.00 30.65 453 GLU A C 1
ATOM 3071 O O . GLU A 1 422 ? 31.878 114.147 13.414 1.00 28.41 453 GLU A O 1
ATOM 3077 N N . GLN A 1 423 ? 32.456 116.189 12.658 1.00 28.51 454 GLN A N 1
ATOM 3078 C CA . GLN A 1 423 ? 31.532 116.198 11.553 1.00 26.93 454 GLN A CA 1
ATOM 3079 C C . GLN A 1 423 ? 31.870 115.086 10.564 1.00 24.68 454 GLN A C 1
ATOM 3080 O O . GLN A 1 423 ? 33.042 114.881 10.216 1.00 25.75 454 GLN A O 1
ATOM 3086 N N . VAL A 1 424 ? 30.846 114.368 10.113 1.00 23.35 455 VAL A N 1
ATOM 3087 C CA . VAL A 1 424 ? 31.037 113.286 9.141 1.00 21.66 455 VAL A CA 1
ATOM 3088 C C . VAL A 1 424 ? 30.535 113.638 7.734 1.00 20.87 455 VAL A C 1
ATOM 3089 O O . VAL A 1 424 ? 30.948 113.011 6.767 1.00 20.07 455 VAL A O 1
ATOM 3093 N N . GLY A 1 425 ? 29.653 114.630 7.621 1.00 18.78 456 GLY A N 1
ATOM 3094 C CA . GLY A 1 425 ? 29.231 115.106 6.326 1.00 18.98 456 GLY A CA 1
ATOM 3095 C C . GLY A 1 425 ? 28.259 116.261 6.410 1.00 18.76 456 GLY A C 1
ATOM 3096 O O . GLY A 1 425 ? 28.352 117.106 7.320 1.00 19.10 456 GLY A O 1
ATOM 3097 N N . TRP A 1 426 ? 27.326 116.281 5.466 1.00 17.67 457 TRP A N 1
ATOM 3098 C CA . TRP A 1 426 ? 26.352 117.362 5.326 1.00 17.41 457 TRP A CA 1
ATOM 3099 C C . TRP A 1 426 ? 24.942 116.826 5.089 1.00 18.47 457 TRP A C 1
ATOM 3100 O O . TRP A 1 426 ? 24.758 115.762 4.500 1.00 16.20 457 TRP A O 1
ATOM 3111 N N . LEU A 1 427 ? 23.955 117.614 5.499 1.00 19.77 458 LEU A N 1
ATOM 3112 C CA . LEU A 1 427 ? 22.551 117.301 5.289 1.00 21.13 458 LEU A CA 1
ATOM 3113 C C . LEU A 1 427 ? 21.901 118.414 4.497 1.00 22.42 458 LEU A C 1
ATOM 3114 O O . LEU A 1 427 ? 22.073 119.584 4.823 1.00 22.05 458 LEU A O 1
ATOM 3119 N N . LYS A 1 428 ? 21.177 118.053 3.444 1.00 23.37 459 LYS A N 1
ATOM 3120 C CA . LYS A 1 428 ? 20.412 119.018 2.655 1.00 25.99 459 LYS A CA 1
ATOM 3121 C C . LYS A 1 428 ? 19.079 118.403 2.252 1.00 26.59 459 LYS A C 1
ATOM 3122 O O . LYS A 1 428 ? 19.061 117.397 1.531 1.00 25.94 459 LYS A O 1
ATOM 3128 N N . ASN A 1 429 ? 17.979 119.005 2.707 1.00 28.45 460 ASN A N 1
ATOM 3129 C CA . ASN A 1 429 ? 16.623 118.474 2.447 1.00 30.00 460 ASN A CA 1
ATOM 3130 C C . ASN A 1 429 ? 16.490 116.991 2.766 1.00 29.10 460 ASN A C 1
ATOM 3131 O O . ASN A 1 429 ? 16.004 116.216 1.940 1.00 29.70 460 ASN A O 1
ATOM 3136 N N . GLY A 1 430 ? 16.964 116.596 3.941 1.00 29.42 461 GLY A N 1
ATOM 3137 C CA . GLY A 1 430 ? 16.906 115.195 4.363 1.00 29.25 461 GLY A CA 1
ATOM 3138 C C . GLY A 1 430 ? 18.008 114.264 3.860 1.00 28.56 461 GLY A C 1
ATOM 3139 O O . GLY A 1 430 ? 18.173 113.175 4.401 1.00 27.76 461 GLY A O 1
ATOM 3140 N N . ILE A 1 431 ? 18.772 114.674 2.846 1.00 25.80 462 ILE A N 1
ATOM 3141 C CA . ILE A 1 431 ? 19.728 113.774 2.193 1.00 24.20 462 ILE A CA 1
ATOM 3142 C C . ILE A 1 431 ? 21.133 113.953 2.774 1.00 22.16 462 ILE A C 1
ATOM 3143 O O . ILE A 1 431 ? 21.594 115.087 2.962 1.00 19.97 462 ILE A O 1
ATOM 3148 N N . PHE A 1 432 ? 21.810 112.828 3.042 1.00 20.35 463 PHE A N 1
ATOM 3149 C CA . PHE A 1 432 ? 23.194 112.843 3.516 1.00 18.92 463 PHE A CA 1
ATOM 3150 C C . PHE A 1 432 ? 24.211 112.960 2.373 1.00 18.30 463 PHE A C 1
ATOM 3151 O O . PHE A 1 432 ? 24.169 112.200 1.389 1.00 17.57 463 PHE A O 1
ATOM 3159 N N . TYR A 1 433 ? 25.148 113.895 2.541 1.00 17.18 464 TYR A N 1
ATOM 3160 C CA . TYR A 1 433 ? 26.266 114.074 1.630 1.00 16.82 464 TYR A CA 1
ATOM 3161 C C . TYR A 1 433 ? 27.542 113.953 2.409 1.00 15.86 464 TYR A C 1
ATOM 3162 O O . TYR A 1 433 ? 27.659 114.505 3.502 1.00 15.59 464 TYR A O 1
ATOM 3171 N N . SER A 1 434 ? 28.532 113.330 1.798 1.00 14.82 465 SER A N 1
ATOM 3172 C CA . SER A 1 434 ? 29.850 113.224 2.388 1.00 14.42 465 SER A CA 1
ATOM 3173 C C . SER A 1 434 ? 30.531 114.592 2.349 1.00 14.49 465 SER A C 1
ATOM 3174 O O . SER A 1 434 ? 30.098 115.504 1.644 1.00 13.84 465 SER A O 1
ATOM 3177 N N . ILE A 1 435 ? 31.615 114.713 3.101 1.00 14.94 466 ILE A N 1
ATOM 3178 C CA . ILE A 1 435 ? 32.423 115.925 3.128 1.00 15.27 466 ILE A CA 1
ATOM 3179 C C . ILE A 1 435 ? 32.860 116.308 1.717 1.00 14.93 466 ILE A C 1
ATOM 3180 O O . ILE A 1 435 ? 32.785 117.485 1.321 1.00 14.82 466 ILE A O 1
ATOM 3185 N N . ASP A 1 436 ? 33.316 115.323 0.952 1.00 14.50 467 ASP A N 1
ATOM 3186 C CA . ASP A 1 436 ? 33.810 115.590 -0.402 1.00 14.66 467 ASP A CA 1
ATOM 3187 C C . ASP A 1 436 ? 32.713 115.887 -1.429 1.00 13.92 467 ASP A C 1
ATOM 3188 O O . ASP A 1 436 ? 33.006 116.342 -2.524 1.00 14.18 467 ASP A O 1
ATOM 3193 N N . SER A 1 437 ? 31.461 115.621 -1.074 1.00 14.17 468 SER A N 1
ATOM 3194 C CA . SER A 1 437 ? 30.329 115.963 -1.922 1.00 14.05 468 SER A CA 1
ATOM 3195 C C . SER A 1 437 ? 29.479 117.083 -1.301 1.00 14.36 468 SER A C 1
ATOM 3196 O O . SER A 1 437 ? 28.265 117.129 -1.491 1.00 13.78 468 SER A O 1
ATOM 3199 N N . ARG A 1 438 ? 30.122 117.991 -0.568 1.00 15.36 469 ARG A N 1
ATOM 3200 C CA . ARG A 1 438 ? 29.419 119.129 0.040 1.00 16.37 469 ARG A CA 1
ATOM 3201 C C . ARG A 1 438 ? 28.611 119.897 -1.012 1.00 16.70 469 ARG A C 1
ATOM 3202 O O . ARG A 1 438 ? 29.202 120.419 -1.969 1.00 15.97 469 ARG A O 1
ATOM 3210 N N . PRO A 1 439 ? 27.264 119.924 -0.869 1.00 17.81 470 PRO A N 1
ATOM 3211 C CA . PRO A 1 439 ? 26.432 120.558 -1.872 1.00 19.40 470 PRO A CA 1
ATOM 3212 C C . PRO A 1 439 ? 26.275 122.047 -1.613 1.00 21.90 470 PRO A C 1
ATOM 3213 O O . PRO A 1 439 ? 26.655 122.547 -0.547 1.00 21.39 470 PRO A O 1
ATOM 3217 N N . THR A 1 440 ? 25.727 122.745 -2.595 1.00 24.25 471 THR A N 1
ATOM 3218 C CA . THR A 1 440 ? 25.485 124.176 -2.484 1.00 27.20 471 THR A CA 1
ATOM 3219 C C . THR A 1 440 ? 24.113 124.445 -1.850 1.00 29.13 471 THR A C 1
ATOM 3220 O O . THR A 1 440 ? 23.270 123.553 -1.782 1.00 30.72 471 THR A O 1
ATOM 3224 N N . GLY A 1 441 ? 23.894 125.677 -1.396 1.00 30.60 472 GLY A N 1
ATOM 3225 C CA . GLY A 1 441 ? 22.615 126.079 -0.787 1.00 30.53 472 GLY A CA 1
ATOM 3226 C C . GLY A 1 441 ? 22.868 126.743 0.550 1.00 30.73 472 GLY A C 1
ATOM 3227 O O . GLY A 1 441 ? 23.909 126.521 1.158 1.00 28.29 472 GLY A O 1
ATOM 3228 N N . ASN A 1 442 ? 21.920 127.555 1.018 1.00 31.62 473 ASN A N 1
ATOM 3229 C CA . ASN A 1 442 ? 22.096 128.280 2.279 1.00 33.08 473 ASN A CA 1
ATOM 3230 C C . ASN A 1 442 ? 21.500 127.499 3.456 1.00 34.21 473 ASN A C 1
ATOM 3231 O O . ASN A 1 442 ? 21.573 127.950 4.596 1.00 36.61 473 ASN A O 1
ATOM 3233 N N . ASP A 1 443 ? 20.914 126.335 3.175 1.00 33.53 474 ASP A N 1
ATOM 3234 C CA . ASP A 1 443 ? 20.345 125.475 4.202 1.00 32.51 474 ASP A CA 1
ATOM 3235 C C . ASP A 1 443 ? 21.044 124.112 4.171 1.00 32.18 474 ASP A C 1
ATOM 3236 O O . ASP A 1 443 ? 20.394 123.074 4.214 1.00 35.25 474 ASP A O 1
ATOM 3238 N N . VAL A 1 444 ? 22.369 124.125 4.068 1.00 30.21 475 VAL A N 1
ATOM 3239 C CA . VAL A 1 444 ? 23.174 122.911 4.088 1.00 29.05 475 VAL A CA 1
ATOM 3240 C C . VAL A 1 444 ? 23.719 122.822 5.502 1.00 29.20 475 VAL A C 1
ATOM 3241 O O . VAL A 1 444 ? 24.491 123.681 5.931 1.00 30.53 475 VAL A O 1
ATOM 3245 N N . LYS A 1 445 ? 23.298 121.794 6.230 1.00 27.43 476 LYS A N 1
ATOM 3246 C CA . LYS A 1 445 ? 23.586 121.674 7.656 1.00 27.61 476 LYS A CA 1
ATOM 3247 C C . LYS A 1 445 ? 24.717 120.664 7.893 1.00 26.73 476 LYS A C 1
ATOM 3248 O O . LYS A 1 445 ? 24.853 119.705 7.143 1.00 25.48 476 LYS A O 1
ATOM 3250 N N . GLU A 1 446 ? 25.543 120.897 8.911 1.00 26.06 477 GLU A N 1
ATOM 3251 C CA . GLU A 1 446 ? 26.581 119.936 9.287 1.00 26.23 477 GLU A CA 1
ATOM 3252 C C . GLU A 1 446 ? 25.903 118.670 9.776 1.00 25.84 477 GLU A C 1
ATOM 3253 O O . GLU A 1 446 ? 24.881 118.750 10.433 1.00 25.28 477 GLU A O 1
ATOM 3259 N N . ALA A 1 447 ? 26.448 117.513 9.398 1.00 25.58 478 ALA A N 1
ATOM 3260 C CA . ALA A 1 447 ? 25.944 116.220 9.861 1.00 25.20 478 ALA A CA 1
ATOM 3261 C C . ALA A 1 447 ? 26.925 115.596 10.844 1.00 24.88 478 ALA A C 1
ATOM 3262 O O . ALA A 1 447 ? 28.105 115.404 10.507 1.00 22.72 478 ALA A O 1
ATOM 3264 N N . TYR A 1 448 ? 26.421 115.291 12.045 1.00 24.64 479 TYR A N 1
ATOM 3265 C CA . TYR A 1 448 ? 27.136 114.495 13.058 1.00 26.22 479 TYR A CA 1
ATOM 3266 C C . TYR A 1 448 ? 26.390 113.196 13.290 1.00 26.20 479 TYR A C 1
ATOM 3267 O O . TYR A 1 448 ? 25.181 113.138 13.110 1.00 26.35 479 TYR A O 1
ATOM 3276 N N . ILE A 1 449 ? 27.116 112.160 13.698 1.00 27.38 480 ILE A N 1
ATOM 3277 C CA . ILE A 1 449 ? 26.501 110.907 14.102 1.00 27.71 480 ILE A CA 1
ATOM 3278 C C . ILE A 1 449 ? 26.020 111.097 15.537 1.00 29.85 480 ILE A C 1
ATOM 3279 O O . ILE A 1 449 ? 26.822 111.398 16.419 1.00 29.87 480 ILE A O 1
ATOM 3284 N N . GLU A 1 450 ? 24.712 110.951 15.750 1.00 32.72 481 GLU A N 1
ATOM 3285 C CA . GLU A 1 450 ? 24.092 111.208 17.057 1.00 35.78 481 GLU A CA 1
ATOM 3286 C C . GLU A 1 450 ? 24.107 109.977 17.945 1.00 35.85 481 GLU A C 1
ATOM 3287 O O . GLU A 1 450 ? 24.263 110.094 19.160 1.00 36.55 481 GLU A O 1
ATOM 3293 N N . SER A 1 451 ? 23.925 108.805 17.344 1.00 35.78 482 SER A N 1
ATOM 3294 C CA . SER A 1 451 ? 23.954 107.553 18.088 1.00 36.58 482 SER A CA 1
ATOM 3295 C C . SER A 1 451 ? 24.343 106.398 17.167 1.00 36.68 482 SER A C 1
ATOM 3296 O O . SER A 1 451 ? 24.251 106.513 15.944 1.00 36.85 482 SER A O 1
ATOM 3299 N N . THR A 1 452 ? 24.762 105.286 17.761 1.00 37.67 483 THR A N 1
ATOM 3300 C CA . THR A 1 452 ? 25.080 104.077 17.001 1.00 37.81 483 THR A CA 1
ATOM 3301 C C . THR A 1 452 ? 24.392 102.859 17.597 1.00 37.61 483 THR A C 1
ATOM 3302 O O . THR A 1 452 ? 24.424 102.656 18.809 1.00 38.49 483 THR A O 1
ATOM 3306 N N . LYS A 1 453 ? 23.779 102.057 16.730 1.00 36.06 484 LYS A N 1
ATOM 3307 C CA . LYS A 1 453 ? 23.180 100.782 17.108 1.00 36.25 484 LYS A CA 1
ATOM 3308 C C . LYS A 1 453 ? 24.164 99.663 16.765 1.00 35.61 484 LYS A C 1
ATOM 3309 O O . LYS A 1 453 ? 24.691 99.608 15.647 1.00 33.66 484 LYS A O 1
ATOM 3311 N N . ALA A 1 454 ? 24.424 98.779 17.722 1.00 34.70 485 ALA A N 1
ATOM 3312 C CA . ALA A 1 454 ? 25.222 97.605 17.441 1.00 35.84 485 ALA A CA 1
ATOM 3313 C C . ALA A 1 454 ? 24.503 96.698 16.445 1.00 37.39 485 ALA A C 1
ATOM 3314 O O . ALA A 1 454 ? 23.274 96.761 16.256 1.00 33.83 485 ALA A O 1
ATOM 3316 N N . LEU A 1 455 ? 25.306 95.863 15.803 1.00 37.69 486 LEU A N 1
ATOM 3317 C CA . LEU A 1 455 ? 24.819 94.879 14.868 1.00 38.58 486 LEU A CA 1
ATOM 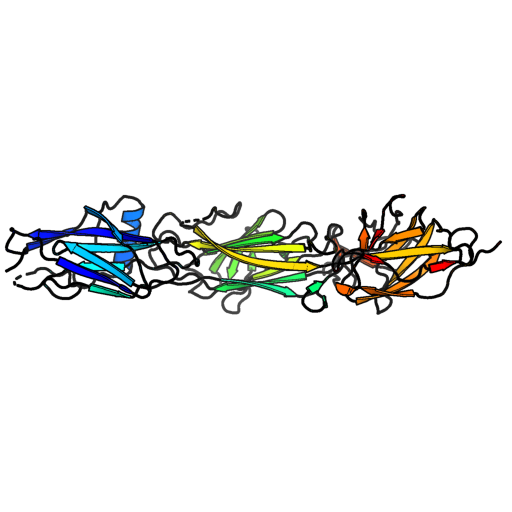3318 C C . LEU A 1 455 ? 24.055 93.828 15.679 1.00 40.17 486 LEU A C 1
ATOM 3319 O O . LEU A 1 455 ? 24.438 93.501 16.810 1.00 39.90 486 LEU A O 1
ATOM 3324 N N . THR A 1 456 ? 22.960 93.329 15.118 1.00 41.99 487 THR A N 1
ATOM 3325 C CA . THR A 1 456 ? 22.149 92.312 15.788 1.00 42.41 487 THR A CA 1
ATOM 3326 C C . THR A 1 456 ? 22.998 91.123 16.226 1.00 40.60 487 THR A C 1
ATOM 3327 O O . THR A 1 456 ? 23.810 90.610 15.453 1.00 40.00 487 THR A O 1
ATOM 3331 N N . ASP A 1 457 ? 22.825 90.709 17.474 1.00 40.30 488 ASP A N 1
ATOM 3332 C CA . ASP A 1 457 ? 23.494 89.522 17.978 1.00 41.39 488 ASP A CA 1
ATOM 3333 C C . ASP A 1 457 ? 23.121 88.341 17.075 1.00 41.82 488 ASP A C 1
ATOM 3334 O O . ASP A 1 457 ? 21.983 88.265 16.590 1.00 43.79 488 ASP A O 1
ATOM 3336 N N . GLY A 1 458 ? 24.084 87.455 16.814 1.00 39.43 489 GLY A N 1
ATOM 3337 C CA . GLY A 1 458 ? 23.865 86.289 15.939 1.00 38.76 489 GLY A CA 1
ATOM 3338 C C . GLY A 1 458 ? 23.965 86.568 14.441 1.00 38.10 489 GLY A C 1
ATOM 3339 O O . GLY A 1 458 ? 23.610 85.719 13.623 1.00 37.37 489 GLY A O 1
ATOM 3340 N N . THR A 1 459 ? 24.426 87.762 14.077 1.00 36.20 490 THR A N 1
ATOM 3341 C CA . THR A 1 459 ? 24.793 88.054 12.699 1.00 35.71 490 THR A CA 1
ATOM 3342 C C . THR A 1 459 ? 26.030 87.233 12.377 1.00 34.77 490 THR A C 1
ATOM 3343 O O . THR A 1 459 ? 26.974 87.212 13.159 1.00 34.75 490 THR A O 1
ATOM 3347 N N . THR A 1 460 ? 26.021 86.525 11.252 1.00 34.52 491 THR A N 1
ATOM 3348 C CA . THR A 1 460 ? 27.147 85.670 10.907 1.00 34.00 491 THR A CA 1
ATOM 3349 C C . THR A 1 460 ? 28.053 86.340 9.900 1.00 32.64 491 THR A C 1
ATOM 3350 O O . THR A 1 460 ? 27.645 87.257 9.199 1.00 33.57 491 THR A O 1
ATOM 3354 N N . PHE A 1 461 ? 29.282 85.839 9.844 1.00 32.39 492 PHE A N 1
ATOM 3355 C CA . PHE A 1 461 ? 30.312 86.275 8.932 1.00 32.32 492 PHE A CA 1
ATOM 3356 C C . PHE A 1 461 ? 30.960 85.021 8.350 1.00 35.00 492 PHE A C 1
ATOM 3357 O O . PHE A 1 461 ? 31.642 84.295 9.068 1.00 34.31 492 PHE A O 1
ATOM 3365 N N . SER A 1 462 ? 30.743 84.746 7.068 1.00 36.28 493 SER A N 1
ATOM 3366 C CA . SER A 1 462 ? 31.362 83.576 6.452 1.00 37.94 493 SER A CA 1
ATOM 3367 C C . SER A 1 462 ? 32.325 83.981 5.338 1.00 38.13 493 SER A C 1
ATOM 3368 O O . SER A 1 462 ? 32.011 84.846 4.519 1.00 40.41 493 SER A O 1
ATOM 3371 N N . LYS A 1 463 ? 33.509 83.373 5.344 1.00 37.49 494 LYS A N 1
ATOM 3372 C CA . LYS A 1 463 ? 34.493 83.574 4.287 1.00 38.63 494 LYS A CA 1
ATOM 3373 C C . LYS A 1 463 ? 33.927 82.956 3.018 1.00 37.07 494 LYS A C 1
ATOM 3374 O O . LYS A 1 463 ? 33.318 81.887 3.063 1.00 39.51 494 LYS A O 1
ATOM 3376 N N . SER A 1 464 ? 34.089 83.648 1.896 1.00 35.52 495 SER A N 1
ATOM 3377 C CA . SER A 1 464 ? 33.384 83.286 0.664 1.00 32.43 495 SER A CA 1
ATOM 3378 C C . SER A 1 464 ? 34.103 83.875 -0.557 1.00 31.25 495 SER A C 1
ATOM 3379 O O . SER A 1 464 ? 35.317 84.018 -0.534 1.00 30.60 495 SER A O 1
ATOM 3382 N N . ASN A 1 465 ? 33.374 84.183 -1.626 1.00 30.78 496 ASN A N 1
ATOM 3383 C CA . ASN A 1 465 ? 34.002 84.613 -2.877 1.00 31.15 496 ASN A CA 1
ATOM 3384 C C . ASN A 1 465 ? 34.285 86.118 -2.910 1.00 29.90 496 ASN A C 1
ATOM 3385 O O . ASN A 1 465 ? 33.638 86.893 -2.202 1.00 25.33 496 ASN A O 1
ATOM 3387 N N . GLU A 1 466 ? 35.250 86.501 -3.751 1.00 28.66 497 GLU A N 1
ATOM 3388 C CA . GLU A 1 466 ? 35.505 87.901 -4.113 1.00 28.90 497 GLU A CA 1
ATOM 3389 C C . GLU A 1 466 ? 34.188 88.617 -4.399 1.00 29.01 497 GLU A C 1
ATOM 3390 O O . GLU A 1 466 ? 33.289 88.021 -4.968 1.00 29.38 497 GLU A O 1
ATOM 3396 N N . GLY A 1 467 ? 34.073 89.879 -3.979 1.00 28.30 498 GLY A N 1
ATOM 3397 C CA . GLY A 1 467 ? 32.829 90.621 -4.143 1.00 28.14 498 GLY A CA 1
ATOM 3398 C C . GLY A 1 467 ? 31.662 90.190 -3.265 1.00 27.66 498 GLY A C 1
ATOM 3399 O O . GLY A 1 467 ? 30.518 90.598 -3.500 1.00 28.55 498 GLY A O 1
ATOM 3400 N N . SER A 1 468 ? 31.907 89.378 -2.244 1.00 25.47 499 SER A N 1
ATOM 3401 C CA . SER A 1 468 ? 30.831 89.078 -1.288 1.00 24.29 499 SER A CA 1
ATOM 3402 C C . SER A 1 468 ? 30.340 90.370 -0.594 1.00 21.97 499 SER A C 1
ATOM 3403 O O . SER A 1 468 ? 29.167 90.486 -0.232 1.00 20.88 499 SER A O 1
ATOM 3406 N N . GLY A 1 469 ? 31.241 91.335 -0.424 1.00 20.84 500 GLY A N 1
ATOM 3407 C CA . GLY A 1 469 ? 30.862 92.675 0.033 1.00 21.18 500 GLY A CA 1
ATOM 3408 C C . GLY A 1 469 ? 31.526 93.152 1.312 1.00 20.66 500 GLY A C 1
ATOM 3409 O O . GLY A 1 469 ? 31.736 94.348 1.499 1.00 19.96 500 GLY A O 1
ATOM 3410 N N . THR A 1 470 ? 31.883 92.229 2.199 1.00 21.12 501 THR A N 1
ATOM 3411 C CA . THR A 1 470 ? 32.479 92.613 3.473 1.00 20.64 501 THR A CA 1
ATOM 3412 C C . THR A 1 470 ? 33.976 92.321 3.529 1.00 20.84 501 THR A C 1
ATOM 3413 O O . THR A 1 470 ? 34.445 91.238 3.140 1.00 20.26 501 THR A O 1
ATOM 3417 N N . VAL A 1 471 ? 34.727 93.320 3.994 1.00 20.97 502 VAL A N 1
ATOM 3418 C CA . VAL A 1 471 ? 36.150 93.201 4.212 1.00 20.97 502 VAL A CA 1
ATOM 3419 C C . VAL A 1 471 ? 36.345 93.066 5.723 1.00 21.23 502 VAL A C 1
ATOM 3420 O O . VAL A 1 471 ? 36.228 94.047 6.451 1.00 20.94 502 VAL A O 1
ATOM 3424 N N . LEU A 1 472 ? 36.630 91.852 6.187 1.00 21.65 503 LEU A N 1
ATOM 3425 C CA . LEU A 1 472 ? 36.830 91.577 7.628 1.00 22.33 503 LEU A CA 1
ATOM 3426 C C . LEU A 1 472 ? 38.301 91.636 8.024 1.00 22.45 503 LEU A C 1
ATOM 3427 O O . LEU A 1 472 ? 39.146 90.961 7.418 1.00 21.82 503 LEU A O 1
ATOM 3432 N N . LEU A 1 473 ? 38.624 92.438 9.033 1.00 22.32 504 LEU A N 1
ATOM 3433 C CA . LEU A 1 473 ? 40.025 92.592 9.448 1.00 23.44 504 LEU A CA 1
ATOM 3434 C C . LEU A 1 473 ? 40.674 91.221 9.731 1.00 23.60 504 LEU A C 1
ATOM 3435 O O . LEU A 1 473 ? 40.080 90.410 10.420 1.00 22.92 504 LEU A O 1
ATOM 3440 N N . GLU A 1 474 ? 41.887 90.997 9.221 1.00 25.66 505 GLU A N 1
ATOM 3441 C CA . GLU A 1 474 ? 42.556 89.676 9.297 1.00 28.35 505 GLU A CA 1
ATOM 3442 C C . GLU A 1 474 ? 42.764 89.205 10.735 1.00 29.71 505 GLU A C 1
ATOM 3443 O O . GLU A 1 474 ? 42.470 88.055 11.074 1.00 31.06 505 GLU A O 1
ATOM 3445 N N . THR A 1 475 ? 43.260 90.107 11.573 1.00 29.34 506 THR A N 1
ATOM 3446 C CA . THR A 1 475 ? 43.526 89.821 12.972 1.00 30.93 506 THR A CA 1
ATOM 3447 C C . THR A 1 475 ? 42.449 90.535 13.793 1.00 31.23 506 THR A C 1
ATOM 3448 O O . THR A 1 475 ? 42.112 91.677 13.500 1.00 31.82 506 THR A O 1
ATOM 3452 N N . ASP A 1 476 ? 41.877 89.860 14.794 1.00 29.93 507 ASP A N 1
ATOM 3453 C CA . ASP A 1 476 ? 40.948 90.530 15.709 1.00 28.98 507 ASP A CA 1
ATOM 3454 C C . ASP A 1 476 ? 41.684 91.621 16.471 1.00 26.45 507 ASP A C 1
ATOM 3455 O O . ASP A 1 476 ? 42.907 91.580 16.603 1.00 28.30 507 ASP A O 1
ATOM 3460 N N . ILE A 1 477 ? 40.935 92.590 16.971 1.00 22.94 508 ILE A N 1
ATOM 3461 C CA . ILE A 1 477 ? 41.514 93.707 17.696 1.00 22.50 508 ILE A CA 1
ATOM 3462 C C . ILE A 1 477 ? 41.543 93.357 19.187 1.00 21.60 508 ILE A C 1
ATOM 3463 O O . ILE A 1 477 ? 40.499 93.053 19.766 1.00 21.69 508 ILE A O 1
ATOM 3468 N N . PRO A 1 478 ? 42.741 93.378 19.804 1.00 22.34 509 PRO A N 1
ATOM 3469 C CA . PRO A 1 478 ? 42.831 93.093 21.229 1.00 22.76 509 PRO A CA 1
ATOM 3470 C C . PRO A 1 478 ? 42.507 94.278 22.129 1.00 24.01 509 PRO A C 1
ATOM 3471 O O . PRO A 1 478 ? 42.681 95.444 21.745 1.00 24.30 509 PRO A O 1
ATOM 3475 N N . ASN A 1 479 ? 41.996 93.951 23.310 1.00 23.58 510 ASN A N 1
ATOM 3476 C CA . ASN A 1 479 ? 41.907 94.879 24.419 1.00 24.00 510 ASN A CA 1
ATOM 3477 C C . ASN A 1 479 ? 42.568 94.225 25.626 1.00 24.42 510 ASN A C 1
ATOM 3478 O O . ASN A 1 479 ? 42.438 93.013 25.829 1.00 22.09 510 ASN A O 1
ATOM 3482 N N . THR A 1 480 ? 43.290 95.026 26.407 1.00 24.46 511 THR A N 1
ATOM 3483 C CA . THR A 1 480 ? 43.912 94.545 27.623 1.00 25.76 511 THR A CA 1
ATOM 3484 C C . THR A 1 480 ? 43.019 94.816 28.832 1.00 27.16 511 THR A C 1
ATOM 3485 O O . THR A 1 480 ? 42.649 95.959 29.115 1.00 26.79 511 THR A O 1
ATOM 3489 N N . LYS A 1 481 ? 42.669 93.728 29.515 1.00 29.40 512 LYS A N 1
ATOM 3490 C CA . LYS A 1 481 ? 41.808 93.747 30.678 1.00 32.52 512 LYS A CA 1
ATOM 3491 C C . LYS A 1 481 ? 42.480 94.566 31.765 1.00 33.13 512 LYS A C 1
ATOM 3492 O O . LYS A 1 481 ? 43.686 94.462 31.955 1.00 33.30 512 LYS A O 1
ATOM 3498 N N . LEU A 1 482 ? 41.681 95.373 32.425 1.00 35.42 513 LEU A N 1
ATOM 3499 C CA . LEU A 1 482 ? 42.118 96.145 33.541 1.00 39.31 513 LEU A CA 1
ATOM 3500 C C . LEU A 1 482 ? 42.418 95.223 34.684 1.00 41.65 513 LEU A C 1
ATOM 3501 O O . LEU A 1 482 ? 43.506 95.011 35.093 1.00 42.00 513 LEU A O 1
ATOM 3506 N N . GLY A 1 483 ? 41.351 94.728 35.218 1.00 46.11 514 GLY A N 1
ATOM 3507 C CA . GLY A 1 483 ? 41.355 93.842 36.384 1.00 50.94 514 GLY A CA 1
ATOM 3508 C C . GLY A 1 483 ? 41.674 94.554 37.687 1.00 51.61 514 GLY A C 1
ATOM 3509 O O . GLY A 1 483 ? 40.776 95.080 38.347 1.00 56.37 514 GLY A O 1
#

InterPro domains:
  IPR013783 Immunoglobulin-like fold [G3DSA:2.60.40.10] (338-449)
  IPR019931 LPXTG cell wall anchor motif [PF00746] (497-536)
  IPR019931 LPXTG cell wall anchor motif [PS50847] (504-537)
  IPR041033 SpaA-like, prealbumin fold domain subgroup 1 [PF17802] (339-421)
  IPR041184 T6 antigen, Ig-like domain [PF18002] (24-164)

Solvent-accessible surface area: 21272 Å² total; per-residue (Å²): 145,40,39,42,101,33,90,11,48,3,75,3,32,71,12,77,24,44,7,80,2,17,2,38,38,0,0,57,19,50,36,96,51,102,50,42,90,60,15,113,47,8,92,64,23,82,28,57,78,122,39,33,62,72,50,37,28,1,72,1,0,19,10,18,46,108,52,84,10,72,38,72,39,75,52,130,16,97,61,76,156,25,45,3,73,38,109,0,119,2,3,0,0,4,0,0,12,7,35,46,7,129,45,8,26,3,10,31,21,15,22,1,0,0,3,31,78,20,75,18,51,1,59,47,151,100,146,9,93,19,43,85,20,110,2,128,30,20,80,1,33,12,61,4,132,6,87,54,25,88,97,11,134,126,41,60,0,4,27,19,0,16,35,0,40,2,39,0,66,10,106,27,3,55,16,26,118,66,10,54,5,19,0,0,0,0,4,7,68,5,33,115,1,1,46,13,63,53,98,22,10,53,0,49,1,68,68,96,118,16,98,42,56,190,114,5,8,0,57,6,84,155,50,84,0,0,56,3,85,89,33,130,36,0,2,7,0,7,4,79,34,93,22,0,99,98,75,31,0,54,1,44,2,96,2,7,1,26,60,118,7,75,38,0,45,79,3,3,51,5,94,0,5,0,2,0,0,20,21,12,4,94,42,117,58,53,93,72,25,91,124,80,8,114,141,47,25,27,19,56,92,45,51,61,72,0,23,0,0,20,2,0,2,65,0,2,9,35,130,65,124,71,52,16,113,31,0,29,1,0,1,30,30,100,89,89,31,6,55,4,3,6,24,1,4,50,46,0,36,1,10,2,8,16,1,13,13,29,72,14,38,0,25,16,60,132,18,6,107,36,27,50,86,16,121,104,73,43,133,18,64,0,30,46,88,53,0,45,12,116,10,81,78,116,86,33,62,51,17,66,59,59,98,119,12,33,62,103,18,88,44,9,0,18,34,59,135,77,54,27,20,21,77,142,21,157,25,115,54,120,84,28,38,69,0,28,3,65,59,40,96,49,35,106,65,58,14,82,33,58,94,66,69,92,4,21,0,0,4,56,20,110,104,56,0,45,2,85,126,120,102

Nearest PDB structures (foldseek):
  4p0d-assembly1_A  TM=1.002E+00  e=1.450E-96  Streptococcus pyogenes MGAS10394
  5xcc-assembly2_B  TM=6.459E-01  e=2.498E-24  Clostridium perfringens str. 13
  6ixy-assembly3_C  TM=4.791E-01  e=3.958E-22  Clostridium perfringens SM101
  3rkp-assembly2_B  TM=5.947E-01  e=4.932E-17  Bacillus cereus ATCC 14579
  5xcb-assembly1_A  TM=6.434E-01  e=3.991E-15  Clostridium perfringens str. 13

Sequence (471 aa):
SLSKDDTAQLKITNIEGGPTVTLYKIGEGVYNGDSFINFKYAEGVSLTETGPTSQEITTIANGINTGKIKPFSTENVSISNGTATYNARGASVYIALLTGATDGRTYNPILLAASYNGEGNLVTKNYLYGQTSVAKSSLPSITKKVTGTIDDVNKKTTSLGSVLSYSLTFELPSYTKEAVNKTVYVSDNMSEGLTFNFNSLTVEEWKGKMANITEDGSVMVENTKIGIAKEVNNGFNLSFIYDSSLESISPPNISYKAVVVNNKAIVGGEGNPNKAEFFYSNNPTKGNTYDNLDKKPDKGITSKEDSKIVYTYQIAFRKVDSVSKTPLIGAIFGVYDTSNKLIIDIVTTNKNGYAISTQVSSGKYKIKELKAPKGYSLNTETYEITANWVTATVKTSAKSTTYTSDKNKATDNSEQVGWLKNGIFYSIDSRPTGNDVKEAYIESTKALTDGTTFSKSNEGSGTVLLETDIPNTKLG

B-factor: mean 23.76, std 8.16, range [9.13, 56.37]

Radius of gyration: 33.06 Å; Cα contacts (8 Å, |Δi|>4): 1333; chains: 1; bounding box: 54×47×114 Å

Foldseek 3Di:
DADDDAKEKAKEFQAPLFFWKKKFFFWDFDAPDRGTAAIDGFPPQDADLADGDLLSLLSVLLCCQVVVTHGPDMDTWHDDPGMTMDIDDDWTKIKMATFDRNQQKAWRIDIWTWDPPDGPRRDRVHHTYGHYYYIDIDHKAKDKDKDQFDDFPPATAFFAQTKMKMKMWMAATDDDPPFFAFWWKKKKAWFPQKAWDPVQKWKAAPNRTFDQDPQQFTDDPNDGQWGWDDEHRIIMITGDRVVRVSTIMMIMTMIGGHQPADFFDVAIKMKMKTKGANRRSHDHYDRDTHDDDDDVIDIYMDMHGYHWFKEKFFEAAPPPRAGFFFWKKFKAAPVRQTAAIWTAHPRRMTMGGTGTFHKMWIATLGDGPQFDGDGDIDMDTDHLQQFQKAKPWDHFDKDLDCVLAPSSDDFQAWDDPRGTHGPVRQDDDPPIGTIGGRDYDHIDPPIDIDGGHRRSRYRYDPDHHHTYGDD

Secondary structure (P-SEA, 3-state):
cccccbbbbbbbcccccbbbbbbbbcbbbbcccccccbbbbccccccccccccaaaaaaaaaaaaaccccccbbbbbbbccccccccccccbbbbbbbccccccccccbbbbbbccccccccccccbbbbbbbbbbbcccbbbbbbccccccccbbbbcccbbbbbbbbbbbbbbcccccccccccccccccccccccccbbbbcccbbbbbcccccccccccccbbbbbccccbbbbbcccccccbbbbbbbccccccccccccccbbbbbbbbbbcccccccccccccccccccccccbbbbbbbbbbbbbbbbcccccccccbbbbbbbcccccccbbbbbcccccccccccccccbbbbbcccccccccccbbbbbbbccccccccccccbbbbbccccccccccccccccccccccccccccccccbbbbcccccccccccbbbbbbccccccccccccbbbbbcc